Protein AF-0000000066426202 (afdb_homodimer)

Solvent-accessible surface area (backbone atoms only — not comparable to full-atom values): 33402 Å² total; per-residue (Å²): 107,57,69,56,50,30,52,40,45,55,49,33,65,53,28,46,71,30,54,64,51,29,47,48,77,47,49,36,74,46,80,83,66,69,64,59,52,56,76,48,29,53,45,40,26,4,29,34,26,51,53,38,14,38,37,32,50,30,41,50,51,48,36,54,64,77,40,34,90,48,39,67,48,70,60,50,52,52,52,49,55,67,43,43,30,56,68,32,32,51,41,34,39,54,44,60,67,35,76,60,33,67,68,70,54,60,44,34,33,48,12,39,46,33,41,28,52,44,50,32,48,62,35,28,76,80,29,73,66,32,42,52,34,36,61,35,44,42,66,50,47,52,50,45,52,52,49,49,61,62,46,52,82,55,50,88,33,50,31,66,49,23,47,65,55,18,42,35,58,19,46,42,32,39,42,55,33,20,59,72,69,65,35,62,66,55,38,47,54,51,47,53,48,50,48,73,59,48,67,82,54,52,65,58,77,63,84,49,73,35,38,52,19,31,40,44,40,68,50,33,46,51,51,30,42,56,71,63,39,58,68,71,60,26,45,56,46,46,46,47,27,46,65,41,50,90,75,48,37,54,56,53,82,70,47,71,71,80,64,78,42,56,86,37,64,48,36,31,22,27,41,34,22,19,20,36,41,16,26,38,28,48,60,55,26,74,66,48,58,71,69,52,20,51,51,31,43,51,48,15,49,52,15,34,54,66,27,63,78,51,48,82,74,31,69,71,37,39,56,49,45,49,43,40,48,47,53,35,54,46,64,72,74,99,108,55,70,55,49,32,50,40,44,54,50,34,64,53,29,45,71,30,54,64,49,28,46,48,78,48,48,35,75,46,82,84,67,70,63,58,53,56,77,48,28,54,46,40,27,4,30,33,25,51,50,38,15,39,38,32,51,30,42,49,51,49,36,54,63,77,40,34,90,50,38,68,49,68,60,51,51,53,52,49,55,66,44,44,30,56,69,32,34,51,41,34,39,53,46,60,66,35,76,60,33,67,69,70,54,61,43,35,32,49,12,41,46,33,41,29,52,44,49,32,48,62,37,26,78,80,29,74,66,33,44,52,34,40,61,34,45,42,64,50,48,52,49,46,52,51,48,48,62,64,46,53,83,55,50,87,34,50,31,67,50,24,48,64,55,18,41,36,59,19,47,43,31,39,41,56,33,20,59,72,69,64,35,61,66,53,36,47,52,50,46,53,49,49,46,74,61,47,67,82,55,53,63,58,77,63,84,48,73,35,38,51,20,31,40,44,40,69,51,34,45,52,51,29,42,56,72,64,38,56,69,70,59,26,45,56,46,48,45,48,25,46,66,42,50,88,77,47,37,54,57,54,82,70,46,70,72,80,64,80,41,56,86,38,63,49,37,31,23,28,40,35,22,19,20,35,41,17,27,40,28,49,59,56,24,74,66,47,58,73,68,51,20,53,52,32,43,50,48,16,49,53,15,34,56,67,28,62,78,52,46,82,75,34,70,71,37,40,54,50,44,50,43,41,48,46,54,36,53,46,63,72,74,99

InterPro domains:
  IPR021365 Protein of unknown function DUF2891 [PF11199] (7-328)

Nearest PDB structures (foldseek):
  8ieu-assembly1_A  TM=9.984E-01  e=2.583E-43  Campylobacter jejuni
  6xr1-assembly1_A  TM=3.355E-01  e=9.378E-01  synthetic construct
  7pkt-assembly1_Q  TM=3.433E-01  e=2.347E+00  Chlamydomonas reinhardtii
  4f10-assembly2_B  TM=3.975E-01  e=4.520E+00  Sphingomonas sp.
  6lgp-assembly1_A  TM=1.761E-01  e=3.965E+00  Mus musculus

Radius of gyration: 24.88 Å; Cα contacts (8 Å, |Δi|>4): 1083; chains: 2; bounding box: 57×71×58 Å

Structure (mmCIF, N/CA/C/O backbone):
data_AF-0000000066426202-model_v1
#
loop_
_entity.id
_entity.type
_entity.pdbx_description
1 polymer 'DUF2891 domain-containing protein'
#
loop_
_atom_site.group_PDB
_atom_site.id
_atom_site.type_symbol
_atom_site.label_atom_id
_atom_site.label_alt_id
_atom_site.label_comp_id
_atom_site.label_asym_id
_atom_site.label_entity_id
_atom_site.label_seq_id
_atom_site.pdbx_PDB_ins_code
_atom_site.Cartn_x
_atom_site.Cartn_y
_atom_site.Cartn_z
_atom_site.occupancy
_atom_site.B_iso_or_equiv
_atom_site.auth_seq_id
_atom_site.auth_comp_id
_atom_site.auth_asym_id
_atom_site.auth_atom_id
_atom_site.pdbx_PDB_model_num
ATOM 1 N N . MET A 1 1 ? 0.436 -21.438 -29.922 1 81.12 1 MET A N 1
ATOM 2 C CA . MET A 1 1 ? 0.916 -21.969 -28.656 1 81.12 1 MET A CA 1
ATOM 3 C C . MET A 1 1 ? 2.43 -22.156 -28.672 1 81.12 1 MET A C 1
ATOM 5 O O . MET A 1 1 ? 3.143 -21.609 -27.844 1 81.12 1 MET A O 1
ATOM 9 N N . GLU A 1 2 ? 2.957 -22.75 -29.734 1 82.44 2 GLU A N 1
ATOM 10 C CA . GLU A 1 2 ? 4.387 -23.031 -29.828 1 82.44 2 GLU A CA 1
ATOM 11 C C . GLU A 1 2 ? 5.211 -21.766 -29.734 1 82.44 2 GLU A C 1
ATOM 13 O O . GLU A 1 2 ? 6.164 -21.688 -28.953 1 82.44 2 GLU A O 1
ATOM 18 N N . LYS A 1 3 ? 4.801 -20.812 -30.453 1 84.69 3 LYS A N 1
ATOM 19 C CA . LYS A 1 3 ? 5.535 -19.547 -30.484 1 84.69 3 LYS A CA 1
ATOM 20 C C . LYS A 1 3 ? 5.578 -18.906 -29.094 1 84.69 3 LYS A C 1
ATOM 22 O O . LYS A 1 3 ? 6.637 -18.453 -28.656 1 84.69 3 LYS A O 1
ATOM 27 N N . PHE A 1 4 ? 4.504 -18.984 -28.375 1 84.94 4 PHE A N 1
ATOM 28 C CA . PHE A 1 4 ? 4.418 -18.359 -27.047 1 84.94 4 PHE A CA 1
ATOM 29 C C . PHE A 1 4 ? 5.266 -19.125 -26.047 1 84.94 4 PHE A C 1
ATOM 31 O O . PHE A 1 4 ? 5.984 -18.516 -25.25 1 84.94 4 PHE A O 1
ATOM 38 N N . ILE A 1 5 ? 5.211 -20.359 -26.172 1 89.81 5 ILE A N 1
ATOM 39 C CA . ILE A 1 5 ? 5.941 -21.188 -25.219 1 89.81 5 ILE A CA 1
ATOM 40 C C . ILE A 1 5 ? 7.441 -20.969 -25.375 1 89.81 5 ILE A C 1
ATOM 42 O O . ILE A 1 5 ? 8.164 -20.812 -24.375 1 89.81 5 ILE A O 1
ATOM 46 N N . LYS A 1 6 ? 7.898 -20.906 -26.594 1 90.5 6 LYS A N 1
ATOM 47 C CA . LYS A 1 6 ? 9.312 -20.656 -26.875 1 90.5 6 LYS A CA 1
ATOM 48 C C . LYS A 1 6 ? 9.727 -19.266 -26.375 1 90.5 6 LYS A C 1
ATOM 50 O O . LYS A 1 6 ? 10.75 -19.125 -25.703 1 90.5 6 LYS A O 1
ATOM 55 N N . GLN A 1 7 ? 8.938 -18.422 -26.656 1 88.62 7 GLN A N 1
ATOM 56 C CA . GLN A 1 7 ? 9.211 -17.047 -26.266 1 88.62 7 GLN A CA 1
ATOM 57 C C . GLN A 1 7 ? 9.258 -16.906 -24.75 1 88.62 7 GLN A C 1
ATOM 59 O O . GLN A 1 7 ? 10.172 -16.297 -24.188 1 88.62 7 GLN A O 1
ATOM 64 N N . PHE A 1 8 ? 8.289 -17.453 -24.062 1 91.5 8 PHE A N 1
ATOM 65 C CA . PHE A 1 8 ? 8.219 -17.391 -22.609 1 91.5 8 PHE A CA 1
ATOM 66 C C . PHE A 1 8 ? 9.438 -18.062 -21.984 1 91.5 8 PHE A C 1
ATOM 68 O O . PHE A 1 8 ? 9.961 -17.594 -20.969 1 91.5 8 PHE A O 1
ATOM 75 N N . SER A 1 9 ? 9.844 -19.156 -22.609 1 93.44 9 SER A N 1
ATOM 76 C CA . SER A 1 9 ? 10.977 -19.891 -22.078 1 93.44 9 SER A CA 1
ATOM 77 C C . SER A 1 9 ? 12.25 -19.047 -22.109 1 93.44 9 SER A C 1
ATOM 79 O O . SER A 1 9 ? 12.992 -19 -21.125 1 93.44 9 SER A O 1
ATOM 81 N N . PHE A 1 10 ? 12.461 -18.359 -23.188 1 92.56 10 PHE A N 1
ATOM 82 C CA . PHE A 1 10 ? 13.672 -17.547 -23.328 1 92.56 10 PHE A CA 1
ATOM 83 C C . PHE A 1 10 ? 13.641 -16.344 -22.391 1 92.56 10 PHE A C 1
ATOM 85 O O . PHE A 1 10 ? 14.656 -15.984 -21.797 1 92.56 10 PHE A O 1
ATOM 92 N N . ILE A 1 11 ? 12.461 -15.828 -22.25 1 91.44 11 ILE A N 1
ATOM 93 C CA . ILE A 1 11 ? 12.312 -14.68 -21.359 1 91.44 11 ILE A CA 1
ATOM 94 C C . ILE A 1 11 ? 12.602 -15.102 -19.922 1 91.44 11 ILE A C 1
ATOM 96 O O . ILE A 1 11 ? 13.359 -14.438 -19.219 1 91.44 11 ILE A O 1
ATOM 100 N N . ALA A 1 12 ? 12.031 -16.188 -19.531 1 94.94 12 ALA A N 1
ATOM 101 C CA . ALA A 1 12 ? 12.219 -16.672 -18.156 1 94.94 12 ALA A CA 1
ATOM 102 C C . ALA A 1 12 ? 13.68 -17.047 -17.906 1 94.94 12 ALA A C 1
ATOM 104 O O . ALA A 1 12 ? 14.234 -16.734 -16.859 1 94.94 12 ALA A O 1
ATOM 105 N N . LEU A 1 13 ? 14.328 -17.703 -18.906 1 96.31 13 LEU A N 1
ATOM 106 C CA . LEU A 1 13 ? 15.719 -18.141 -18.781 1 96.31 13 LEU A CA 1
ATOM 107 C C . LEU A 1 13 ? 16.641 -16.938 -18.609 1 96.31 13 LEU A C 1
ATOM 109 O O . LEU A 1 13 ? 17.625 -17.016 -17.875 1 96.31 13 LEU A O 1
ATOM 113 N N . GLU A 1 14 ? 16.297 -15.922 -19.219 1 93.81 14 GLU A N 1
ATOM 114 C CA . GLU A 1 14 ? 17.109 -14.719 -19.094 1 93.81 14 GLU A CA 1
ATOM 115 C C . GLU A 1 14 ? 16.891 -14.023 -17.766 1 93.81 14 GLU A C 1
ATOM 117 O O . GLU A 1 14 ? 17.828 -13.609 -17.094 1 93.81 14 GLU A O 1
ATOM 122 N N . ASN A 1 15 ? 15.695 -13.992 -17.359 1 93.88 15 ASN A N 1
ATOM 123 C CA . ASN A 1 15 ? 15.312 -13.117 -16.25 1 93.88 15 ASN A CA 1
ATOM 124 C C . ASN A 1 15 ? 15.648 -13.75 -14.906 1 93.88 15 ASN A C 1
ATOM 126 O O . ASN A 1 15 ? 15.938 -13.039 -13.938 1 93.88 15 ASN A O 1
ATOM 130 N N . ILE A 1 16 ? 15.648 -15.062 -14.766 1 96.75 16 ILE A N 1
ATOM 131 C CA . ILE A 1 16 ? 15.859 -15.68 -13.461 1 96.75 16 ILE A CA 1
ATOM 132 C C . ILE A 1 16 ? 17.297 -15.461 -13.016 1 96.75 16 ILE A C 1
ATOM 134 O O . ILE A 1 16 ? 17.625 -15.586 -11.828 1 96.75 16 ILE A O 1
ATOM 138 N N . PHE A 1 17 ? 18.172 -15.039 -13.977 1 96.69 17 PHE A N 1
ATOM 139 C CA . PHE A 1 17 ? 19.578 -14.805 -13.633 1 96.69 17 PHE A CA 1
ATOM 140 C C . PHE A 1 17 ? 19.891 -13.312 -13.609 1 96.69 17 PHE A C 1
ATOM 142 O O . PHE A 1 17 ? 21 -12.914 -13.266 1 96.69 17 PHE A O 1
ATOM 149 N N . ARG A 1 18 ? 18.922 -12.508 -13.945 1 94.38 18 ARG A N 1
ATOM 150 C CA . ARG A 1 18 ? 19.125 -11.062 -14 1 94.38 18 ARG A CA 1
ATOM 151 C C . ARG A 1 18 ? 18.906 -10.422 -12.633 1 94.38 18 ARG A C 1
ATOM 153 O O . ARG A 1 18 ? 17.766 -10.164 -12.25 1 94.38 18 ARG A O 1
ATOM 160 N N . GLU A 1 19 ? 19.953 -10.062 -12.039 1 94.44 19 GLU A N 1
ATOM 161 C CA . GLU A 1 19 ? 19.844 -9.555 -10.672 1 94.44 19 GLU A CA 1
ATOM 162 C C . GLU A 1 19 ? 19.344 -8.117 -10.648 1 94.44 19 GLU A C 1
ATOM 164 O O . GLU A 1 19 ? 18.656 -7.707 -9.719 1 94.44 19 GLU A O 1
ATOM 169 N N . LEU A 1 20 ? 19.781 -7.297 -11.734 1 91.88 20 LEU A N 1
ATOM 170 C CA . LEU A 1 20 ? 19.406 -5.887 -11.773 1 91.88 20 LEU A CA 1
ATOM 171 C C . LEU A 1 20 ? 18.656 -5.555 -13.062 1 91.88 20 LEU A C 1
ATOM 173 O O . LEU A 1 20 ? 18.938 -6.133 -14.117 1 91.88 20 LEU A O 1
ATOM 177 N N . PRO A 1 21 ? 17.766 -4.641 -13.102 1 91.75 21 PRO A N 1
ATOM 178 C CA . PRO A 1 21 ? 17.25 -3.936 -11.922 1 91.75 21 PRO A CA 1
ATOM 179 C C . PRO A 1 21 ? 16.484 -4.855 -10.984 1 91.75 21 PRO A C 1
ATOM 181 O O . PRO A 1 21 ? 16.016 -5.926 -11.391 1 91.75 21 PRO A O 1
ATOM 184 N N . ASN A 1 22 ? 16.406 -4.418 -9.664 1 92.88 22 ASN A N 1
ATOM 185 C CA . ASN A 1 22 ? 15.727 -5.195 -8.633 1 92.88 22 ASN A CA 1
ATOM 186 C C . ASN A 1 22 ? 14.914 -4.301 -7.699 1 92.88 22 ASN A C 1
ATOM 188 O O . ASN A 1 22 ? 15.25 -3.131 -7.508 1 92.88 22 ASN A O 1
ATOM 192 N N . LYS A 1 23 ? 13.812 -4.824 -7.258 1 92.81 23 LYS A N 1
ATOM 193 C CA . LYS A 1 23 ? 13.023 -4.176 -6.215 1 92.81 23 LYS A CA 1
ATOM 194 C C . LYS A 1 23 ? 12.977 -5.031 -4.953 1 92.81 23 LYS A C 1
ATOM 196 O O . LYS A 1 23 ? 12.391 -6.113 -4.949 1 92.81 23 LYS A O 1
ATOM 201 N N . ILE A 1 24 ? 13.57 -4.488 -3.932 1 89.5 24 ILE A N 1
ATOM 202 C CA . ILE A 1 24 ? 13.625 -5.238 -2.682 1 89.5 24 ILE A CA 1
ATOM 203 C C . ILE A 1 24 ? 12.602 -4.688 -1.698 1 89.5 24 ILE A C 1
ATOM 205 O O . ILE A 1 24 ? 12.391 -3.473 -1.625 1 89.5 24 ILE A O 1
ATOM 209 N N . THR A 1 25 ? 11.844 -5.527 -1.099 1 90.12 25 THR A N 1
ATOM 210 C CA . THR A 1 25 ? 11.039 -5.266 0.087 1 90.12 25 THR A CA 1
ATOM 211 C C . THR A 1 25 ? 11.531 -6.09 1.272 1 90.12 25 THR A C 1
ATOM 213 O O . THR A 1 25 ? 11.328 -7.305 1.316 1 90.12 25 THR A O 1
ATOM 216 N N . HIS A 1 26 ? 12.266 -5.418 2.148 1 87.88 26 HIS A N 1
ATOM 217 C CA . HIS A 1 26 ? 13.023 -6.129 3.172 1 87.88 26 HIS A CA 1
ATOM 218 C C . HIS A 1 26 ? 12.953 -5.406 4.512 1 87.88 26 HIS A C 1
ATOM 220 O O . HIS A 1 26 ? 13.078 -4.18 4.57 1 87.88 26 HIS A O 1
ATOM 226 N N . SER A 1 27 ? 12.57 -6.168 5.5 1 89.88 27 SER A N 1
ATOM 227 C CA . SER A 1 27 ? 12.664 -5.668 6.867 1 89.88 27 SER A CA 1
ATOM 228 C C . SER A 1 27 ? 13.969 -6.109 7.523 1 89.88 27 SER A C 1
ATOM 230 O O . SER A 1 27 ? 14.43 -7.234 7.312 1 89.88 27 SER A O 1
ATOM 232 N N . PHE A 1 28 ? 14.594 -5.16 8.289 1 88.5 28 PHE A N 1
ATOM 233 C CA . PHE A 1 28 ? 15.844 -5.512 8.945 1 88.5 28 PHE A CA 1
ATOM 234 C C . PHE A 1 28 ? 15.945 -4.863 10.32 1 88.5 28 PHE A C 1
ATOM 236 O O . PHE A 1 28 ? 15.422 -3.77 10.531 1 88.5 28 PHE A O 1
ATOM 243 N N . ASN A 1 29 ? 16.578 -5.641 11.195 1 90.56 29 ASN A N 1
ATOM 244 C CA . ASN A 1 29 ? 16.812 -5.176 12.555 1 90.56 29 ASN A CA 1
ATOM 245 C C . ASN A 1 29 ? 18.234 -4.668 12.734 1 90.56 29 ASN A C 1
ATOM 247 O O . ASN A 1 29 ? 18.562 -4.031 13.734 1 90.56 29 ASN A O 1
ATOM 251 N N . ASP A 1 30 ? 19.016 -4.988 11.727 1 90.25 30 ASP A N 1
ATOM 252 C CA . ASP A 1 30 ? 20.438 -4.652 11.773 1 90.25 30 ASP A CA 1
ATOM 253 C C . ASP A 1 30 ? 20.922 -4.176 10.406 1 90.25 30 ASP A C 1
ATOM 255 O O . ASP A 1 30 ? 20.578 -4.754 9.375 1 90.25 30 ASP A O 1
ATOM 259 N N . ILE A 1 31 ? 21.719 -3.127 10.469 1 86 31 ILE A N 1
ATOM 260 C CA . ILE A 1 31 ? 22.188 -2.502 9.234 1 86 31 ILE A CA 1
ATOM 261 C C . ILE A 1 31 ? 22.984 -3.508 8.422 1 86 31 ILE A C 1
ATOM 263 O O . ILE A 1 31 ? 23.062 -3.412 7.191 1 86 31 ILE A O 1
ATOM 267 N N . ASN A 1 32 ? 23.531 -4.508 9.047 1 84.44 32 ASN A N 1
ATOM 268 C CA . ASN A 1 32 ? 24.359 -5.508 8.375 1 84.44 32 ASN A CA 1
ATOM 269 C C . ASN A 1 32 ? 23.5 -6.5 7.59 1 84.44 32 ASN A C 1
ATOM 271 O O . ASN A 1 32 ? 24.016 -7.258 6.77 1 84.44 32 ASN A O 1
ATOM 275 N N . ASP A 1 33 ? 22.219 -6.352 7.773 1 86.12 33 ASP A N 1
ATOM 276 C CA . ASP A 1 33 ? 21.312 -7.238 7.051 1 86.12 33 ASP A CA 1
ATOM 277 C C . ASP A 1 33 ? 21.031 -6.707 5.645 1 86.12 33 ASP A C 1
ATOM 279 O O . ASP A 1 33 ? 20.5 -7.426 4.797 1 86.12 33 ASP A O 1
ATOM 283 N N . ILE A 1 34 ? 21.484 -5.539 5.434 1 86.44 34 ILE A N 1
ATOM 284 C CA . ILE A 1 34 ? 21.281 -4.938 4.117 1 86.44 34 ILE A CA 1
ATOM 285 C C . ILE A 1 34 ? 22.297 -5.512 3.131 1 86.44 34 ILE A C 1
ATOM 287 O O . ILE A 1 34 ? 23.5 -5.227 3.225 1 86.44 34 ILE A O 1
ATOM 291 N N . LYS A 1 35 ? 21.875 -6.324 2.238 1 89.5 35 LYS A N 1
ATOM 292 C CA . LYS A 1 35 ? 22.703 -7.008 1.253 1 89.5 35 LYS A CA 1
ATOM 293 C C . LYS A 1 35 ? 22.062 -6.984 -0.127 1 89.5 35 LYS A C 1
ATOM 295 O O . LYS A 1 35 ? 20.844 -6.762 -0.248 1 89.5 35 LYS A O 1
ATOM 300 N N . PRO A 1 36 ? 22.906 -7.203 -1.124 1 91.69 36 PRO A N 1
ATOM 301 C CA . PRO A 1 36 ? 22.312 -7.395 -2.451 1 91.69 36 PRO A CA 1
ATOM 302 C C . PRO A 1 36 ? 21.406 -8.625 -2.521 1 91.69 36 PRO A C 1
ATOM 304 O O . PRO A 1 36 ? 21.578 -9.57 -1.745 1 91.69 36 PRO A O 1
ATOM 307 N N . PRO A 1 37 ? 20.484 -8.633 -3.49 1 93.88 37 PRO A N 1
ATOM 308 C CA . PRO A 1 37 ? 19.484 -9.703 -3.562 1 93.88 37 PRO A CA 1
ATOM 309 C C . PRO A 1 37 ? 20.109 -11.094 -3.602 1 93.88 37 PRO A C 1
ATOM 311 O O . PRO A 1 37 ? 19.703 -11.984 -2.842 1 93.88 37 PRO A O 1
ATOM 314 N N . LYS A 1 38 ? 21.109 -11.289 -4.391 1 95.19 38 LYS A N 1
ATOM 315 C CA . LYS A 1 38 ? 21.719 -12.602 -4.574 1 95.19 38 LYS A CA 1
ATOM 316 C C . LYS A 1 38 ? 22.328 -13.117 -3.27 1 95.19 38 LYS A C 1
ATOM 318 O O . LYS A 1 38 ? 22.344 -14.32 -3.027 1 95.19 38 LYS A O 1
ATOM 323 N N . LEU A 1 39 ? 22.719 -12.219 -2.4 1 94.19 39 LEU A N 1
ATOM 324 C CA . LEU A 1 39 ? 23.297 -12.602 -1.115 1 94.19 39 LEU A CA 1
ATOM 325 C C . LEU A 1 39 ? 22.203 -12.852 -0.085 1 94.19 39 LEU A C 1
ATOM 327 O O . LEU A 1 39 ? 22.391 -13.641 0.846 1 94.19 39 LEU A O 1
ATOM 331 N N . MET A 1 40 ? 21.062 -12.25 -0.219 1 93.38 40 MET A N 1
ATOM 332 C CA . MET A 1 40 ? 19.953 -12.445 0.695 1 93.38 40 MET A CA 1
ATOM 333 C C . MET A 1 40 ? 19.203 -13.727 0.366 1 93.38 40 MET A C 1
ATOM 335 O O . MET A 1 40 ? 18.938 -14.547 1.251 1 93.38 40 MET A O 1
ATOM 339 N N . TYR A 1 41 ? 18.812 -13.922 -0.809 1 95.44 41 TYR A N 1
ATOM 340 C CA . TYR A 1 41 ? 18.109 -15.109 -1.283 1 95.44 41 TYR A CA 1
ATOM 341 C C . TYR A 1 41 ? 18.688 -15.594 -2.602 1 95.44 41 TYR A C 1
ATOM 343 O O . TYR A 1 41 ? 18.234 -15.203 -3.678 1 95.44 41 TYR A O 1
ATOM 351 N N . PRO A 1 42 ? 19.531 -16.625 -2.549 1 97.94 42 PRO A N 1
ATOM 352 C CA . PRO A 1 42 ? 20.469 -17.016 -3.602 1 97.94 42 PRO A CA 1
ATOM 353 C C . PRO A 1 42 ? 19.781 -17.656 -4.805 1 97.94 42 PRO A C 1
ATOM 355 O O . PRO A 1 42 ? 20.391 -17.781 -5.871 1 97.94 42 PRO A O 1
ATOM 358 N N . ILE A 1 43 ? 18.547 -18.109 -4.68 1 98.75 43 ILE A N 1
ATOM 359 C CA . ILE A 1 43 ? 17.875 -18.734 -5.812 1 98.75 43 ILE A CA 1
ATOM 360 C C . ILE A 1 43 ? 16.984 -17.719 -6.52 1 98.75 43 ILE A C 1
ATOM 362 O O . ILE A 1 43 ? 17.125 -17.516 -7.73 1 98.75 43 ILE A O 1
ATOM 366 N N . PHE A 1 44 ? 16.172 -17.047 -5.793 1 98.5 44 PHE A N 1
ATOM 367 C CA . PHE A 1 44 ? 15.109 -16.266 -6.391 1 98.5 44 PHE A CA 1
ATOM 368 C C . PHE A 1 44 ? 15.445 -14.773 -6.367 1 98.5 44 PHE A C 1
ATOM 370 O O . PHE A 1 44 ? 14.609 -13.945 -5.988 1 98.5 44 PHE A O 1
ATOM 377 N N . TYR A 1 45 ? 16.672 -14.477 -6.738 1 96.69 45 TYR A N 1
ATOM 378 C CA . TYR A 1 45 ? 17.156 -13.094 -6.727 1 96.69 45 TYR A CA 1
ATOM 379 C C .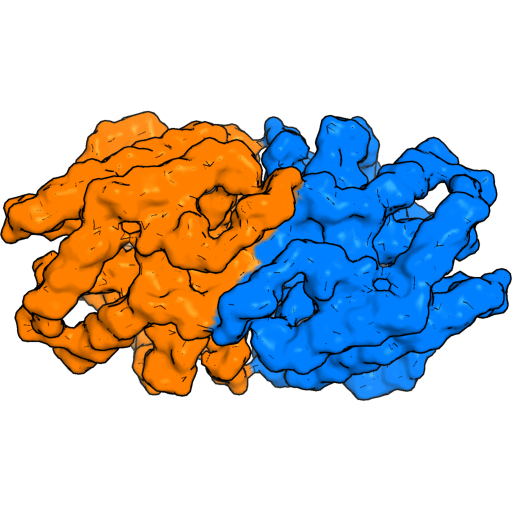 TYR A 1 45 ? 16.797 -12.391 -8.031 1 96.69 45 TYR A C 1
ATOM 381 O O . TYR A 1 45 ? 16.828 -11.156 -8.102 1 96.69 45 TYR A O 1
ATOM 389 N N . GLY A 1 46 ? 16.531 -13.125 -9.078 1 95.25 46 GLY A N 1
ATOM 390 C CA . GLY A 1 46 ? 16.328 -12.539 -10.391 1 95.25 46 GLY A CA 1
ATOM 391 C C . GLY A 1 46 ? 14.891 -12.156 -10.664 1 95.25 46 GLY A C 1
ATOM 392 O O . GLY A 1 46 ? 14.062 -12.156 -9.75 1 95.25 46 GLY A O 1
ATOM 393 N N . SER A 1 47 ? 14.711 -11.688 -11.891 1 94.19 47 SER A N 1
ATOM 394 C CA . SER A 1 47 ? 13.383 -11.344 -12.367 1 94.19 47 SER A CA 1
ATOM 395 C C . SER A 1 47 ? 12.773 -10.211 -11.547 1 94.19 47 SER A C 1
ATOM 397 O O . SER A 1 47 ? 11.617 -10.289 -11.133 1 94.19 47 SER A O 1
ATOM 399 N N . TYR A 1 48 ? 13.516 -9.281 -11.188 1 93.19 48 TYR A N 1
ATOM 400 C CA . TYR A 1 48 ? 13.117 -7.98 -10.656 1 93.19 48 TYR A CA 1
ATOM 401 C C . TYR A 1 48 ? 12.797 -8.062 -9.172 1 93.19 48 TYR A C 1
ATOM 403 O O . TYR A 1 48 ? 13.195 -7.195 -8.391 1 93.19 48 TYR A O 1
ATOM 411 N N . ASP A 1 49 ? 12 -9.07 -8.727 1 94.94 49 ASP A N 1
ATOM 412 C CA . ASP A 1 49 ? 11.688 -9.281 -7.32 1 94.94 49 ASP A CA 1
ATOM 413 C C . ASP A 1 49 ? 11.516 -10.766 -7.012 1 94.94 49 ASP A C 1
ATOM 415 O O . ASP A 1 49 ? 11.461 -11.594 -7.922 1 94.94 49 ASP A O 1
ATOM 419 N N . TRP A 1 50 ? 11.438 -11.164 -5.734 1 97 50 TRP A N 1
ATOM 420 C CA . TRP A 1 50 ? 11.492 -12.547 -5.27 1 97 50 TRP A CA 1
ATOM 421 C C . TRP A 1 50 ? 10.344 -13.359 -5.863 1 97 50 TRP A C 1
ATOM 423 O O . TRP A 1 50 ? 10.562 -14.43 -6.438 1 97 50 TRP A O 1
ATOM 433 N N . HIS A 1 51 ? 9.07 -12.867 -5.734 1 97.75 51 HIS A N 1
ATOM 434 C CA . HIS A 1 51 ? 7.934 -13.664 -6.184 1 97.75 51 HIS A CA 1
ATOM 435 C C . HIS A 1 51 ? 7.906 -13.773 -7.707 1 97.75 51 HIS A C 1
ATOM 437 O O . HIS A 1 51 ? 7.492 -14.797 -8.25 1 97.75 51 HIS A O 1
ATOM 443 N N . SER A 1 52 ? 8.336 -12.727 -8.414 1 96.44 52 SER A N 1
ATOM 444 C CA . SER A 1 52 ? 8.422 -12.836 -9.867 1 96.44 52 SER A CA 1
ATOM 445 C C . SER A 1 52 ? 9.43 -13.906 -10.281 1 96.44 52 SER A C 1
ATOM 447 O O . SER A 1 52 ? 9.203 -14.641 -11.25 1 96.44 52 SER A O 1
ATOM 449 N N . SER A 1 53 ? 10.477 -13.984 -9.547 1 97.38 53 SER A N 1
ATOM 450 C CA . SER A 1 53 ? 11.461 -15.023 -9.805 1 97.38 53 SER A CA 1
ATOM 451 C C . SER A 1 53 ? 10.875 -16.406 -9.562 1 97.38 53 SER A C 1
ATOM 453 O O . SER A 1 53 ? 11.086 -17.328 -10.359 1 97.38 53 SER A O 1
ATOM 455 N N . VAL A 1 54 ? 10.109 -16.578 -8.516 1 98.56 54 VAL A N 1
ATOM 456 C CA . VAL A 1 54 ? 9.492 -17.859 -8.188 1 98.56 54 VAL A CA 1
ATOM 457 C C . VAL A 1 54 ? 8.57 -18.297 -9.328 1 98.56 54 VAL A C 1
ATOM 459 O O . VAL A 1 54 ? 8.68 -19.422 -9.828 1 98.56 54 VAL A O 1
ATOM 462 N N . HIS A 1 55 ? 7.703 -17.453 -9.766 1 96.62 55 HIS A N 1
ATOM 463 C CA . HIS A 1 55 ? 6.758 -17.938 -10.758 1 96.62 55 HIS A CA 1
ATOM 464 C C . HIS A 1 55 ? 7.391 -17.984 -12.141 1 96.62 55 HIS A C 1
ATOM 466 O O . HIS A 1 55 ? 6.906 -18.703 -13.031 1 96.62 55 HIS A O 1
ATOM 472 N N . SER A 1 56 ? 8.547 -17.281 -12.359 1 97.19 56 SER A N 1
ATOM 473 C CA . SER A 1 56 ? 9.328 -17.547 -13.57 1 97.19 56 SER A CA 1
ATOM 474 C C . SER A 1 56 ? 9.914 -18.953 -13.555 1 97.19 56 SER A C 1
ATOM 476 O O . SER A 1 56 ? 9.961 -19.625 -14.594 1 97.19 56 SER A O 1
ATOM 478 N N . HIS A 1 57 ? 10.367 -19.406 -12.406 1 98.56 57 HIS A N 1
ATOM 479 C CA . HIS A 1 57 ? 10.844 -20.766 -12.266 1 98.56 57 HIS A CA 1
ATOM 480 C C . HIS A 1 57 ? 9.711 -21.781 -12.469 1 98.56 57 HIS A C 1
ATOM 482 O O . HIS A 1 57 ? 9.898 -22.812 -13.117 1 98.56 57 HIS A O 1
ATOM 488 N N . TRP A 1 58 ? 8.562 -21.406 -11.922 1 98.56 58 TRP A N 1
ATOM 489 C CA . TRP A 1 58 ? 7.402 -22.266 -12.156 1 98.56 58 TRP A CA 1
ATOM 490 C C . TRP A 1 58 ? 7.113 -22.406 -13.648 1 98.56 58 TRP A C 1
ATOM 492 O O . TRP A 1 58 ? 6.84 -23.5 -14.141 1 98.56 58 TRP A O 1
ATOM 502 N N . LEU A 1 59 ? 7.188 -21.281 -14.344 1 97.44 59 LEU A N 1
ATOM 503 C CA . LEU A 1 59 ? 6.949 -21.266 -15.781 1 97.44 59 LEU A CA 1
ATOM 504 C C . LEU A 1 59 ? 7.879 -22.234 -16.5 1 97.44 59 LEU A C 1
ATOM 506 O O . LEU A 1 59 ? 7.43 -23.031 -17.328 1 97.44 59 LEU A O 1
ATOM 510 N N . LEU A 1 60 ? 9.109 -22.219 -16.156 1 98 60 LEU A N 1
ATOM 511 C CA . LEU A 1 60 ? 10.102 -23.094 -16.781 1 98 60 LEU A CA 1
ATOM 512 C C . LEU A 1 60 ? 9.82 -24.547 -16.453 1 98 60 LEU A C 1
ATOM 514 O O . LEU A 1 60 ? 9.898 -25.406 -17.328 1 98 60 LEU A O 1
ATOM 518 N N . VAL A 1 61 ? 9.492 -24.844 -15.203 1 98.31 61 VAL A N 1
ATOM 519 C CA . VAL A 1 61 ? 9.203 -26.219 -14.797 1 98.31 61 VAL A CA 1
ATOM 520 C C . VAL A 1 61 ? 7.961 -26.719 -15.531 1 98.31 61 VAL A C 1
ATOM 522 O O . VAL A 1 61 ? 7.949 -27.844 -16.047 1 98.31 61 VAL A O 1
ATOM 525 N N . LYS A 1 62 ? 6.949 -25.875 -15.586 1 97.12 62 LYS A N 1
ATOM 526 C CA . LYS A 1 62 ? 5.707 -26.234 -16.266 1 97.12 62 LYS A CA 1
ATOM 527 C C . LYS A 1 62 ? 5.949 -26.5 -17.75 1 97.12 62 LYS A C 1
ATOM 529 O O . LYS A 1 62 ? 5.422 -27.469 -18.297 1 97.12 62 LYS A O 1
ATOM 534 N N . ILE A 1 63 ? 6.734 -25.656 -18.359 1 96.06 63 ILE A N 1
ATOM 535 C CA . ILE A 1 63 ? 7.066 -25.828 -19.766 1 96.06 63 ILE A CA 1
ATOM 536 C C . ILE A 1 63 ? 7.852 -27.125 -19.953 1 96.06 63 ILE A C 1
ATOM 538 O O . ILE A 1 63 ? 7.574 -27.891 -20.891 1 96.06 63 ILE A O 1
ATOM 542 N N . LEU A 1 64 ? 8.789 -27.406 -19.109 1 96.62 64 LEU A N 1
ATOM 543 C CA . LEU A 1 64 ? 9.586 -28.625 -19.172 1 96.62 64 LEU A CA 1
ATOM 544 C C . LEU A 1 64 ? 8.695 -29.859 -19.062 1 96.62 64 LEU A C 1
ATOM 546 O O . LEU A 1 64 ? 8.898 -30.844 -19.781 1 96.62 64 LEU A O 1
ATOM 550 N N . LYS A 1 65 ? 7.711 -29.781 -18.234 1 95.81 65 LYS A N 1
ATOM 551 C CA . LYS A 1 65 ? 6.84 -30.922 -17.969 1 95.81 65 LYS A CA 1
ATOM 552 C C . LYS A 1 65 ? 5.859 -31.141 -19.109 1 95.81 65 LYS A C 1
ATOM 554 O O . LYS A 1 65 ? 5.715 -32.25 -19.609 1 95.81 65 LYS A O 1
ATOM 559 N N . ASP A 1 66 ? 5.258 -30.031 -19.594 1 94.12 66 ASP A N 1
ATOM 560 C CA . ASP A 1 66 ? 4.082 -30.219 -20.438 1 94.12 66 ASP A CA 1
ATOM 561 C C . ASP A 1 66 ? 4.371 -29.781 -21.875 1 94.12 66 ASP A C 1
ATOM 563 O O . ASP A 1 66 ? 3.637 -30.141 -22.797 1 94.12 66 ASP A O 1
ATOM 567 N N . PHE A 1 67 ? 5.453 -28.984 -22.078 1 92.62 67 PHE A N 1
ATOM 568 C CA . PHE A 1 67 ? 5.637 -28.375 -23.375 1 92.62 67 PHE A CA 1
ATOM 569 C C . PHE A 1 67 ? 7.09 -28.484 -23.828 1 92.62 67 PHE A C 1
ATOM 571 O O . PHE A 1 67 ? 7.594 -27.609 -24.531 1 92.62 67 PHE A O 1
ATOM 578 N N . SER A 1 68 ? 7.801 -29.438 -23.375 1 90.88 68 SER A N 1
ATOM 579 C CA . SER A 1 68 ? 9.242 -29.562 -23.578 1 90.88 68 SER A CA 1
ATOM 580 C C . SER A 1 68 ? 9.586 -29.609 -25.062 1 90.88 68 SER A C 1
ATOM 582 O O . SER A 1 68 ? 10.664 -29.188 -25.469 1 90.88 68 SER A O 1
ATOM 584 N N . HIS A 1 69 ? 8.695 -30.016 -25.922 1 91.88 69 HIS A N 1
ATOM 585 C CA . HIS A 1 69 ? 8.953 -30.156 -27.344 1 91.88 69 HIS A CA 1
ATOM 586 C C . HIS A 1 69 ? 9.039 -28.812 -28.031 1 91.88 69 HIS A C 1
ATOM 588 O O . HIS A 1 69 ? 9.594 -28.703 -29.125 1 91.88 69 HIS A O 1
ATOM 594 N N . PHE A 1 70 ? 8.523 -27.812 -27.391 1 89.94 70 PHE A N 1
ATOM 595 C CA . PHE A 1 70 ? 8.477 -26.484 -27.984 1 89.94 70 PHE A CA 1
ATOM 596 C C . PHE A 1 70 ? 9.539 -25.578 -27.391 1 89.94 70 PHE A C 1
ATOM 598 O O . PHE A 1 70 ? 9.625 -24.391 -27.734 1 89.94 70 PHE A O 1
ATOM 605 N N . ALA A 1 71 ? 10.43 -26.141 -26.469 1 92.75 71 ALA A N 1
ATOM 606 C CA . ALA A 1 71 ? 11.281 -25.266 -25.656 1 92.75 71 ALA A CA 1
ATOM 607 C C . ALA A 1 71 ? 12.719 -25.781 -25.625 1 92.75 71 ALA A C 1
ATOM 609 O O . ALA A 1 71 ? 12.977 -26.938 -25.984 1 92.75 71 ALA A O 1
ATOM 610 N N . PRO A 1 72 ? 13.656 -24.906 -25.328 1 95.19 72 PRO A N 1
ATOM 611 C CA . PRO A 1 72 ? 15.031 -25.375 -25.156 1 95.19 72 PRO A CA 1
ATOM 612 C C . PRO A 1 72 ? 15.211 -26.188 -23.875 1 95.19 72 PRO A C 1
ATOM 614 O O . PRO A 1 72 ? 15.727 -25.688 -22.875 1 95.19 72 PRO A O 1
ATOM 617 N N . LYS A 1 73 ? 14.906 -27.422 -24.016 1 95.56 73 LYS A N 1
ATOM 618 C CA . LYS A 1 73 ? 14.805 -28.328 -22.875 1 95.56 73 LYS A CA 1
ATOM 619 C C . LYS A 1 73 ? 16.125 -28.422 -22.125 1 95.56 73 LYS A C 1
ATOM 621 O O . LYS A 1 73 ? 16.141 -28.297 -20.891 1 95.56 73 LYS A O 1
ATOM 626 N N . ASP A 1 74 ? 17.234 -28.594 -22.812 1 96.44 74 ASP A N 1
ATOM 627 C CA . ASP A 1 74 ? 18.531 -28.766 -22.156 1 96.44 74 ASP A CA 1
ATOM 628 C C . ASP A 1 74 ? 18.969 -27.5 -21.422 1 96.44 74 ASP A C 1
ATOM 630 O O . ASP A 1 74 ? 19.531 -27.578 -20.328 1 96.44 74 ASP A O 1
ATOM 634 N N . GLU A 1 75 ? 18.672 -26.406 -21.984 1 97.5 75 GLU A N 1
ATOM 635 C CA . GLU A 1 75 ? 19 -25.141 -21.344 1 97.5 75 GLU A CA 1
ATOM 636 C C . GLU A 1 75 ? 18.188 -24.938 -20.062 1 97.5 75 GLU A C 1
ATOM 638 O O . GLU A 1 75 ? 18.703 -24.438 -19.062 1 97.5 75 GLU A O 1
ATOM 643 N N . ILE A 1 76 ? 16.938 -25.328 -20.125 1 98.12 76 ILE A N 1
ATOM 644 C CA . ILE A 1 76 ? 16.062 -25.188 -18.969 1 98.12 76 ILE A CA 1
ATOM 645 C C . ILE A 1 76 ? 16.547 -26.078 -17.844 1 98.12 76 ILE A C 1
ATOM 647 O O . ILE A 1 76 ? 16.672 -25.641 -16.688 1 98.12 76 ILE A O 1
ATOM 651 N N . ILE A 1 77 ? 16.859 -27.281 -18.172 1 98 77 ILE A N 1
ATOM 652 C CA . ILE A 1 77 ? 17.312 -28.234 -17.172 1 98 77 ILE A CA 1
ATOM 653 C C . ILE A 1 77 ? 18.609 -27.734 -16.531 1 98 77 ILE A C 1
ATOM 655 O O . ILE A 1 77 ? 18.766 -27.766 -15.305 1 98 77 ILE A O 1
ATOM 659 N N . LYS A 1 78 ? 19.484 -27.234 -17.328 1 97.94 78 LYS A N 1
ATOM 660 C CA . LYS A 1 78 ? 20.766 -26.719 -16.828 1 97.94 78 LYS A CA 1
ATOM 661 C C . LYS A 1 78 ? 20.531 -25.547 -15.883 1 97.94 78 LYS A C 1
ATOM 663 O O . LYS A 1 78 ? 21.172 -25.469 -14.828 1 97.94 78 LYS A O 1
ATOM 668 N N . ALA A 1 79 ? 19.688 -24.688 -16.281 1 98.38 79 ALA A N 1
ATOM 669 C CA . ALA A 1 79 ? 19.375 -23.516 -15.461 1 98.38 79 ALA A CA 1
ATOM 670 C C . ALA A 1 79 ? 18.766 -23.922 -14.117 1 98.38 79 ALA A C 1
ATOM 672 O O . ALA A 1 79 ? 19.203 -23.453 -13.062 1 98.38 79 ALA A O 1
ATOM 673 N N . LEU A 1 80 ? 17.797 -24.812 -14.148 1 98.62 80 LEU A N 1
ATOM 674 C CA . LEU A 1 80 ? 17.109 -25.234 -12.938 1 98.62 80 LEU A CA 1
ATOM 675 C C . LEU A 1 80 ? 18.047 -26.016 -12.023 1 98.62 80 LEU A C 1
ATOM 677 O O . LEU A 1 80 ? 18 -25.875 -10.797 1 98.62 80 LEU A O 1
ATOM 681 N N . ASP A 1 81 ? 18.891 -26.797 -12.672 1 97.88 81 ASP A N 1
ATOM 682 C CA . ASP A 1 81 ? 19.891 -27.547 -11.906 1 97.88 81 ASP A CA 1
ATOM 683 C C . ASP A 1 81 ? 20.812 -26.609 -11.141 1 97.88 81 ASP A C 1
ATOM 685 O O . ASP A 1 81 ? 21.172 -26.875 -9.984 1 97.88 81 ASP A O 1
ATOM 689 N N . SER A 1 82 ? 21.188 -25.625 -11.75 1 97.75 82 SER A N 1
ATOM 690 C CA . SER A 1 82 ? 22.078 -24.656 -11.125 1 97.75 82 SER A CA 1
ATOM 691 C C . SER A 1 82 ? 21.359 -23.875 -10.023 1 97.75 82 SER A C 1
ATOM 693 O O . SER A 1 82 ? 21.953 -23.578 -8.984 1 97.75 82 SER A O 1
ATOM 695 N N . GLN A 1 83 ? 20.109 -23.594 -10.203 1 98.31 83 GLN A N 1
ATOM 696 C CA . GLN A 1 83 ? 19.344 -22.781 -9.266 1 98.31 83 GLN A CA 1
ATOM 697 C C . GLN A 1 83 ? 18.922 -23.594 -8.055 1 98.31 83 GLN A C 1
ATOM 699 O O . GLN A 1 83 ? 19.016 -23.125 -6.918 1 98.31 83 GLN A O 1
ATOM 704 N N . PHE A 1 84 ? 18.516 -24.828 -8.258 1 98.75 84 PHE A N 1
ATOM 705 C CA . PHE A 1 84 ? 17.891 -25.625 -7.199 1 98.75 84 PHE A CA 1
ATOM 706 C C . PHE A 1 84 ? 18.922 -26.531 -6.531 1 98.75 84 PHE A C 1
ATOM 708 O O . PHE A 1 84 ? 18.641 -27.688 -6.242 1 98.75 84 PHE A O 1
ATOM 715 N N . SER A 1 85 ? 20.078 -26 -6.273 1 98.38 85 SER A N 1
ATOM 716 C CA . SER A 1 85 ? 21.094 -26.75 -5.531 1 98.38 85 SER A CA 1
ATOM 717 C C . SER A 1 85 ? 20.781 -26.766 -4.039 1 98.38 85 SER A C 1
ATOM 719 O O . SER A 1 85 ? 20.047 -25.922 -3.537 1 98.38 85 SER A O 1
ATOM 721 N N . LYS A 1 86 ? 21.344 -27.734 -3.404 1 98.38 86 LYS A N 1
ATOM 722 C CA . LYS A 1 86 ? 21.125 -27.891 -1.967 1 98.38 86 LYS A CA 1
ATOM 723 C C . LYS A 1 86 ? 21.625 -26.656 -1.205 1 98.38 86 LYS A C 1
ATOM 725 O O . LYS A 1 86 ? 20.938 -26.141 -0.332 1 98.38 86 LYS A O 1
ATOM 730 N N . GLU A 1 87 ? 22.781 -26.219 -1.54 1 98.38 87 GLU A N 1
ATOM 731 C CA . GLU A 1 87 ? 23.391 -25.078 -0.866 1 98.38 87 GLU A CA 1
ATOM 732 C C . GLU A 1 87 ? 22.531 -23.828 -1.004 1 98.38 87 GLU A C 1
ATOM 734 O O . GLU A 1 87 ? 22.297 -23.125 -0.021 1 98.38 87 GLU A O 1
ATOM 739 N N . LYS A 1 88 ? 22.062 -23.547 -2.146 1 98.56 88 LYS A N 1
ATOM 740 C CA . LYS A 1 88 ? 21.25 -22.359 -2.383 1 98.56 88 LYS A CA 1
ATOM 741 C C . LYS A 1 88 ? 19.906 -22.469 -1.687 1 98.56 88 LYS A C 1
ATOM 743 O O . LYS A 1 88 ? 19.391 -21.484 -1.154 1 98.56 88 LYS A O 1
ATOM 748 N N . ALA A 1 89 ? 19.344 -23.641 -1.687 1 98.75 89 ALA A N 1
ATOM 749 C CA . ALA A 1 89 ? 18.078 -23.875 -0.991 1 98.75 89 ALA A CA 1
ATOM 750 C C . ALA A 1 89 ? 18.219 -23.609 0.506 1 98.75 89 ALA A C 1
ATOM 752 O O . ALA A 1 89 ? 17.344 -23 1.125 1 98.75 89 ALA A O 1
ATOM 753 N N . GLU A 1 90 ? 19.344 -24.047 1.029 1 98.38 90 GLU A N 1
ATOM 754 C CA . GLU A 1 90 ? 19.609 -23.797 2.443 1 98.38 90 GLU A CA 1
ATOM 755 C C . GLU A 1 90 ? 19.766 -22.312 2.719 1 98.38 90 GLU A C 1
ATOM 757 O O . GLU A 1 90 ? 19.344 -21.812 3.766 1 98.38 90 GLU A O 1
ATOM 762 N N . GLY A 1 91 ? 20.391 -21.656 1.777 1 97.88 91 GLY A N 1
ATOM 763 C CA . GLY A 1 91 ? 20.516 -20.203 1.891 1 97.88 91 GLY A CA 1
ATOM 764 C C . GLY A 1 91 ? 19.172 -19.5 1.867 1 97.88 91 GLY A C 1
ATOM 765 O O . GLY A 1 91 ? 18.922 -18.594 2.664 1 97.88 91 GLY A O 1
ATOM 766 N N . GLU A 1 92 ? 18.281 -19.891 0.956 1 98.38 92 GLU A N 1
ATOM 767 C CA . GLU A 1 92 ? 16.922 -19.359 0.906 1 98.38 92 GLU A CA 1
ATOM 768 C C . GLU A 1 92 ? 16.203 -19.562 2.236 1 98.38 92 GLU A C 1
ATOM 770 O O . GLU A 1 92 ? 15.586 -18.625 2.762 1 98.38 92 GLU A O 1
ATOM 775 N N . LEU A 1 93 ? 16.312 -20.75 2.77 1 98.5 93 LEU A N 1
ATOM 776 C CA . LEU A 1 93 ? 15.617 -21.109 4 1 98.5 93 LEU A CA 1
ATOM 777 C C . LEU A 1 93 ? 16.141 -20.297 5.18 1 98.5 93 LEU A C 1
ATOM 779 O O . LEU A 1 93 ? 15.367 -19.844 6.02 1 98.5 93 LEU A O 1
ATOM 783 N N . LYS A 1 94 ? 17.422 -20.141 5.195 1 97.06 94 LYS A N 1
ATOM 784 C CA . LYS A 1 94 ? 18.031 -19.344 6.254 1 97.06 94 LYS A CA 1
ATOM 785 C C . LYS A 1 94 ? 17.5 -17.922 6.238 1 97.06 94 LYS A C 1
ATOM 787 O O . LYS A 1 94 ? 17.203 -17.344 7.293 1 97.06 94 LYS A O 1
ATOM 792 N N . TYR A 1 95 ? 17.391 -17.359 5.066 1 95.81 95 TYR A N 1
ATOM 793 C CA . TYR A 1 95 ? 16.828 -16.016 4.938 1 95.81 95 TYR A CA 1
ATOM 794 C C . TYR A 1 95 ? 15.398 -15.969 5.477 1 95.81 95 TYR A C 1
ATOM 796 O O . TYR A 1 95 ? 15.047 -15.07 6.246 1 95.81 95 TYR A O 1
ATOM 804 N N . LEU A 1 96 ? 14.617 -16.891 5.137 1 97.06 96 LEU A N 1
ATOM 805 C CA . LEU A 1 96 ? 13.203 -16.938 5.492 1 97.06 96 LEU A CA 1
ATOM 806 C C . LEU A 1 96 ? 13.023 -17.125 6.996 1 97.06 96 LEU A C 1
ATOM 808 O O . LEU A 1 96 ? 12.062 -16.609 7.582 1 97.06 96 LEU A O 1
ATOM 812 N N . GLN A 1 97 ? 13.906 -17.828 7.621 1 96.56 97 GLN A N 1
ATOM 813 C CA . GLN A 1 97 ? 13.773 -18.203 9.023 1 96.56 97 GLN A CA 1
ATOM 814 C C . GLN A 1 97 ? 14.203 -17.078 9.945 1 96.56 97 GLN A C 1
ATOM 816 O O . GLN A 1 97 ? 13.977 -17.125 11.156 1 96.56 97 GLN A O 1
ATOM 821 N N . ASN A 1 98 ? 14.828 -16.047 9.359 1 93.19 98 ASN A N 1
ATOM 822 C CA . ASN A 1 98 ? 15.156 -14.891 10.172 1 93.19 98 ASN A CA 1
ATOM 823 C C . ASN A 1 98 ? 13.898 -14.211 10.719 1 93.19 98 ASN A C 1
ATOM 825 O O . ASN A 1 98 ? 13.016 -13.828 9.953 1 93.19 98 ASN A O 1
ATOM 829 N N . PRO A 1 99 ? 13.797 -14.039 12.031 1 90.25 99 PRO A N 1
ATOM 830 C CA . PRO A 1 99 ? 12.594 -13.461 12.633 1 90.25 99 PRO A CA 1
ATOM 831 C C . PRO A 1 99 ? 12.289 -12.055 12.117 1 90.25 99 PRO A C 1
ATOM 833 O O . PRO A 1 99 ? 11.133 -11.648 12.062 1 90.25 99 PRO A O 1
ATOM 836 N N . ALA A 1 100 ? 13.289 -11.336 11.625 1 89.12 100 ALA A N 1
ATOM 837 C CA . ALA A 1 100 ? 13.102 -9.992 11.094 1 89.12 100 ALA A CA 1
ATOM 838 C C . ALA A 1 100 ? 12.312 -10.016 9.789 1 89.12 100 ALA A C 1
ATOM 840 O O . ALA A 1 100 ? 11.766 -9 9.359 1 89.12 100 ALA A O 1
ATOM 841 N N . HIS A 1 101 ? 12.281 -11.234 9.227 1 91.88 101 HIS A N 1
ATOM 842 C CA . HIS A 1 101 ? 11.664 -11.336 7.91 1 91.88 101 HIS A CA 1
ATOM 843 C C . HIS A 1 101 ? 10.297 -12.016 7.996 1 91.88 101 HIS A C 1
ATOM 845 O O . HIS A 1 101 ? 9.758 -12.453 6.977 1 91.88 101 HIS A O 1
ATOM 851 N N . LYS A 1 102 ? 9.742 -11.992 9.227 1 92.69 102 LYS A N 1
ATOM 852 C CA . LYS A 1 102 ? 8.438 -12.617 9.406 1 92.69 102 LYS A CA 1
ATOM 853 C C . LYS A 1 102 ? 7.402 -12 8.469 1 92.69 102 LYS A C 1
ATOM 855 O O . LYS A 1 102 ? 7.289 -10.773 8.383 1 92.69 102 LYS A O 1
ATOM 860 N N . GLY A 1 103 ? 6.723 -12.867 7.691 1 93.94 103 GLY A N 1
ATOM 861 C CA . GLY A 1 103 ? 5.668 -12.406 6.797 1 93.94 103 GLY A CA 1
ATOM 862 C C . GLY A 1 103 ? 6.18 -12.023 5.422 1 93.94 103 GLY A C 1
ATOM 863 O O . GLY A 1 103 ? 5.414 -11.562 4.578 1 93.94 103 GLY A O 1
ATOM 864 N N . PHE A 1 104 ? 7.508 -12.281 5.16 1 95.31 104 PHE A N 1
ATOM 865 C CA . PHE A 1 104 ? 8.102 -12.008 3.855 1 95.31 104 PHE A CA 1
ATOM 866 C C . PHE A 1 104 ? 7.316 -12.711 2.75 1 95.31 104 PHE A C 1
ATOM 868 O O . PHE A 1 104 ? 7.113 -13.922 2.799 1 95.31 104 PHE A O 1
ATOM 875 N N . GLU A 1 105 ? 6.758 -11.914 1.732 1 97.06 105 GLU A N 1
ATOM 876 C CA . GLU A 1 105 ? 6.105 -12.367 0.508 1 97.06 105 GLU A CA 1
ATOM 877 C C . GLU A 1 105 ? 4.738 -12.977 0.805 1 97.06 105 GLU A C 1
ATOM 879 O O . GLU A 1 105 ? 4.188 -13.711 -0.02 1 97.06 105 GLU A O 1
ATOM 884 N N . ARG A 1 106 ? 4.145 -12.648 2.131 1 97.31 106 ARG A N 1
ATOM 885 C CA . ARG A 1 106 ? 2.824 -13.125 2.529 1 97.31 106 ARG A CA 1
ATOM 886 C C . ARG A 1 106 ? 1.727 -12.398 1.757 1 97.31 106 ARG A C 1
ATOM 888 O O . ARG A 1 106 ? 1.678 -11.164 1.747 1 97.31 106 ARG A O 1
ATOM 895 N N . PRO A 1 107 ? 0.747 -13.148 1.077 1 98 107 PRO A N 1
ATOM 896 C CA . PRO A 1 107 ? 0.744 -14.602 0.899 1 98 107 PRO A CA 1
ATOM 897 C C . PRO A 1 107 ? 1.113 -15.023 -0.521 1 98 107 PRO A C 1
ATOM 899 O O . PRO A 1 107 ? 1.166 -16.219 -0.82 1 98 107 PRO A O 1
ATOM 902 N N . TYR A 1 108 ? 1.343 -13.969 -1.383 1 98.44 108 TYR A N 1
ATOM 903 C CA . TYR A 1 108 ? 1.465 -14.195 -2.82 1 98.44 108 TYR A CA 1
ATOM 904 C C . TYR A 1 108 ? 2.65 -15.102 -3.133 1 98.44 108 TYR A C 1
ATOM 906 O O . TYR A 1 108 ? 2.496 -16.125 -3.797 1 98.44 108 TYR A O 1
ATOM 914 N N . GLY A 1 109 ? 3.795 -14.727 -2.521 1 98.5 109 GLY A N 1
ATOM 915 C CA . GLY A 1 109 ? 4.988 -15.531 -2.729 1 98.5 109 GLY A CA 1
ATOM 916 C C . GLY A 1 109 ? 4.871 -16.938 -2.156 1 98.5 109 GLY A C 1
ATOM 917 O O . GLY A 1 109 ? 5.363 -17.891 -2.75 1 98.5 109 GLY A O 1
ATOM 918 N N . TRP A 1 110 ? 4.172 -17.062 -0.993 1 98.81 110 TRP A N 1
ATOM 919 C CA . TRP A 1 110 ? 3.936 -18.359 -0.381 1 98.81 110 TRP A CA 1
ATOM 920 C C . TRP A 1 110 ? 3.17 -19.281 -1.33 1 98.81 110 TRP A C 1
ATOM 922 O O . TRP A 1 110 ? 3.562 -20.422 -1.548 1 98.81 110 TRP A O 1
ATOM 932 N N . GLY A 1 111 ? 2.098 -18.688 -1.898 1 98.88 111 GLY A N 1
ATOM 933 C CA . GLY A 1 111 ? 1.278 -19.438 -2.828 1 98.88 111 GLY A CA 1
ATOM 934 C C . GLY A 1 111 ? 2.037 -19.891 -4.062 1 98.88 111 GLY A C 1
ATOM 935 O O . GLY A 1 111 ? 1.989 -21.062 -4.434 1 98.88 111 GLY A O 1
ATOM 936 N N . TRP A 1 112 ? 2.76 -19 -4.68 1 98.81 112 TRP A N 1
ATOM 937 C CA . TRP A 1 112 ? 3.512 -19.312 -5.891 1 98.81 112 TRP A CA 1
ATOM 938 C C . TRP A 1 112 ? 4.582 -20.359 -5.613 1 98.81 112 TRP A C 1
ATOM 940 O O . TRP A 1 112 ? 4.84 -21.234 -6.453 1 98.81 112 TRP A O 1
ATOM 950 N N . PHE A 1 113 ? 5.254 -20.25 -4.414 1 98.94 113 PHE A N 1
ATOM 951 C CA . PHE A 1 113 ? 6.301 -21.219 -4.117 1 98.94 113 PHE A CA 1
ATOM 952 C C . PHE A 1 113 ? 5.723 -22.625 -3.975 1 98.94 113 PHE A C 1
ATOM 954 O O . PHE A 1 113 ? 6.301 -23.594 -4.469 1 98.94 113 PHE A O 1
ATOM 961 N N . LEU A 1 114 ? 4.598 -22.703 -3.299 1 98.94 114 LEU A N 1
ATOM 962 C CA . LEU A 1 114 ? 3.961 -24.016 -3.164 1 98.94 114 LEU A CA 1
ATOM 963 C C . LEU A 1 114 ? 3.5 -24.531 -4.52 1 98.94 114 LEU A C 1
ATOM 965 O O . LEU A 1 114 ? 3.578 -25.734 -4.785 1 98.94 114 LEU A O 1
ATOM 969 N N . LYS A 1 115 ? 3.033 -23.641 -5.402 1 98.81 115 LYS A N 1
ATOM 970 C CA . LYS A 1 115 ? 2.668 -24.031 -6.762 1 98.81 115 LYS A CA 1
ATOM 971 C C . LYS A 1 115 ? 3.885 -24.531 -7.531 1 98.81 115 LYS A C 1
ATOM 973 O O . LYS A 1 115 ? 3.801 -25.547 -8.242 1 98.81 115 LYS A O 1
ATOM 978 N N . LEU A 1 116 ? 4.98 -23.844 -7.355 1 98.88 116 LEU A N 1
ATOM 979 C CA . LEU A 1 116 ? 6.23 -24.25 -7.98 1 98.88 116 LEU A CA 1
ATOM 980 C C . LEU A 1 116 ? 6.645 -25.641 -7.5 1 98.88 116 LEU A C 1
ATOM 982 O O . LEU A 1 116 ? 6.938 -26.516 -8.312 1 98.88 116 LEU A O 1
ATOM 986 N N . THR A 1 117 ? 6.641 -25.859 -6.195 1 98.75 117 THR A N 1
ATOM 987 C CA . THR A 1 117 ? 7.094 -27.125 -5.633 1 98.75 117 THR A CA 1
ATOM 988 C C . THR A 1 117 ? 6.148 -28.25 -6.023 1 98.75 117 THR A C 1
ATOM 990 O O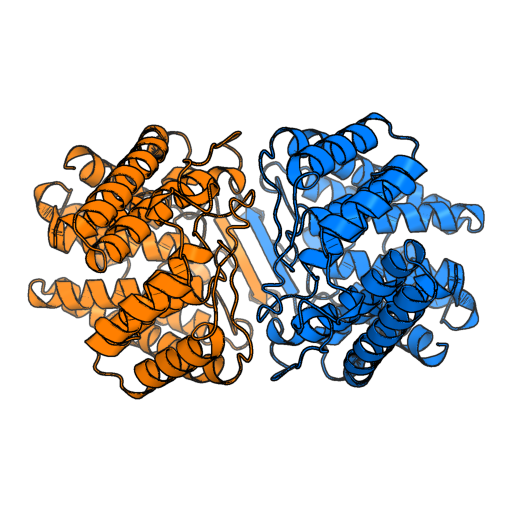 . THR A 1 117 ? 6.586 -29.391 -6.254 1 98.75 117 THR A O 1
ATOM 993 N N . LEU A 1 118 ? 4.879 -27.953 -6.117 1 98.69 118 LEU A N 1
ATOM 994 C CA . LEU A 1 118 ? 3.926 -28.938 -6.625 1 98.69 118 LEU A CA 1
ATOM 995 C C . LEU A 1 118 ? 4.301 -29.375 -8.031 1 98.69 118 LEU A C 1
ATOM 997 O O . LEU A 1 118 ? 4.371 -30.578 -8.32 1 98.69 118 LEU A O 1
ATOM 1001 N N . GLU A 1 119 ? 4.594 -28.391 -8.875 1 98.44 119 GLU A N 1
ATOM 1002 C CA . GLU A 1 119 ? 4.914 -28.688 -10.266 1 98.44 119 GLU A CA 1
ATOM 1003 C C . GLU A 1 119 ? 6.203 -29.5 -10.375 1 98.44 119 GLU A C 1
ATOM 1005 O O . GLU A 1 119 ? 6.312 -30.391 -11.211 1 98.44 119 GLU A O 1
ATOM 1010 N N . ILE A 1 120 ? 7.152 -29.172 -9.539 1 98.81 120 ILE A N 1
ATOM 1011 C CA . ILE A 1 120 ? 8.414 -29.906 -9.516 1 98.81 120 ILE A CA 1
ATOM 1012 C C . ILE A 1 120 ? 8.164 -31.359 -9.117 1 98.81 120 ILE A C 1
ATOM 1014 O O . ILE A 1 120 ? 8.727 -32.281 -9.719 1 98.81 120 ILE A O 1
ATOM 1018 N N . ASN A 1 121 ? 7.383 -31.562 -8.133 1 98.69 121 ASN A N 1
ATOM 1019 C CA . ASN A 1 121 ? 7.059 -32.906 -7.68 1 98.69 121 ASN A CA 1
ATOM 1020 C C . ASN A 1 121 ? 6.336 -33.688 -8.766 1 98.69 121 ASN A C 1
ATOM 1022 O O . ASN A 1 121 ? 6.578 -34.906 -8.922 1 98.69 121 ASN A O 1
ATOM 1026 N N . LEU A 1 122 ? 5.465 -33.062 -9.508 1 98.12 122 LEU A N 1
ATOM 1027 C CA . LEU A 1 122 ? 4.797 -33.75 -10.625 1 98.12 122 LEU A CA 1
ATOM 1028 C C . LEU A 1 122 ? 5.797 -34.125 -11.711 1 98.12 122 LEU A C 1
ATOM 1030 O O . LEU A 1 122 ? 5.734 -35.219 -12.266 1 98.12 122 LEU A O 1
ATOM 1034 N N . LEU A 1 123 ? 6.691 -33.219 -11.945 1 97.94 123 LEU A N 1
ATOM 1035 C CA . LEU A 1 123 ? 7.73 -33.469 -12.938 1 97.94 123 LEU A CA 1
ATOM 1036 C C . LEU A 1 123 ? 8.648 -34.625 -12.484 1 97.94 123 LEU A C 1
ATOM 1038 O O . LEU A 1 123 ? 9.141 -35.375 -13.305 1 97.94 123 LEU A O 1
ATOM 1042 N N . ALA A 1 124 ? 8.867 -34.75 -11.211 1 97.81 124 ALA A N 1
ATOM 1043 C CA . ALA A 1 124 ? 9.773 -35.719 -10.617 1 97.81 124 ALA A CA 1
ATOM 1044 C C . ALA A 1 124 ? 9.312 -37.125 -10.891 1 97.81 124 ALA A C 1
ATOM 1046 O O . ALA A 1 124 ? 10.102 -38.094 -10.828 1 97.81 124 ALA A O 1
ATOM 1047 N N . LYS A 1 125 ? 8.117 -37.281 -11.234 1 95.62 125 LYS A N 1
ATOM 1048 C CA . LYS A 1 125 ? 7.598 -38.594 -11.555 1 95.62 125 LYS A CA 1
ATOM 1049 C C . LYS A 1 125 ? 8.227 -39.156 -12.828 1 95.62 125 LYS A C 1
ATOM 1051 O O . LYS A 1 125 ? 8.258 -40.375 -13.039 1 95.62 125 LYS A O 1
ATOM 1056 N N . GLU A 1 126 ? 8.766 -38.25 -13.672 1 92.44 126 GLU A N 1
ATOM 1057 C CA . GLU A 1 126 ? 9.289 -38.656 -14.961 1 92.44 126 GLU A CA 1
ATOM 1058 C C . GLU A 1 126 ? 10.672 -38.094 -15.227 1 92.44 126 GLU A C 1
ATOM 1060 O O . GLU A 1 126 ? 11.211 -38.219 -16.328 1 92.44 126 GLU A O 1
ATOM 1065 N N . ASN A 1 127 ? 11.172 -37.438 -14.219 1 93.19 127 ASN A N 1
ATOM 1066 C CA . ASN A 1 127 ? 12.453 -36.781 -14.383 1 93.19 127 ASN A CA 1
ATOM 1067 C C . ASN A 1 127 ? 13.312 -36.875 -13.125 1 93.19 127 ASN A C 1
ATOM 1069 O O . ASN A 1 127 ? 12.977 -36.312 -12.094 1 93.19 127 ASN A O 1
ATOM 1073 N N . ASP A 1 128 ? 14.461 -37.469 -13.258 1 94.94 128 ASP A N 1
ATOM 1074 C CA . ASP A 1 128 ? 15.32 -37.75 -12.109 1 94.94 128 ASP A CA 1
ATOM 1075 C C . ASP A 1 128 ? 15.883 -36.469 -11.516 1 94.94 128 ASP A C 1
ATOM 1077 O O . ASP A 1 128 ? 16.031 -36.375 -10.297 1 94.94 128 ASP A O 1
ATOM 1081 N N . LYS A 1 129 ? 16.188 -35.562 -12.297 1 96.69 129 LYS A N 1
ATOM 1082 C CA . LYS A 1 129 ? 16.703 -34.281 -11.797 1 96.69 129 LYS A CA 1
ATOM 1083 C C . LYS A 1 129 ? 15.672 -33.562 -10.93 1 96.69 129 LYS A C 1
ATOM 1085 O O . LYS A 1 129 ? 16.016 -32.969 -9.906 1 96.69 129 LYS A O 1
ATOM 1090 N N . ALA A 1 130 ? 14.469 -33.656 -11.367 1 98.12 130 ALA A N 1
ATOM 1091 C CA . ALA A 1 130 ? 13.391 -33 -10.641 1 98.12 130 ALA A CA 1
ATOM 1092 C C . ALA A 1 130 ? 13.211 -33.594 -9.258 1 98.12 130 ALA A C 1
ATOM 1094 O O . ALA A 1 130 ? 12.789 -32.906 -8.32 1 98.12 130 ALA A O 1
ATOM 1095 N N . GLU A 1 131 ? 13.516 -34.844 -9.133 1 98.25 131 GLU A N 1
ATOM 1096 C CA . GLU A 1 131 ? 13.469 -35.469 -7.812 1 98.25 131 GLU A CA 1
ATOM 1097 C C . GLU A 1 131 ? 14.461 -34.812 -6.859 1 98.25 131 GLU A C 1
ATOM 1099 O O . GLU A 1 131 ? 14.148 -34.562 -5.691 1 98.25 131 GLU A O 1
ATOM 1104 N N . ILE A 1 132 ? 15.625 -34.531 -7.375 1 98.5 132 ILE A N 1
ATOM 1105 C CA . ILE A 1 132 ? 16.672 -33.875 -6.586 1 98.5 132 ILE A CA 1
ATOM 1106 C C . ILE A 1 132 ? 16.219 -32.469 -6.234 1 98.5 132 ILE A C 1
ATOM 1108 O O . ILE A 1 132 ? 16.359 -32.031 -5.086 1 98.5 132 ILE A O 1
ATOM 1112 N N . TRP A 1 133 ? 15.719 -31.719 -7.25 1 98.75 133 TRP A N 1
ATOM 1113 C CA . TRP A 1 133 ? 15.227 -30.359 -7.004 1 98.75 133 TRP A CA 1
ATOM 1114 C C . TRP A 1 133 ? 14.172 -30.359 -5.902 1 98.75 133 TRP A C 1
ATOM 1116 O O . TRP A 1 133 ? 14.219 -29.531 -4.992 1 98.75 133 TRP A O 1
ATOM 1126 N N . ALA A 1 134 ? 13.18 -31.312 -6.012 1 98.69 134 ALA A N 1
ATOM 1127 C CA . ALA A 1 134 ? 12.094 -31.406 -5.039 1 98.69 134 ALA A CA 1
ATOM 1128 C C . ALA A 1 134 ? 12.633 -31.625 -3.629 1 98.69 134 ALA A C 1
ATOM 1130 O O . ALA A 1 134 ? 12.195 -30.953 -2.684 1 98.69 134 ALA A O 1
ATOM 1131 N N . LYS A 1 135 ? 13.586 -32.5 -3.514 1 98.44 135 LYS A N 1
ATOM 1132 C CA . LYS A 1 135 ? 14.195 -32.781 -2.217 1 98.44 135 LYS A CA 1
ATOM 1133 C C . LYS A 1 135 ? 14.898 -31.547 -1.652 1 98.44 135 LYS A C 1
ATOM 1135 O O . LYS A 1 135 ? 14.758 -31.234 -0.468 1 98.44 135 LYS A O 1
ATOM 1140 N N . ASN A 1 136 ? 15.617 -30.859 -2.486 1 98.81 136 ASN A N 1
ATOM 1141 C CA . ASN A 1 136 ? 16.375 -29.688 -2.051 1 98.81 136 ASN A CA 1
ATOM 1142 C C . ASN A 1 136 ? 15.453 -28.578 -1.579 1 98.81 136 ASN A C 1
ATOM 1144 O O . ASN A 1 136 ? 15.781 -27.844 -0.647 1 98.81 136 ASN A O 1
ATOM 1148 N N . LEU A 1 137 ? 14.266 -28.453 -2.184 1 98.81 137 LEU A N 1
ATOM 1149 C CA . LEU A 1 137 ? 13.391 -27.312 -1.924 1 98.81 137 LEU A CA 1
ATOM 1150 C C . LEU A 1 137 ? 12.344 -27.656 -0.871 1 98.81 137 LEU A C 1
ATOM 1152 O O . LEU A 1 137 ? 11.555 -26.797 -0.459 1 98.81 137 LEU A O 1
ATOM 1156 N N . GLU A 1 138 ? 12.352 -28.875 -0.399 1 98.56 138 GLU A N 1
ATOM 1157 C CA . GLU A 1 138 ? 11.312 -29.359 0.496 1 98.56 138 GLU A CA 1
ATOM 1158 C C . GLU A 1 138 ? 11.273 -28.562 1.792 1 98.56 138 GLU A C 1
ATOM 1160 O O . GLU A 1 138 ? 10.195 -28.281 2.324 1 98.56 138 GLU A O 1
ATOM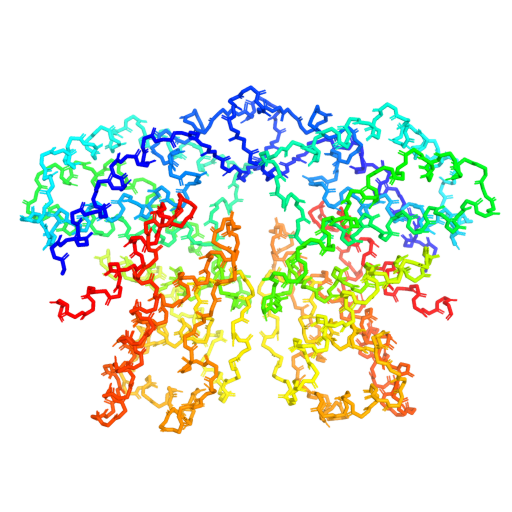 1165 N N . GLY A 1 139 ? 12.43 -28.25 2.311 1 98.69 139 GLY A N 1
ATOM 1166 C CA . GLY A 1 139 ? 12.492 -27.484 3.539 1 98.69 139 GLY A CA 1
ATOM 1167 C C . GLY A 1 139 ? 11.82 -26.125 3.424 1 98.69 139 GLY A C 1
ATOM 1168 O O . GLY A 1 139 ? 11.18 -25.656 4.371 1 98.69 139 GLY A O 1
ATOM 1169 N N . ILE A 1 140 ? 11.969 -25.484 2.303 1 98.88 140 ILE A N 1
ATOM 1170 C CA . ILE A 1 140 ? 11.336 -24.203 2.064 1 98.88 140 ILE A CA 1
ATOM 1171 C C . ILE A 1 140 ? 9.828 -24.375 1.969 1 98.88 140 ILE A C 1
ATOM 1173 O O . ILE A 1 140 ? 9.062 -23.562 2.523 1 98.88 140 ILE A O 1
ATOM 1177 N N . ALA A 1 141 ? 9.367 -25.391 1.27 1 98.88 141 ALA A N 1
ATOM 1178 C CA . ALA A 1 141 ? 7.934 -25.672 1.193 1 98.88 141 ALA A CA 1
ATOM 1179 C C . ALA A 1 141 ? 7.344 -25.891 2.584 1 98.88 141 ALA A C 1
ATOM 1181 O O . ALA A 1 141 ? 6.289 -25.344 2.912 1 98.88 141 ALA A O 1
ATOM 1182 N N . ASP A 1 142 ? 8.047 -26.688 3.41 1 98.81 142 ASP A N 1
ATOM 1183 C CA . ASP A 1 142 ? 7.602 -26.938 4.777 1 98.81 142 ASP A CA 1
ATOM 1184 C C . ASP A 1 142 ? 7.488 -25.641 5.57 1 98.81 142 ASP A C 1
ATOM 1186 O O . ASP A 1 142 ? 6.57 -25.484 6.383 1 98.81 142 ASP A O 1
ATOM 1190 N N . PHE A 1 143 ? 8.414 -24.812 5.348 1 98.75 143 PHE A N 1
ATOM 1191 C CA . PHE A 1 143 ? 8.391 -23.516 6.023 1 98.75 143 PHE A CA 1
ATOM 1192 C C . PHE A 1 143 ? 7.113 -22.75 5.688 1 98.75 143 PHE A C 1
ATOM 1194 O O . PHE A 1 143 ? 6.422 -22.266 6.586 1 98.75 143 PHE A O 1
ATOM 1201 N N . PHE A 1 144 ? 6.762 -22.625 4.418 1 98.81 144 PHE A N 1
ATOM 1202 C CA . PHE A 1 144 ? 5.594 -21.844 4.012 1 98.81 144 PHE A CA 1
ATOM 1203 C C . PHE A 1 144 ? 4.309 -22.547 4.441 1 98.81 144 PHE A C 1
ATOM 1205 O O . PHE A 1 144 ? 3.32 -21.875 4.77 1 98.81 144 PHE A O 1
ATOM 1212 N N . VAL A 1 145 ? 4.305 -23.859 4.449 1 98.94 145 VAL A N 1
ATOM 1213 C CA . VAL A 1 145 ? 3.154 -24.609 4.961 1 98.94 145 VAL A CA 1
ATOM 1214 C C . VAL A 1 145 ? 2.922 -24.25 6.426 1 98.94 145 VAL A C 1
ATOM 1216 O O . VAL A 1 145 ? 1.796 -23.953 6.828 1 98.94 145 VAL A O 1
ATOM 1219 N N . LYS A 1 146 ? 3.99 -24.297 7.164 1 98.75 146 LYS A N 1
ATOM 1220 C CA . LYS A 1 146 ? 3.902 -23.938 8.578 1 98.75 146 LYS A CA 1
ATOM 1221 C C . LYS A 1 146 ? 3.418 -22.516 8.758 1 98.75 146 LYS A C 1
ATOM 1223 O O . LYS A 1 146 ? 2.576 -22.234 9.617 1 98.75 146 LYS A O 1
ATOM 1228 N N . GLU A 1 147 ? 3.955 -21.656 7.934 1 98.5 147 GLU A N 1
ATOM 1229 C CA . GLU A 1 147 ? 3.553 -20.25 8.008 1 98.5 147 GLU A CA 1
ATOM 1230 C C . GLU A 1 147 ? 2.062 -20.078 7.719 1 98.5 147 GLU A C 1
ATOM 1232 O O . GLU A 1 147 ? 1.372 -19.328 8.398 1 98.5 147 GLU A O 1
ATOM 1237 N N . PHE A 1 148 ? 1.523 -20.75 6.719 1 98.75 148 PHE A N 1
ATOM 1238 C CA . PHE A 1 148 ? 0.099 -20.688 6.41 1 98.75 148 PHE A CA 1
ATOM 1239 C C . PHE A 1 148 ? -0.729 -21.188 7.586 1 98.75 148 PHE A C 1
ATOM 1241 O O . PHE A 1 148 ? -1.712 -20.562 7.977 1 98.75 148 PHE A O 1
ATOM 1248 N N . LYS A 1 149 ? -0.345 -22.312 8.172 1 98.69 149 LYS A N 1
ATOM 1249 C CA . LYS A 1 149 ? -1.094 -22.938 9.266 1 98.69 149 LYS A CA 1
ATOM 1250 C C . LYS A 1 149 ? -1.123 -22.031 10.492 1 98.69 149 LYS A C 1
ATOM 1252 O O . LYS A 1 149 ? -2.109 -22.016 11.227 1 98.69 149 LYS A O 1
ATOM 1257 N N . GLU A 1 150 ? -0.065 -21.281 10.656 1 97.38 150 GLU A N 1
ATOM 1258 C CA . GLU A 1 150 ? 0.014 -20.391 11.805 1 97.38 150 GLU A CA 1
ATOM 1259 C C . GLU A 1 150 ? -0.765 -19.094 11.555 1 97.38 150 GLU A C 1
ATOM 1261 O O . GLU A 1 150 ? -1.376 -18.547 12.469 1 97.38 150 GLU A O 1
ATOM 1266 N N . PHE A 1 151 ? -0.789 -18.688 10.383 1 96.69 151 PHE A N 1
ATOM 1267 C CA . PHE A 1 151 ? -1.285 -17.344 10.055 1 96.69 151 PHE A CA 1
ATOM 1268 C C . PHE A 1 151 ? -2.789 -17.375 9.805 1 96.69 151 PHE A C 1
ATOM 1270 O O . PHE A 1 151 ? -3.51 -16.469 10.227 1 96.69 151 PHE A O 1
ATOM 1277 N N . LEU A 1 152 ? -3.316 -18.344 9.133 1 98.12 152 LEU A N 1
ATOM 1278 C CA . LEU A 1 152 ? -4.691 -18.359 8.648 1 98.12 152 LEU A CA 1
ATOM 1279 C C . LEU A 1 152 ? -5.68 -18.281 9.805 1 98.12 152 LEU A C 1
ATOM 1281 O O . LEU A 1 152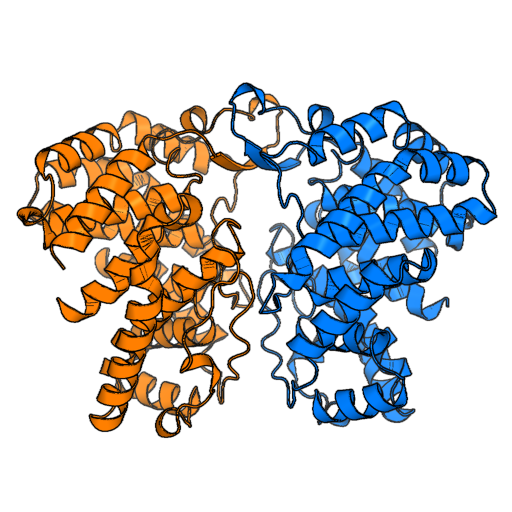 ? -6.645 -17.516 9.75 1 98.12 152 LEU A O 1
ATOM 1285 N N . PRO A 1 153 ? -5.457 -18.953 10.953 1 97.25 153 PRO A N 1
ATOM 1286 C CA . PRO A 1 153 ? -6.41 -18.875 12.062 1 97.25 153 PRO A CA 1
ATOM 1287 C C . PRO A 1 153 ? -6.469 -17.484 12.688 1 97.25 153 PRO A C 1
ATOM 1289 O O . PRO A 1 153 ? -7.438 -17.156 13.375 1 97.25 153 PRO A O 1
ATOM 1292 N N . LYS A 1 154 ? -5.477 -16.688 12.438 1 96.25 154 LYS A N 1
ATOM 1293 C CA . LYS A 1 154 ? -5.426 -15.352 13.008 1 96.25 154 LYS A CA 1
ATOM 1294 C C . LYS A 1 154 ? -6.148 -14.344 12.117 1 96.25 154 LYS A C 1
ATOM 1296 O O . LYS A 1 154 ? -6.426 -13.219 12.547 1 96.25 154 LYS A O 1
ATOM 1301 N N . MET A 1 155 ? -6.465 -14.766 10.938 1 96.81 155 MET A N 1
ATOM 1302 C CA . MET A 1 155 ? -7.078 -13.852 9.977 1 96.81 155 MET A CA 1
ATOM 1303 C C . MET A 1 155 ? -8.602 -13.875 10.102 1 96.81 155 MET A C 1
ATOM 1305 O O . MET A 1 155 ? -9.258 -14.742 9.531 1 96.81 155 MET A O 1
ATOM 1309 N N . ASP A 1 156 ? -9.117 -12.859 10.719 1 96.75 156 ASP A N 1
ATOM 1310 C CA . ASP A 1 156 ? -10.562 -12.75 10.852 1 96.75 156 ASP A CA 1
ATOM 1311 C C . ASP A 1 156 ? -11.203 -12.344 9.531 1 96.75 156 ASP A C 1
ATOM 1313 O O . ASP A 1 156 ? -12.367 -12.672 9.266 1 96.75 156 ASP A O 1
ATOM 1317 N N . TYR A 1 157 ? -10.422 -11.656 8.711 1 97.56 157 TYR A N 1
ATOM 1318 C CA . TYR A 1 157 ? -10.945 -11.102 7.465 1 97.56 157 TYR A CA 1
ATOM 1319 C C . TYR A 1 157 ? -10.055 -11.492 6.285 1 97.56 157 TYR A C 1
ATOM 1321 O O . TYR A 1 157 ? -8.836 -11.609 6.43 1 97.56 157 TYR A O 1
ATOM 1329 N N . PRO A 1 158 ? -10.656 -11.695 5.105 1 97.94 158 PRO A N 1
ATOM 1330 C CA . PRO A 1 158 ? -9.852 -11.922 3.906 1 97.94 158 PRO A CA 1
ATOM 1331 C C . PRO A 1 158 ? -9.203 -10.641 3.383 1 97.94 158 PRO A C 1
ATOM 1333 O O . PRO A 1 158 ? -9.508 -9.547 3.865 1 97.94 158 PRO A O 1
ATOM 1336 N N . ILE A 1 159 ? -8.312 -10.734 2.543 1 98.12 159 ILE A N 1
ATOM 1337 C CA . ILE A 1 159 ? -7.816 -9.617 1.74 1 98.12 159 ILE A CA 1
ATOM 1338 C C . ILE A 1 159 ? -8.297 -9.773 0.298 1 98.12 159 ILE A C 1
ATOM 1340 O O . ILE A 1 159 ? -7.902 -10.711 -0.395 1 98.12 159 ILE A O 1
ATOM 1344 N N . ARG A 1 160 ? -9.078 -8.828 -0.196 1 97.31 160 ARG A N 1
ATOM 1345 C CA . ARG A 1 160 ? -9.836 -8.984 -1.433 1 97.31 160 ARG A CA 1
ATOM 1346 C C . ARG A 1 160 ? -9.219 -8.164 -2.561 1 97.31 160 ARG A C 1
ATOM 1348 O O . ARG A 1 160 ? -9.82 -8.023 -3.627 1 97.31 160 ARG A O 1
ATOM 1355 N N . VAL A 1 161 ? -7.996 -7.688 -2.385 1 97.56 161 VAL A N 1
ATOM 1356 C CA . VAL A 1 161 ? -7.41 -6.797 -3.379 1 97.56 161 VAL A CA 1
ATOM 1357 C C . VAL A 1 161 ? -7.031 -7.59 -4.629 1 97.56 161 VAL A C 1
ATOM 1359 O O . VAL A 1 161 ? -6.961 -8.82 -4.59 1 97.56 161 VAL A O 1
ATOM 1362 N N . GLY A 1 162 ? -6.824 -6.918 -5.73 1 98.12 162 GLY A N 1
ATOM 1363 C CA . GLY A 1 162 ? -6.465 -7.559 -6.988 1 98.12 162 GLY A CA 1
ATOM 1364 C C . GLY A 1 162 ? -4.969 -7.57 -7.242 1 98.12 162 GLY A C 1
ATOM 1365 O O . GLY A 1 162 ? -4.527 -7.488 -8.391 1 98.12 162 GLY A O 1
ATOM 1366 N N . THR A 1 163 ? -4.223 -7.508 -6.18 1 98 163 THR A N 1
ATOM 1367 C CA . THR A 1 163 ? -2.766 -7.504 -6.27 1 98 163 THR A CA 1
ATOM 1368 C C . THR A 1 163 ? -2.166 -8.586 -5.375 1 98 163 THR A C 1
ATOM 1370 O O . THR A 1 163 ? -2.795 -9.617 -5.133 1 98 163 THR A O 1
ATOM 1373 N N . HIS A 1 164 ? -0.965 -8.445 -4.922 1 97.56 164 HIS A N 1
ATOM 1374 C CA . HIS A 1 164 ? -0.164 -9.523 -4.344 1 97.56 164 HIS A CA 1
ATOM 1375 C C . HIS A 1 164 ? -0.778 -10.023 -3.041 1 97.56 164 HIS A C 1
ATOM 1377 O O . HIS A 1 164 ? -0.554 -11.172 -2.648 1 97.56 164 HIS A O 1
ATOM 1383 N N . PHE A 1 165 ? -1.594 -9.289 -2.432 1 97.75 165 PHE A N 1
ATOM 1384 C CA . PHE A 1 165 ? -2.043 -9.672 -1.098 1 97.75 165 PHE A CA 1
ATOM 1385 C C . PHE A 1 165 ? -3.354 -10.445 -1.167 1 97.75 165 PHE A C 1
ATOM 1387 O O . PHE A 1 165 ? -3.93 -10.797 -0.135 1 97.75 165 PHE A O 1
ATOM 1394 N N . ASN A 1 166 ? -3.855 -10.742 -2.354 1 98.44 166 ASN A N 1
ATOM 1395 C CA . ASN A 1 166 ? -5.117 -11.453 -2.559 1 98.44 166 ASN A CA 1
ATOM 1396 C C . ASN A 1 166 ? -5.113 -12.812 -1.867 1 98.44 166 ASN A C 1
ATOM 1398 O O . ASN A 1 166 ? -4.352 -13.703 -2.244 1 98.44 166 ASN A O 1
ATOM 1402 N N . SER A 1 167 ? -6.027 -12.992 -0.905 1 98.62 167 SER A N 1
ATOM 1403 C CA . SER A 1 167 ? -6.086 -14.234 -0.141 1 98.62 167 SER A CA 1
ATOM 1404 C C . SER A 1 167 ? -6.504 -15.406 -1.024 1 98.62 167 SER A C 1
ATOM 1406 O O . SER A 1 167 ? -5.93 -16.484 -0.934 1 98.62 167 SER A O 1
ATOM 1408 N N . SER A 1 168 ? -7.441 -15.156 -1.877 1 98.88 168 SER A N 1
ATOM 1409 C CA . SER A 1 168 ? -8.031 -16.234 -2.668 1 98.88 168 SER A CA 1
ATOM 1410 C C . SER A 1 168 ? -7.004 -16.844 -3.613 1 98.88 168 SER A C 1
ATOM 1412 O O . SER A 1 168 ? -6.918 -18.062 -3.732 1 98.88 168 SER A O 1
ATOM 1414 N N . PHE A 1 169 ? -6.188 -15.984 -4.238 1 98.88 169 PHE A N 1
ATOM 1415 C CA . PHE A 1 169 ? -5.184 -16.453 -5.184 1 98.88 169 PHE A CA 1
ATOM 1416 C C . PHE A 1 169 ? -4.184 -17.375 -4.5 1 98.88 169 PHE A C 1
ATOM 1418 O O . PHE A 1 169 ? -3.945 -18.5 -4.957 1 98.88 169 PHE A O 1
ATOM 1425 N N . ALA A 1 170 ? -3.633 -16.922 -3.398 1 98.88 170 ALA A N 1
ATOM 1426 C CA . ALA A 1 170 ? -2.613 -17.672 -2.682 1 98.88 170 ALA A CA 1
ATOM 1427 C C . ALA A 1 170 ? -3.184 -18.984 -2.139 1 98.88 170 ALA A C 1
ATOM 1429 O O . ALA A 1 170 ? -2.539 -20.031 -2.225 1 98.88 170 ALA A O 1
ATOM 1430 N N . LEU A 1 171 ? -4.387 -18.922 -1.645 1 98.94 171 LEU A N 1
ATOM 1431 C CA . LEU A 1 171 ? -4.977 -20.094 -1.019 1 98.94 171 LEU A CA 1
ATOM 1432 C C . LEU A 1 171 ? -5.383 -21.125 -2.068 1 98.94 171 LEU A C 1
ATOM 1434 O O . LEU A 1 171 ? -5.371 -22.328 -1.802 1 98.94 171 LEU A O 1
ATOM 1438 N N . TYR A 1 172 ? -5.723 -20.656 -3.242 1 98.94 172 TYR A N 1
ATOM 1439 C CA . TYR A 1 172 ? -6.016 -21.594 -4.324 1 98.94 172 TYR A CA 1
ATOM 1440 C C . TYR A 1 172 ? -4.809 -22.469 -4.629 1 98.94 172 TYR A C 1
ATOM 1442 O O . TYR A 1 172 ? -4.926 -23.688 -4.711 1 98.94 172 TYR A O 1
ATOM 1450 N N . PHE A 1 173 ? -3.646 -21.844 -4.727 1 98.88 173 PHE A N 1
ATOM 1451 C CA . PHE A 1 173 ? -2.416 -22.578 -4.992 1 98.88 173 PHE A CA 1
ATOM 1452 C C . PHE A 1 173 ? -2.035 -23.453 -3.797 1 98.88 173 PHE A C 1
ATOM 1454 O O . PHE A 1 173 ? -1.644 -24.609 -3.961 1 98.88 173 PHE A O 1
ATOM 1461 N N . ALA A 1 174 ? -2.201 -22.922 -2.633 1 98.94 174 ALA A N 1
ATOM 1462 C CA . ALA A 1 174 ? -1.863 -23.656 -1.422 1 98.94 174 ALA A CA 1
ATOM 1463 C C . ALA A 1 174 ? -2.76 -24.891 -1.262 1 98.94 174 ALA A C 1
ATOM 1465 O O . ALA A 1 174 ? -2.316 -25.922 -0.775 1 98.94 174 ALA A O 1
ATOM 1466 N N . LEU A 1 175 ? -4.02 -24.75 -1.637 1 98.94 175 LEU A N 1
ATOM 1467 C CA . LEU A 1 175 ? -4.953 -25.859 -1.545 1 98.94 175 LEU A CA 1
ATOM 1468 C C . LEU A 1 175 ? -4.543 -27 -2.477 1 98.94 175 LEU A C 1
ATOM 1470 O O . LEU A 1 175 ? -4.57 -28.156 -2.088 1 98.94 175 LEU A O 1
ATOM 1474 N N . GLU A 1 176 ? -4.152 -26.641 -3.693 1 98.62 176 GLU A N 1
ATOM 1475 C CA . GLU A 1 176 ? -3.66 -27.656 -4.621 1 98.62 176 GLU A CA 1
ATOM 1476 C C . GLU A 1 176 ? -2.48 -28.422 -4.027 1 98.62 176 GLU A C 1
ATOM 1478 O O . GLU A 1 176 ? -2.426 -29.641 -4.113 1 98.62 176 GLU A O 1
ATOM 1483 N N . TYR A 1 177 ? -1.615 -27.688 -3.432 1 98.81 177 TYR A N 1
ATOM 1484 C CA . TYR A 1 177 ? -0.437 -28.312 -2.828 1 98.81 177 TYR A CA 1
ATOM 1485 C C . TYR A 1 177 ? -0.826 -29.188 -1.651 1 98.81 177 TYR A C 1
ATOM 1487 O O . TYR A 1 177 ? -0.323 -30.312 -1.517 1 98.81 177 TYR A O 1
ATOM 1495 N N . ALA A 1 178 ? -1.67 -28.672 -0.809 1 98.88 178 ALA A N 1
ATOM 1496 C CA . ALA A 1 178 ? -2.119 -29.422 0.36 1 98.88 178 ALA A CA 1
ATOM 1497 C C . ALA A 1 178 ? -2.721 -30.766 -0.049 1 98.88 178 ALA A C 1
ATOM 1499 O O . ALA A 1 178 ? -2.426 -31.797 0.558 1 98.88 178 ALA A O 1
ATOM 1500 N N . ARG A 1 179 ? -3.504 -30.75 -1.039 1 98.75 179 ARG A N 1
ATOM 1501 C CA . ARG A 1 179 ? -4.16 -31.969 -1.5 1 98.75 179 ARG A CA 1
ATOM 1502 C C . ARG A 1 179 ? -3.16 -32.906 -2.148 1 98.75 179 ARG A C 1
ATOM 1504 O O . ARG A 1 179 ? -3.223 -34.125 -1.941 1 98.75 179 ARG A O 1
ATOM 1511 N N . PHE A 1 180 ? -2.242 -32.344 -2.873 1 98.44 180 PHE A N 1
ATOM 1512 C CA . PHE A 1 180 ? -1.191 -33.156 -3.473 1 98.44 180 PHE A CA 1
ATOM 1513 C C . PHE A 1 180 ? -0.376 -33.875 -2.398 1 98.44 180 PHE A C 1
ATOM 1515 O O . PHE A 1 180 ? -0.068 -35.062 -2.527 1 98.44 180 PHE A O 1
ATOM 1522 N N . LYS A 1 181 ? -0.054 -33.188 -1.336 1 98.5 181 LYS A N 1
ATOM 1523 C CA . LYS A 1 181 ? 0.774 -33.719 -0.257 1 98.5 181 LYS A CA 1
ATOM 1524 C C . LYS A 1 181 ? -0.073 -34.469 0.766 1 98.5 181 LYS A C 1
ATOM 1526 O O . LYS A 1 181 ? 0.459 -35.031 1.719 1 98.5 181 LYS A O 1
ATOM 1531 N N . LYS A 1 182 ? -1.425 -34.469 0.584 1 98.56 182 LYS A N 1
ATOM 1532 C CA . LYS A 1 182 ? -2.365 -35.062 1.539 1 98.56 182 LYS A CA 1
ATOM 1533 C C . LYS A 1 182 ? -2.18 -34.438 2.928 1 98.56 182 LYS A C 1
ATOM 1535 O O . LYS A 1 182 ? -2.18 -35.156 3.93 1 98.56 182 LYS A O 1
ATOM 1540 N N . ASP A 1 183 ? -1.842 -33.188 2.93 1 98.56 183 ASP A N 1
ATOM 1541 C CA . ASP A 1 183 ? -1.754 -32.438 4.18 1 98.56 183 ASP A CA 1
ATOM 1542 C C . ASP A 1 183 ? -3.139 -32 4.664 1 98.56 183 ASP A C 1
ATOM 1544 O O . ASP A 1 183 ? -3.611 -30.922 4.328 1 98.56 183 ASP A O 1
ATOM 1548 N N . GLN A 1 184 ? -3.729 -32.719 5.555 1 98.56 184 GLN A N 1
ATOM 1549 C CA . GLN A 1 184 ? -5.109 -32.5 5.988 1 98.56 184 GLN A CA 1
ATOM 1550 C C . GLN A 1 184 ? -5.238 -31.25 6.832 1 98.56 184 GLN A C 1
ATOM 1552 O O . GLN A 1 184 ? -6.262 -30.562 6.773 1 98.56 184 GLN A O 1
ATOM 1557 N N . GLU A 1 185 ? -4.23 -30.984 7.555 1 98.69 185 GLU A N 1
ATOM 1558 C CA . GLU A 1 185 ? -4.281 -29.812 8.422 1 98.69 185 GLU A CA 1
ATOM 1559 C C . GLU A 1 185 ? -4.293 -28.516 7.605 1 98.69 185 GLU A C 1
ATOM 1561 O O . GLU A 1 185 ? -5.109 -27.625 7.852 1 98.69 185 GLU A O 1
ATOM 1566 N N . LEU A 1 186 ? -3.389 -28.406 6.668 1 98.81 186 LEU A N 1
ATOM 1567 C CA . LEU A 1 186 ? -3.367 -27.234 5.805 1 98.81 186 LEU A CA 1
ATOM 1568 C C . LEU A 1 186 ? -4.664 -27.109 5.016 1 98.81 186 LEU A C 1
ATOM 1570 O O . LEU A 1 186 ? -5.238 -26.031 4.914 1 98.81 186 LEU A O 1
ATOM 1574 N N . GLU A 1 187 ? -5.102 -28.234 4.414 1 98.81 187 GLU A N 1
ATOM 1575 C CA . GLU A 1 187 ? -6.355 -28.219 3.67 1 98.81 187 GLU A CA 1
ATOM 1576 C C . GLU A 1 187 ? -7.512 -27.719 4.531 1 98.81 187 GLU A C 1
ATOM 1578 O O . GLU A 1 187 ? -8.305 -26.891 4.09 1 98.81 187 GLU A O 1
ATOM 1583 N N . TYR A 1 188 ? -7.547 -28.188 5.746 1 98.69 188 TYR A N 1
ATOM 1584 C CA . TYR A 1 188 ? -8.602 -27.797 6.668 1 98.69 188 TYR A CA 1
ATOM 1585 C C . TYR A 1 188 ? -8.547 -26.297 6.953 1 98.69 188 TYR A C 1
ATOM 1587 O O . TYR A 1 188 ? -9.57 -25.609 6.91 1 98.69 188 TYR A O 1
ATOM 1595 N N . CYS A 1 189 ? -7.383 -25.797 7.246 1 98.75 189 CYS A N 1
ATOM 1596 C CA . CYS A 1 189 ? -7.215 -24.375 7.535 1 98.75 189 CYS A CA 1
ATOM 1597 C C . CYS A 1 189 ? -7.691 -23.516 6.367 1 98.75 189 CYS A C 1
ATOM 1599 O O . CYS A 1 189 ? -8.383 -22.516 6.57 1 98.75 189 CYS A O 1
ATOM 1601 N N . ILE A 1 190 ? -7.379 -23.922 5.188 1 98.88 190 ILE A N 1
ATOM 1602 C CA . ILE A 1 190 ? -7.727 -23.172 3.988 1 98.88 190 ILE A CA 1
ATOM 1603 C C . ILE A 1 190 ? -9.234 -23.203 3.775 1 98.88 190 ILE A C 1
ATOM 1605 O O . ILE A 1 190 ? -9.859 -22.156 3.553 1 98.88 190 ILE A O 1
ATOM 1609 N N . ILE A 1 191 ? -9.82 -24.391 3.873 1 98.81 191 ILE A N 1
ATOM 1610 C CA . ILE A 1 191 ? -11.25 -24.562 3.635 1 98.81 191 ILE A CA 1
ATOM 1611 C C . ILE A 1 191 ? -12.047 -23.781 4.672 1 98.81 191 ILE A C 1
ATOM 1613 O O . ILE A 1 191 ? -12.984 -23.062 4.328 1 98.81 191 ILE A O 1
ATOM 1617 N N . GLN A 1 192 ? -11.656 -23.859 5.891 1 98.69 192 GLN A N 1
ATOM 1618 C CA . GLN A 1 192 ? -12.359 -23.141 6.957 1 98.69 192 GLN A CA 1
ATOM 1619 C C . GLN A 1 192 ? -12.266 -21.641 6.766 1 98.69 192 GLN A C 1
ATOM 1621 O O . GLN A 1 192 ? -13.266 -20.922 6.926 1 98.69 192 GLN A O 1
ATOM 1626 N N . SER A 1 193 ? -11.125 -21.172 6.445 1 98.75 193 SER A N 1
ATOM 1627 C CA . SER A 1 193 ? -10.945 -19.734 6.219 1 98.75 193 SER A CA 1
ATOM 1628 C C . SER A 1 193 ? -11.789 -19.25 5.043 1 98.75 193 SER A C 1
ATOM 1630 O O . SER A 1 193 ? -12.484 -18.25 5.148 1 98.75 193 SER A O 1
ATOM 1632 N N . ALA A 1 194 ? -11.719 -19.969 3.936 1 98.81 194 ALA A N 1
ATOM 1633 C CA . ALA A 1 194 ? -12.453 -19.578 2.73 1 98.81 194 ALA A CA 1
ATOM 1634 C C . ALA A 1 194 ? -13.953 -19.516 2.992 1 98.81 194 ALA A C 1
ATOM 1636 O O . ALA A 1 194 ? -14.625 -18.562 2.592 1 98.81 194 ALA A O 1
ATOM 1637 N N . LYS A 1 195 ? -14.461 -20.516 3.689 1 98.69 195 LYS A N 1
ATOM 1638 C CA . LYS A 1 195 ? -15.891 -20.562 3.99 1 98.69 195 LYS A CA 1
ATOM 1639 C C . LYS A 1 195 ? -16.281 -19.438 4.934 1 98.69 195 LYS A C 1
ATOM 1641 O O . LYS A 1 195 ? -17.281 -18.734 4.695 1 98.69 195 LYS A O 1
ATOM 1646 N N . LYS A 1 196 ? -15.5 -19.219 5.93 1 97.94 196 LYS A N 1
ATOM 1647 C CA . LYS A 1 196 ? -15.758 -18.156 6.887 1 97.94 196 LYS A CA 1
ATOM 1648 C C . LYS A 1 196 ? -15.805 -16.797 6.188 1 97.94 196 LYS A C 1
ATOM 1650 O O . LYS A 1 196 ? -16.656 -15.969 6.488 1 97.94 196 LYS A O 1
ATOM 1655 N N . TRP A 1 197 ? -14.945 -16.641 5.273 1 98.12 197 TRP A N 1
ATOM 1656 C CA . TRP A 1 197 ? -14.734 -15.328 4.668 1 98.12 197 TRP A CA 1
ATOM 1657 C C . TRP A 1 197 ? -15.758 -15.055 3.572 1 98.12 197 TRP A C 1
ATOM 1659 O O . TRP A 1 197 ? -16.234 -13.93 3.426 1 98.12 197 TRP A O 1
ATOM 1669 N N . PHE A 1 198 ? -16.141 -16.062 2.752 1 98.06 198 PHE A N 1
ATOM 1670 C CA . PHE A 1 198 ? -16.703 -15.719 1.455 1 98.06 198 PHE A CA 1
ATOM 1671 C C . PHE A 1 198 ? -18.062 -16.406 1.264 1 98.06 198 PHE A C 1
ATOM 1673 O O . PHE A 1 198 ? -18.828 -16.047 0.363 1 98.06 198 PHE A O 1
ATOM 1680 N N . LEU A 1 199 ? -18.406 -17.406 2.055 1 97.88 199 LEU A N 1
ATOM 1681 C CA . LEU A 1 199 ? -19.516 -18.297 1.762 1 97.88 199 LEU A CA 1
ATOM 1682 C C . LEU A 1 199 ? -20.828 -17.516 1.691 1 97.88 199 LEU A C 1
ATOM 1684 O O . LEU A 1 199 ? -21.75 -17.891 0.97 1 97.88 199 LEU A O 1
ATOM 1688 N N . ASN A 1 200 ? -20.938 -16.344 2.352 1 96.12 200 ASN A N 1
ATOM 1689 C CA . ASN A 1 200 ? -22.188 -15.609 2.418 1 96.12 200 ASN A CA 1
ATOM 1690 C C . ASN A 1 200 ? -22.203 -14.445 1.432 1 96.12 200 ASN A C 1
ATOM 1692 O O . ASN A 1 200 ? -23.156 -13.664 1.396 1 96.12 200 ASN A O 1
ATOM 1696 N N . ASP A 1 201 ? -21.188 -14.312 0.699 1 96.5 201 ASP A N 1
ATOM 1697 C CA . ASP A 1 201 ? -21.141 -13.242 -0.295 1 96.5 201 ASP A CA 1
ATOM 1698 C C . ASP A 1 201 ? -22.188 -13.469 -1.388 1 96.5 201 ASP A C 1
ATOM 1700 O O . ASP A 1 201 ? -22.344 -14.594 -1.884 1 96.5 201 ASP A O 1
ATOM 1704 N N . LYS A 1 202 ? -22.875 -12.422 -1.756 1 96.19 202 LYS A N 1
ATOM 1705 C CA . LYS A 1 202 ? -23.922 -12.492 -2.783 1 96.19 202 LYS A CA 1
ATOM 1706 C C . LYS A 1 202 ? -24.016 -11.172 -3.543 1 96.19 202 LYS A C 1
ATOM 1708 O O . LYS A 1 202 ? -23.656 -10.117 -3.018 1 96.19 202 LYS A O 1
ATOM 1713 N N . ASN A 1 203 ? -24.453 -11.242 -4.738 1 95.94 203 ASN A N 1
ATOM 1714 C CA . ASN A 1 203 ? -24.703 -10.086 -5.586 1 95.94 203 ASN A CA 1
ATOM 1715 C C . ASN A 1 203 ? -23.484 -9.164 -5.641 1 95.94 203 ASN A C 1
ATOM 1717 O O . ASN A 1 203 ? -23.609 -7.961 -5.391 1 95.94 203 ASN A O 1
ATOM 1721 N N . MET A 1 204 ? -22.391 -9.844 -5.852 1 95.25 204 MET A N 1
ATOM 1722 C CA . MET A 1 204 ? -21.125 -9.109 -5.816 1 95.25 204 MET A CA 1
ATOM 1723 C C . MET A 1 204 ? -21.109 -7.988 -6.852 1 95.25 204 MET A C 1
ATOM 1725 O O . MET A 1 204 ? -21.5 -8.203 -8 1 95.25 204 MET A O 1
ATOM 1729 N N . GLN A 1 205 ? -20.672 -6.852 -6.246 1 89.12 205 GLN A N 1
ATOM 1730 C CA . GLN A 1 205 ? -20.312 -5.762 -7.152 1 89.12 205 GLN A CA 1
ATOM 1731 C C . GLN A 1 205 ? -18.875 -5.891 -7.633 1 89.12 205 GLN A C 1
ATOM 1733 O O . GLN A 1 205 ? -18.031 -6.441 -6.926 1 89.12 205 GLN A O 1
ATOM 1738 N N . ALA A 1 206 ? -18.594 -5.723 -8.914 1 84.56 206 ALA A N 1
ATOM 1739 C CA . ALA A 1 206 ? -17.234 -5.664 -9.469 1 84.56 206 ALA A CA 1
ATOM 1740 C C . ALA A 1 206 ? -16.719 -4.227 -9.5 1 84.56 206 ALA A C 1
ATOM 1742 O O . ALA A 1 206 ? -16.969 -3.498 -10.469 1 84.56 206 ALA A O 1
ATOM 1743 N N . LEU A 1 207 ? -16 -3.934 -8.312 1 90 207 LEU A N 1
ATOM 1744 C CA . LEU A 1 207 ? -15.406 -2.6 -8.273 1 90 207 LEU A CA 1
ATOM 1745 C C . LEU A 1 207 ? -14.047 -2.586 -8.953 1 90 207 LEU A C 1
ATOM 1747 O O . LEU A 1 207 ? -13.188 -1.762 -8.617 1 90 207 LEU A O 1
ATOM 1751 N N . GLU A 1 208 ? -13.805 -3.498 -9.719 1 93.94 208 GLU A N 1
ATOM 1752 C CA . GLU A 1 208 ? -12.656 -3.59 -10.625 1 93.94 208 GLU A CA 1
ATOM 1753 C C . GLU A 1 208 ? -13.016 -3.092 -12.023 1 93.94 208 GLU A C 1
ATOM 1755 O O . GLU A 1 208 ? -14.188 -3.107 -12.406 1 93.94 208 GLU A O 1
ATOM 1760 N N . PRO A 1 209 ? -11.953 -2.586 -12.781 1 96.5 209 PRO A N 1
ATOM 1761 C CA . PRO A 1 209 ? -10.516 -2.621 -12.516 1 96.5 209 PRO A CA 1
ATOM 1762 C C . PRO A 1 209 ? -10.055 -1.479 -11.609 1 96.5 209 PRO A C 1
ATOM 1764 O O . PRO A 1 209 ? -10.562 -0.361 -11.719 1 96.5 209 PRO A O 1
ATOM 1767 N N . CYS A 1 210 ? -9.18 -1.795 -10.688 1 96.38 210 CYS A N 1
ATOM 1768 C CA . CYS A 1 210 ? -8.312 -0.786 -10.086 1 96.38 210 CYS A CA 1
ATOM 1769 C C . CYS A 1 210 ? -7.039 -0.608 -10.906 1 96.38 210 CYS A C 1
ATOM 1771 O O . CYS A 1 210 ? -6.633 -1.515 -11.633 1 96.38 210 CYS A O 1
ATOM 1773 N N . GLY A 1 211 ? -6.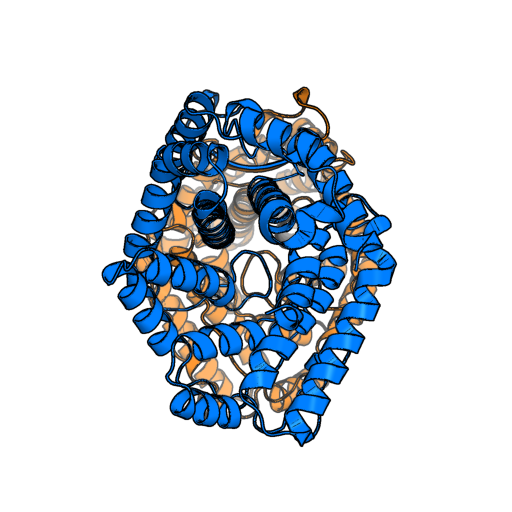438 0.517 -10.781 1 96.31 211 GLY A N 1
ATOM 1774 C CA . GLY A 1 211 ? -5.402 0.971 -11.703 1 96.31 211 GLY A CA 1
ATOM 1775 C C . GLY A 1 211 ? -4.125 0.162 -11.602 1 96.31 211 GLY A C 1
ATOM 1776 O O . GLY A 1 211 ? -3.234 0.297 -12.445 1 96.31 211 GLY A O 1
ATOM 1777 N N . ASP A 1 212 ? -3.994 -0.793 -10.625 1 96.44 212 ASP A N 1
ATOM 1778 C CA . ASP A 1 212 ? -2.764 -1.566 -10.477 1 96.44 212 ASP A CA 1
ATOM 1779 C C . ASP A 1 212 ? -3.07 -3.049 -10.281 1 96.44 212 ASP A C 1
ATOM 1781 O O . ASP A 1 212 ? -2.254 -3.787 -9.719 1 96.44 212 ASP A O 1
ATOM 1785 N N . GLU A 1 213 ? -4.203 -3.508 -10.609 1 97.62 213 GLU A N 1
ATOM 1786 C CA . GLU A 1 213 ? -4.629 -4.883 -10.375 1 97.62 213 GLU A CA 1
ATOM 1787 C C . GLU A 1 213 ? -4.121 -5.816 -11.469 1 97.62 213 GLU A C 1
ATOM 1789 O O . GLU A 1 213 ? -4.098 -5.449 -12.641 1 97.62 213 GLU A O 1
ATOM 1794 N N . PHE A 1 214 ? -3.674 -7.008 -11.141 1 97.62 214 PHE A N 1
ATOM 1795 C CA . PHE A 1 214 ? -3.383 -8.047 -12.125 1 97.62 214 PHE A CA 1
ATOM 1796 C C . PHE A 1 214 ? -4.184 -9.312 -11.828 1 97.62 214 PHE A C 1
ATOM 1798 O O . PHE A 1 214 ? -4.09 -10.297 -12.562 1 97.62 214 PHE A O 1
ATOM 1805 N N . LEU A 1 215 ? -4.965 -9.305 -10.711 1 98.44 215 LEU A N 1
ATOM 1806 C CA . LEU A 1 215 ? -5.949 -10.32 -10.367 1 98.44 215 LEU A CA 1
ATOM 1807 C C . LEU A 1 215 ? -7.348 -9.719 -10.281 1 98.44 215 LEU A C 1
ATOM 1809 O O . LEU A 1 215 ? -7.504 -8.547 -9.906 1 98.44 215 LEU A O 1
ATOM 1813 N N . SER A 1 216 ? -8.336 -10.484 -10.68 1 98.12 216 SER A N 1
ATOM 1814 C CA . SER A 1 216 ? -9.711 -10.094 -10.414 1 98.12 216 SER A CA 1
ATOM 1815 C C . SER A 1 216 ? -10.141 -10.477 -9 1 98.12 216 SER A C 1
ATOM 1817 O O . SER A 1 216 ? -10.273 -11.664 -8.695 1 98.12 216 SER A O 1
ATOM 1819 N N . PRO A 1 217 ? -10.422 -9.492 -8.172 1 97.12 217 PRO A N 1
ATOM 1820 C CA . PRO A 1 217 ? -10.852 -9.844 -6.812 1 97.12 217 PRO A CA 1
ATOM 1821 C C . PRO A 1 217 ? -12.094 -10.734 -6.797 1 97.12 217 PRO A C 1
ATOM 1823 O O . PRO A 1 217 ? -12.125 -11.742 -6.09 1 97.12 217 PRO A O 1
ATOM 1826 N N . VAL A 1 218 ? -13.055 -10.422 -7.609 1 97.81 218 VAL A N 1
ATOM 1827 C CA . VAL A 1 218 ? -14.344 -11.102 -7.609 1 97.81 218 VAL A CA 1
ATOM 1828 C C . VAL A 1 218 ? -14.188 -12.508 -8.18 1 97.81 218 VAL A C 1
ATOM 1830 O O . VAL A 1 218 ? -14.664 -13.477 -7.582 1 97.81 218 VAL A O 1
ATOM 1833 N N . LEU A 1 219 ? -13.484 -12.625 -9.242 1 98.62 219 LEU A N 1
ATOM 1834 C CA . LEU A 1 219 ? -13.367 -13.93 -9.883 1 98.62 219 LEU A CA 1
ATOM 1835 C C . LEU A 1 219 ? -12.461 -14.859 -9.078 1 98.62 219 LEU A C 1
ATOM 1837 O O . LEU A 1 219 ? -12.695 -16.062 -9.016 1 98.62 219 LEU A O 1
ATOM 1841 N N . MET A 1 220 ? -11.453 -14.305 -8.438 1 98.69 220 MET A N 1
ATOM 1842 C CA . MET A 1 220 ? -10.539 -15.133 -7.66 1 98.69 220 MET A CA 1
ATOM 1843 C C . MET A 1 220 ? -11.25 -15.758 -6.465 1 98.69 220 MET A C 1
ATOM 1845 O O . MET A 1 220 ? -10.977 -16.906 -6.098 1 98.69 220 MET A O 1
ATOM 1849 N N . GLU A 1 221 ? -12.133 -15 -5.871 1 98.56 221 GLU A N 1
ATOM 1850 C CA . GLU A 1 221 ? -12.945 -15.547 -4.789 1 98.56 221 GLU A CA 1
ATOM 1851 C C . GLU A 1 221 ? -13.781 -16.734 -5.266 1 98.56 221 GLU A C 1
ATOM 1853 O O . GLU A 1 221 ? -13.812 -17.781 -4.613 1 98.56 221 GLU A O 1
ATOM 1858 N N . ALA A 1 222 ? -14.391 -16.547 -6.391 1 98.81 222 ALA A N 1
ATOM 1859 C CA . ALA A 1 222 ? -15.211 -17.609 -6.957 1 98.81 222 ALA A CA 1
ATOM 1860 C C . ALA A 1 222 ? -14.359 -18.828 -7.293 1 98.81 222 ALA A C 1
ATOM 1862 O O . ALA A 1 222 ? -14.766 -19.969 -7.027 1 98.81 222 ALA A O 1
ATOM 1863 N N . VAL A 1 223 ? -13.195 -18.578 -7.84 1 98.81 223 VAL A N 1
ATOM 1864 C CA . VAL A 1 223 ? -12.312 -19.672 -8.211 1 98.81 223 VAL A CA 1
ATOM 1865 C C . VAL A 1 223 ? -11.883 -20.453 -6.965 1 98.81 223 VAL A C 1
ATOM 1867 O O . VAL A 1 223 ? -11.914 -21.688 -6.949 1 98.81 223 VAL A O 1
ATOM 1870 N N . LEU A 1 224 ? -11.539 -19.781 -5.891 1 98.94 224 LEU A N 1
ATOM 1871 C CA . LEU A 1 224 ? -11.172 -20.469 -4.66 1 98.94 224 LEU A CA 1
ATOM 1872 C C . LEU A 1 224 ? -12.328 -21.312 -4.141 1 98.94 224 LEU A C 1
ATOM 1874 O O . LEU A 1 224 ? -12.148 -22.484 -3.789 1 98.94 224 LEU A O 1
ATOM 1878 N N . LEU A 1 225 ? -13.523 -20.734 -4.16 1 98.88 225 LEU A N 1
ATOM 1879 C CA . LEU A 1 225 ? -14.664 -21.469 -3.623 1 98.88 225 LEU A CA 1
ATOM 1880 C C . LEU A 1 225 ? -15.047 -22.625 -4.531 1 98.88 225 LEU A C 1
ATOM 1882 O O . LEU A 1 225 ? -15.578 -23.641 -4.062 1 98.88 225 LEU A O 1
ATOM 1886 N N . SER A 1 226 ? -14.75 -22.5 -5.816 1 98.75 226 SER A N 1
ATOM 1887 C CA . SER A 1 226 ? -14.992 -23.625 -6.719 1 98.75 226 SER A CA 1
ATOM 1888 C C . SER A 1 226 ? -14.133 -24.828 -6.355 1 98.75 226 SER A C 1
ATOM 1890 O O . SER A 1 226 ? -14.5 -25.969 -6.617 1 98.75 226 SER A O 1
ATOM 1892 N N . ALA A 1 227 ? -12.969 -24.547 -5.789 1 98.56 227 ALA A N 1
ATOM 1893 C CA . ALA A 1 227 ? -12.062 -25.609 -5.371 1 98.56 227 ALA A CA 1
ATOM 1894 C C . ALA A 1 227 ? -12.422 -26.109 -3.971 1 98.56 227 ALA A C 1
ATOM 1896 O O . ALA A 1 227 ? -12.172 -27.266 -3.639 1 98.56 227 ALA A O 1
ATOM 1897 N N . VAL A 1 228 ? -13.016 -25.312 -3.152 1 98.5 228 VAL A N 1
ATOM 1898 C CA . VAL A 1 228 ? -13.281 -25.578 -1.742 1 98.5 228 VAL A CA 1
ATOM 1899 C C . VAL A 1 228 ? -14.594 -26.344 -1.599 1 98.5 228 VAL A C 1
ATOM 1901 O O . VAL A 1 228 ? -14.672 -27.312 -0.823 1 98.5 228 VAL A O 1
ATOM 1904 N N . LEU A 1 229 ? -15.586 -25.969 -2.334 1 98.62 229 LEU A N 1
ATOM 1905 C CA . LEU A 1 229 ? -16.922 -26.516 -2.191 1 98.62 229 LEU A CA 1
ATOM 1906 C C . LEU A 1 229 ? -17.125 -27.719 -3.119 1 98.62 229 LEU A C 1
ATOM 1908 O O . LEU A 1 229 ? -16.469 -27.812 -4.156 1 98.62 229 LEU A O 1
ATOM 1912 N N . HIS A 1 230 ? -18.047 -28.594 -2.684 1 97.81 230 HIS A N 1
ATOM 1913 C CA . HIS A 1 230 ? -18.516 -29.594 -3.631 1 97.81 230 HIS A CA 1
ATOM 1914 C C . HIS A 1 230 ? -19.203 -28.938 -4.832 1 97.81 230 HIS A C 1
ATOM 1916 O O . HIS A 1 230 ? -19.781 -27.859 -4.707 1 97.81 230 HIS A O 1
ATOM 1922 N N . LYS A 1 231 ? -19.156 -29.594 -5.891 1 97.69 231 LYS A N 1
ATOM 1923 C CA . LYS A 1 231 ? -19.578 -29.031 -7.168 1 97.69 231 LYS A CA 1
ATOM 1924 C C . LYS A 1 231 ? -20.984 -28.438 -7.062 1 97.69 231 LYS A C 1
ATOM 1926 O O . LYS A 1 231 ? -21.203 -27.281 -7.445 1 97.69 231 LYS A O 1
ATOM 1931 N N . ASN A 1 232 ? -21.938 -29.141 -6.516 1 97.88 232 ASN A N 1
ATOM 1932 C CA . ASN A 1 232 ? -23.328 -28.688 -6.441 1 97.88 232 ASN A CA 1
ATOM 1933 C C . ASN A 1 232 ? -23.469 -27.469 -5.523 1 97.88 232 ASN A C 1
ATOM 1935 O O . ASN A 1 232 ? -24.234 -26.562 -5.816 1 97.88 232 ASN A O 1
ATOM 1939 N N . ASP A 1 233 ? -22.75 -27.531 -4.457 1 98.38 233 ASP A N 1
ATOM 1940 C CA . ASP A 1 233 ? -22.781 -26.406 -3.531 1 98.38 233 ASP A CA 1
ATOM 1941 C C . ASP A 1 233 ? -22.172 -25.156 -4.164 1 98.38 233 ASP A C 1
ATOM 1943 O O . ASP A 1 233 ? -22.672 -24.047 -3.961 1 98.38 233 ASP A O 1
ATOM 1947 N N . PHE A 1 234 ? -21.172 -25.422 -4.883 1 98.69 234 PHE A N 1
ATOM 1948 C CA . PHE A 1 234 ? -20.547 -24.281 -5.543 1 98.69 234 PHE A CA 1
ATOM 1949 C C . PHE A 1 234 ? -21.469 -23.672 -6.582 1 98.69 234 PHE A C 1
ATOM 1951 O O . PHE A 1 234 ? -21.578 -22.453 -6.691 1 98.69 234 PHE A O 1
ATOM 1958 N N . VAL A 1 235 ? -22.078 -24.484 -7.414 1 98.5 235 VAL A N 1
ATOM 1959 C CA . VAL A 1 235 ? -22.984 -23.984 -8.453 1 98.5 235 VAL A CA 1
ATOM 1960 C C . VAL A 1 235 ? -24.062 -23.109 -7.816 1 98.5 235 VAL A C 1
ATOM 1962 O O . VAL A 1 235 ? -24.375 -22.031 -8.336 1 98.5 235 VAL A O 1
ATOM 1965 N N . LYS A 1 236 ? -24.625 -23.531 -6.66 1 98.19 236 LYS A N 1
ATOM 1966 C CA . LYS A 1 236 ? -25.625 -22.734 -5.938 1 98.19 236 LYS A CA 1
ATOM 1967 C C . LYS A 1 236 ? -25.016 -21.422 -5.438 1 98.19 236 LYS A C 1
ATOM 1969 O O . LYS A 1 236 ? -25.625 -20.359 -5.602 1 98.19 236 LYS A O 1
ATOM 1974 N N . PHE A 1 237 ? -23.828 -21.531 -4.879 1 98.62 237 PHE A N 1
ATOM 1975 C CA . PHE A 1 237 ? -23.125 -20.359 -4.406 1 98.62 237 PHE A CA 1
ATOM 1976 C C . PHE A 1 237 ? -22.875 -19.375 -5.547 1 98.62 237 PHE A C 1
ATOM 1978 O O . PHE A 1 237 ? -23.141 -18.172 -5.406 1 98.62 237 PHE A O 1
ATOM 1985 N N . PHE A 1 238 ? -22.406 -19.906 -6.629 1 98.56 238 PHE A N 1
ATOM 1986 C CA . PHE A 1 238 ? -21.984 -19.078 -7.758 1 98.56 238 PHE A CA 1
ATOM 1987 C C . PHE A 1 238 ? -23.156 -18.328 -8.352 1 98.56 238 PHE A C 1
ATOM 1989 O O . PHE A 1 238 ? -23.031 -17.156 -8.727 1 98.56 238 PHE A O 1
ATOM 1996 N N . LYS A 1 239 ? -24.344 -18.922 -8.406 1 98 239 LYS A N 1
ATOM 1997 C CA . LYS A 1 239 ? -25.562 -18.281 -8.906 1 98 239 LYS A CA 1
ATOM 1998 C C . LYS A 1 239 ? -25.969 -17.109 -8.023 1 98 239 LYS A C 1
ATOM 2000 O O . LYS A 1 239 ? -26.453 -16.094 -8.523 1 98 239 LYS A O 1
ATOM 2005 N N . ALA A 1 240 ? -25.781 -17.281 -6.762 1 98.25 240 ALA A N 1
ATOM 2006 C CA . ALA A 1 240 ? -26.109 -16.203 -5.836 1 98.25 240 ALA A CA 1
ATOM 2007 C C . ALA A 1 240 ? -25.031 -15.117 -5.84 1 98.25 240 ALA A C 1
ATOM 2009 O O . ALA A 1 240 ? -25.328 -13.93 -5.672 1 98.25 240 ALA A O 1
ATOM 2010 N N . TYR A 1 241 ? -23.812 -15.555 -6.012 1 98.12 241 TYR A N 1
ATOM 2011 C CA . TYR A 1 241 ? -22.641 -14.703 -5.977 1 98.12 241 TYR A CA 1
ATOM 2012 C C . TYR A 1 241 ? -22.625 -13.742 -7.16 1 98.12 241 TYR A C 1
ATOM 2014 O O . TYR A 1 241 ? -22.406 -12.539 -6.992 1 98.12 241 TYR A O 1
ATOM 2022 N N . LEU A 1 242 ? -22.891 -14.195 -8.383 1 98.06 242 LEU A N 1
ATOM 2023 C CA . LEU A 1 242 ? -23.016 -13.438 -9.625 1 98.06 242 LEU A CA 1
ATOM 2024 C C . LEU A 1 242 ? -24.266 -13.836 -10.383 1 98.06 242 LEU A C 1
ATOM 2026 O O . LEU A 1 242 ? -24.188 -14.516 -11.414 1 98.06 242 LEU A O 1
ATOM 2030 N N . PRO A 1 243 ? -25.391 -13.266 -9.992 1 97.44 243 PRO A N 1
ATOM 2031 C CA . PRO A 1 243 ? -26.656 -13.773 -10.492 1 97.44 243 PRO A CA 1
ATOM 2032 C C . PRO A 1 243 ? -26.938 -13.336 -11.93 1 97.44 243 PRO A C 1
ATOM 2034 O O . PRO A 1 243 ? -27.781 -13.938 -12.609 1 97.44 243 PRO A O 1
ATOM 2037 N N . ASN A 1 244 ? -26.219 -12.367 -12.453 1 97.44 244 ASN A N 1
ATOM 2038 C CA . ASN A 1 244 ? -26.594 -11.789 -13.734 1 97.44 244 ASN A CA 1
ATOM 2039 C C . ASN A 1 244 ? -25.516 -12 -14.789 1 97.44 244 ASN A C 1
ATOM 2041 O O . ASN A 1 244 ? -25.312 -11.148 -15.664 1 97.44 244 ASN A O 1
ATOM 2045 N N . LEU A 1 245 ? -24.812 -13.078 -14.727 1 97.31 245 LEU A N 1
ATOM 2046 C CA . LEU A 1 245 ? -23.719 -13.359 -15.656 1 97.31 245 LEU A CA 1
ATOM 2047 C C . LEU A 1 245 ? -24.25 -13.477 -17.078 1 97.31 245 LEU A C 1
ATOM 2049 O O . LEU A 1 245 ? -23.594 -13.039 -18.031 1 97.31 245 LEU A O 1
ATOM 2053 N N . GLU A 1 246 ? -25.406 -14.062 -17.266 1 96.19 246 GLU A N 1
ATOM 2054 C CA . GLU A 1 246 ? -25.984 -14.227 -18.609 1 96.19 246 GLU A CA 1
ATOM 2055 C C . GLU A 1 246 ? -26.234 -12.875 -19.266 1 96.19 246 GLU A C 1
ATOM 2057 O O . GLU A 1 246 ? -26.172 -12.766 -20.5 1 96.19 246 GLU A O 1
ATOM 2062 N N . ALA A 1 247 ? -26.438 -11.922 -18.484 1 97.19 247 ALA A N 1
ATOM 2063 C CA . ALA A 1 247 ? -26.656 -10.562 -18.984 1 97.19 247 ALA A CA 1
ATOM 2064 C C . ALA A 1 247 ? -25.344 -9.797 -19.078 1 97.19 247 ALA A C 1
ATOM 2066 O O . ALA A 1 247 ? -25.328 -8.586 -19.312 1 97.19 247 ALA A O 1
ATOM 2067 N N . LYS A 1 248 ? -24.203 -10.469 -18.797 1 96.94 248 LYS A N 1
ATOM 2068 C CA . LYS A 1 248 ? -22.859 -9.883 -18.828 1 96.94 248 LYS A CA 1
ATOM 2069 C C . LYS A 1 248 ? -22.734 -8.773 -17.781 1 96.94 248 LYS A C 1
ATOM 2071 O O . LYS A 1 248 ? -22.203 -7.695 -18.078 1 96.94 248 LYS A O 1
ATOM 2076 N N . GLU A 1 249 ? -23.281 -9.07 -16.641 1 96.12 249 GLU A N 1
ATOM 2077 C CA . GLU A 1 249 ? -23.156 -8.211 -15.469 1 96.12 249 GLU A CA 1
ATOM 2078 C C . GLU A 1 249 ? -22.453 -8.93 -14.328 1 96.12 249 GLU A C 1
ATOM 2080 O O . GLU A 1 249 ? -22.672 -10.117 -14.102 1 96.12 249 GLU A O 1
ATOM 2085 N N . PRO A 1 250 ? -21.703 -8.172 -13.586 1 95.81 250 PRO A N 1
ATOM 2086 C CA . PRO A 1 250 ? -21.344 -6.754 -13.719 1 95.81 250 PRO A CA 1
ATOM 2087 C C . PRO A 1 250 ? -20.594 -6.457 -15.016 1 95.81 250 PRO A C 1
ATOM 2089 O O . PRO A 1 250 ? -19.688 -7.211 -15.398 1 95.81 250 PRO A O 1
ATOM 2092 N N . ALA A 1 251 ? -20.797 -5.336 -15.609 1 94.81 251 ALA A N 1
ATOM 2093 C CA . ALA A 1 251 ? -20.344 -5.02 -16.969 1 94.81 251 ALA A CA 1
ATOM 2094 C C . ALA A 1 251 ? -18.828 -4.953 -17.031 1 94.81 251 ALA A C 1
ATOM 2096 O O . ALA A 1 251 ? -18.219 -5.344 -18.031 1 94.81 251 ALA A O 1
ATOM 2097 N N . THR A 1 252 ? -18.25 -4.559 -15.984 1 94.88 252 THR A N 1
ATOM 2098 C CA . THR A 1 252 ? -16.812 -4.34 -16.016 1 94.88 252 THR A CA 1
ATOM 2099 C C . THR A 1 252 ? -16.062 -5.668 -16.125 1 94.88 252 THR A C 1
ATOM 2101 O O . THR A 1 252 ? -14.938 -5.715 -16.625 1 94.88 252 THR A O 1
ATOM 2104 N N . LEU A 1 253 ? -16.625 -6.754 -15.664 1 96.75 253 LEU A N 1
ATOM 2105 C CA . LEU A 1 253 ? -15.984 -8.062 -15.75 1 96.75 253 LEU A CA 1
ATOM 2106 C C . LEU A 1 253 ? -15.914 -8.539 -17.203 1 96.75 253 LEU A C 1
ATOM 2108 O O . LEU A 1 253 ? -15.086 -9.391 -17.531 1 96.75 253 LEU A O 1
ATOM 2112 N N . PHE A 1 254 ? -16.75 -8 -18.031 1 97.06 254 PHE A N 1
ATOM 2113 C CA . PHE A 1 254 ? -16.906 -8.523 -19.375 1 97.06 254 PHE A CA 1
ATOM 2114 C C . PHE A 1 254 ? -16.281 -7.574 -20.391 1 97.06 254 PHE A C 1
ATOM 2116 O O . PHE A 1 254 ? -16.453 -7.746 -21.609 1 97.06 254 PHE A O 1
ATOM 2123 N N . THR A 1 255 ? -15.523 -6.559 -19.938 1 96.5 255 THR A N 1
ATOM 2124 C CA . THR A 1 255 ? -14.805 -5.625 -20.797 1 96.5 255 THR A CA 1
ATOM 2125 C C . THR A 1 255 ? -13.297 -5.703 -20.547 1 96.5 255 THR A C 1
ATOM 2127 O O . THR A 1 255 ? -12.828 -5.383 -19.453 1 96.5 255 THR A O 1
ATOM 2130 N N . PRO A 1 256 ? -12.562 -6.125 -21.531 1 96.81 256 PRO A N 1
ATOM 2131 C CA . PRO A 1 256 ? -11.109 -6.121 -21.344 1 96.81 256 PRO A CA 1
ATOM 2132 C C . PRO A 1 256 ? -10.578 -4.762 -20.891 1 96.81 256 PRO A C 1
ATOM 2134 O O . PRO A 1 256 ? -11.062 -3.723 -21.359 1 96.81 256 PRO A O 1
ATOM 2137 N N . VAL A 1 257 ? -9.648 -4.789 -20.062 1 96.25 257 VAL A N 1
ATOM 2138 C CA . VAL A 1 257 ? -9.148 -3.547 -19.484 1 96.25 257 VAL A CA 1
ATOM 2139 C C . VAL A 1 257 ? -8.102 -2.932 -20.422 1 96.25 257 VAL A C 1
ATOM 2141 O O . VAL A 1 257 ? -7.383 -3.652 -21.125 1 96.25 257 VAL A O 1
ATOM 2144 N N . SER A 1 258 ? -7.98 -1.657 -20.391 1 93.31 258 SER A N 1
ATOM 2145 C CA . SER A 1 258 ? -7.016 -0.896 -21.172 1 93.31 258 SER A CA 1
ATOM 2146 C C . SER A 1 258 ? -5.766 -0.58 -20.359 1 93.31 258 SER A C 1
ATOM 2148 O O . SER A 1 258 ? -5.844 -0.364 -19.156 1 93.31 258 SER A O 1
ATOM 2150 N N . VAL A 1 259 ? -4.664 -0.539 -21.016 1 92.62 259 VAL A N 1
ATOM 2151 C CA . VAL A 1 259 ? -3.385 -0.163 -20.422 1 92.62 259 VAL A CA 1
ATOM 2152 C C . VAL A 1 259 ? -2.883 1.135 -21.047 1 92.62 259 VAL A C 1
ATOM 2154 O O . VAL A 1 259 ? -2.447 1.145 -22.203 1 92.62 259 VAL A O 1
ATOM 2157 N N . SER A 1 260 ? -2.873 2.154 -20.312 1 93.19 260 SER A N 1
ATOM 2158 C CA . SER A 1 260 ? -2.598 3.488 -20.844 1 93.19 260 SER A CA 1
ATOM 2159 C C . SER A 1 260 ? -1.1 3.727 -21 1 93.19 260 SER A C 1
ATOM 2161 O O . SER A 1 260 ? -0.673 4.539 -21.812 1 93.19 260 SER A O 1
ATOM 2163 N N . ASP A 1 261 ? -0.299 3.1 -20.125 1 91.56 261 ASP A N 1
ATOM 2164 C CA . ASP A 1 261 ? 1.148 3.283 -20.125 1 91.56 261 ASP A CA 1
ATOM 2165 C C . ASP A 1 261 ? 1.866 2.018 -19.672 1 91.56 261 ASP A C 1
ATOM 2167 O O . ASP A 1 261 ? 2.016 1.784 -18.469 1 91.56 261 ASP A O 1
ATOM 2171 N N . ARG A 1 262 ? 2.477 1.279 -20.5 1 89.25 262 ARG A N 1
ATOM 2172 C CA . ARG A 1 262 ? 3.109 0 -20.188 1 89.25 262 ARG A CA 1
ATOM 2173 C C . ARG A 1 262 ? 4.52 0.204 -19.641 1 89.25 262 ARG A C 1
ATOM 2175 O O . ARG A 1 262 ? 5.125 -0.728 -19.109 1 89.25 262 ARG A O 1
ATOM 2182 N N . SER A 1 263 ? 4.984 1.437 -19.719 1 87.75 263 SER A N 1
ATOM 2183 C CA . SER A 1 263 ? 6.297 1.719 -19.141 1 87.75 263 SER A CA 1
ATOM 2184 C C . SER A 1 263 ? 6.199 1.953 -17.641 1 87.75 263 SER A C 1
ATOM 2186 O O . SER A 1 263 ? 7.219 1.986 -16.953 1 87.75 263 SER A O 1
ATOM 2188 N N . ASP A 1 264 ? 4.977 2.129 -17.234 1 90.06 264 ASP A N 1
ATOM 2189 C CA . ASP A 1 264 ? 4.734 2.182 -15.797 1 90.06 264 ASP A CA 1
ATOM 2190 C C . ASP A 1 264 ? 4.445 0.79 -15.234 1 90.06 264 ASP A C 1
ATOM 2192 O O . ASP A 1 264 ? 3.449 0.161 -15.602 1 90.06 264 ASP A O 1
ATOM 2196 N N . GLY A 1 265 ? 5.238 0.377 -14.32 1 87.69 265 GLY A N 1
ATOM 2197 C CA . GLY A 1 265 ? 5.172 -0.984 -13.812 1 87.69 265 GLY A CA 1
ATOM 2198 C C . GLY A 1 265 ? 3.842 -1.312 -13.156 1 87.69 265 GLY A C 1
ATOM 2199 O O . GLY A 1 265 ? 3.385 -2.455 -13.203 1 87.69 265 GLY A O 1
ATOM 2200 N N . LYS A 1 266 ? 3.211 -0.391 -12.555 1 91.81 266 LYS A N 1
ATOM 2201 C CA . LYS A 1 266 ? 1.929 -0.614 -11.891 1 91.81 266 LYS A CA 1
ATOM 2202 C C . LYS A 1 266 ? 0.786 -0.647 -12.898 1 91.81 266 LYS A C 1
ATOM 2204 O O . LYS A 1 266 ? -0.089 -1.513 -12.828 1 91.81 266 LYS A O 1
ATOM 2209 N N . ILE A 1 267 ? 0.793 0.291 -13.867 1 93.12 267 ILE A N 1
ATOM 2210 C CA . ILE A 1 267 ? -0.257 0.345 -14.875 1 93.12 267 ILE A CA 1
ATOM 2211 C C . ILE A 1 267 ? -0.181 -0.894 -15.766 1 93.12 267 ILE A C 1
ATOM 2213 O O . ILE A 1 267 ? -1.21 -1.435 -16.172 1 93.12 267 ILE A O 1
ATOM 2217 N N . ALA A 1 268 ? 1.005 -1.423 -15.961 1 91.81 268 ALA A N 1
ATOM 2218 C CA . ALA A 1 268 ? 1.22 -2.602 -16.797 1 91.81 268 ALA A CA 1
ATOM 2219 C C . ALA A 1 268 ? 0.586 -3.84 -16.172 1 91.81 268 ALA A C 1
ATOM 2221 O O . ALA A 1 268 ? 0.355 -4.84 -16.859 1 91.81 268 ALA A O 1
ATOM 2222 N N . HIS A 1 269 ? 0.295 -3.807 -14.828 1 94.94 269 HIS A N 1
ATOM 2223 C CA . HIS A 1 269 ? -0.394 -4.898 -14.148 1 94.94 269 HIS A CA 1
ATOM 2224 C C . HIS A 1 269 ? -1.717 -5.227 -14.836 1 94.94 269 HIS A C 1
ATOM 2226 O O . HIS A 1 269 ? -2.16 -6.379 -14.82 1 94.94 269 HIS A O 1
ATOM 2232 N N . LEU A 1 270 ? -2.227 -4.289 -15.531 1 96.06 270 LEU A N 1
ATOM 2233 C CA . LEU A 1 270 ? -3.557 -4.441 -16.109 1 96.06 270 LEU A CA 1
ATOM 2234 C C . LEU A 1 270 ? -3.539 -5.453 -17.25 1 96.06 270 LEU A C 1
ATOM 2236 O O . LEU A 1 270 ? -4.555 -6.102 -17.531 1 96.06 270 LEU A O 1
ATOM 2240 N N . ASP A 1 271 ? -2.43 -5.633 -17.891 1 94.94 271 ASP A N 1
ATOM 2241 C CA . ASP A 1 271 ? -2.305 -6.75 -18.812 1 94.94 271 ASP A CA 1
ATOM 2242 C C . ASP A 1 271 ? -2.459 -8.086 -18.094 1 94.94 271 ASP A C 1
ATOM 2244 O O . ASP A 1 271 ? -3.094 -9.008 -18.609 1 94.94 271 ASP A O 1
ATOM 2248 N N . GLY A 1 272 ? -1.904 -8.141 -16.875 1 95.88 272 GLY A N 1
ATOM 2249 C CA . GLY A 1 272 ? -2.064 -9.328 -16.062 1 95.88 272 GLY A CA 1
ATOM 2250 C C . GLY A 1 272 ? -3.5 -9.57 -15.641 1 95.88 272 GLY A C 1
ATOM 2251 O O . GLY A 1 272 ? -3.934 -10.719 -15.531 1 95.88 272 GLY A O 1
ATOM 2252 N N . LEU A 1 273 ? -4.188 -8.484 -15.461 1 97.75 273 LEU A N 1
ATOM 2253 C CA . LEU A 1 273 ? -5.594 -8.625 -15.102 1 97.75 273 LEU A CA 1
ATOM 2254 C C . LEU A 1 273 ? -6.379 -9.297 -16.219 1 97.75 273 LEU A C 1
ATOM 2256 O O . LEU A 1 273 ? -7.199 -10.18 -15.969 1 97.75 273 LEU A O 1
ATOM 2260 N N . ASN A 1 274 ? -6.102 -8.898 -17.438 1 97.5 274 ASN A N 1
ATOM 2261 C CA . ASN A 1 274 ? -6.738 -9.555 -18.562 1 97.5 274 ASN A CA 1
ATOM 2262 C C . ASN A 1 274 ? -6.422 -11.047 -18.609 1 97.5 274 ASN A C 1
ATOM 2264 O O . ASN A 1 274 ? -7.316 -11.875 -18.812 1 97.5 274 ASN A O 1
ATOM 2268 N N . LEU A 1 275 ? -5.25 -11.375 -18.328 1 96.69 275 LEU A N 1
ATOM 2269 C CA . LEU A 1 275 ? -4.836 -12.773 -18.375 1 96.69 275 LEU A CA 1
ATOM 2270 C C . LEU A 1 275 ? -5.43 -13.562 -17.219 1 96.69 275 LEU A C 1
ATOM 2272 O O . LEU A 1 275 ? -5.891 -14.695 -17.406 1 96.69 275 LEU A O 1
ATOM 2276 N N . SER A 1 276 ? -5.402 -12.992 -16.047 1 97.94 276 SER A N 1
ATOM 2277 C CA . SER A 1 276 ? -5.961 -13.68 -14.883 1 97.94 276 SER A CA 1
ATOM 2278 C C . SER A 1 276 ? -7.473 -13.844 -15.016 1 97.94 276 SER A C 1
ATOM 2280 O O . SER A 1 276 ? -8.031 -14.867 -14.609 1 97.94 276 SER A O 1
ATOM 2282 N N . ARG A 1 277 ? -8.133 -12.82 -15.586 1 98.44 277 ARG A N 1
ATOM 2283 C CA . ARG A 1 277 ? -9.562 -12.953 -15.852 1 98.44 277 ARG A CA 1
ATOM 2284 C C . ARG A 1 277 ? -9.828 -14.086 -16.844 1 98.44 277 ARG A C 1
ATOM 2286 O O . ARG A 1 277 ? -10.742 -14.891 -16.641 1 98.44 277 ARG A O 1
ATOM 2293 N N . ALA A 1 278 ? -9.016 -14.125 -17.875 1 98.19 278 ALA A N 1
ATOM 2294 C CA . ALA A 1 278 ? -9.148 -15.219 -18.844 1 98.19 278 ALA A CA 1
ATOM 2295 C C . ALA A 1 278 ? -9.016 -16.578 -18.141 1 98.19 278 ALA A C 1
ATOM 2297 O O . ALA A 1 278 ? -9.828 -17.469 -18.375 1 98.19 278 ALA A O 1
ATOM 2298 N N . TRP A 1 279 ? -8.039 -16.703 -17.312 1 98.38 279 TRP A N 1
ATOM 2299 C CA . TRP A 1 279 ? -7.781 -17.922 -16.547 1 98.38 279 TRP A CA 1
ATOM 2300 C C . TRP A 1 279 ? -8.977 -18.266 -15.672 1 98.38 279 TRP A C 1
ATOM 2302 O O . TRP A 1 279 ? -9.469 -19.406 -15.711 1 98.38 279 TRP A O 1
ATOM 2312 N N . CYS A 1 280 ? -9.508 -17.328 -14.984 1 98.69 280 CYS A N 1
ATOM 2313 C CA . CYS A 1 280 ? -10.617 -17.547 -14.062 1 98.69 280 CYS A CA 1
ATOM 2314 C C . CYS A 1 280 ? -11.891 -17.906 -14.812 1 98.69 280 CYS A C 1
ATOM 2316 O O . CYS A 1 280 ? -12.609 -18.828 -14.414 1 98.69 280 CYS A O 1
ATOM 2318 N N . PHE A 1 281 ? -12.141 -17.172 -15.93 1 98.56 281 PHE A N 1
ATOM 2319 C CA . PHE A 1 281 ? -13.336 -17.453 -16.719 1 98.56 281 PHE A CA 1
ATOM 2320 C C . PHE A 1 281 ? -13.312 -18.891 -17.234 1 98.56 281 PHE A C 1
ATOM 2322 O O . PHE A 1 281 ? -14.344 -19.562 -17.234 1 98.56 281 PHE A O 1
ATOM 2329 N N . LYS A 1 282 ? -12.188 -19.312 -17.625 1 98.31 282 LYS A N 1
ATOM 2330 C CA . LYS A 1 282 ? -12.078 -20.688 -18.125 1 98.31 282 LYS A CA 1
ATOM 2331 C C . LYS A 1 282 ? -12.359 -21.688 -17.016 1 98.31 282 LYS A C 1
ATOM 2333 O O . LYS A 1 282 ? -13.109 -22.656 -17.203 1 98.31 282 LYS A O 1
ATOM 2338 N N . ILE A 1 283 ? -11.836 -21.484 -15.852 1 98.38 283 ILE A N 1
ATOM 2339 C CA . ILE A 1 283 ? -12.062 -22.391 -14.727 1 98.38 283 ILE A CA 1
ATOM 2340 C C . ILE A 1 283 ? -13.547 -22.391 -14.367 1 98.38 283 ILE A C 1
ATOM 2342 O O . ILE A 1 283 ? -14.164 -23.453 -14.258 1 98.38 283 ILE A O 1
ATOM 2346 N N . LEU A 1 284 ? -14.125 -21.234 -14.25 1 98.56 284 LEU A N 1
ATOM 2347 C CA . LEU A 1 284 ? -15.492 -21.094 -13.758 1 98.56 284 LEU A CA 1
ATOM 2348 C C . LEU A 1 284 ? -16.484 -21.609 -14.789 1 98.56 284 LEU A C 1
ATOM 2350 O O . LEU A 1 284 ? -17.578 -22.062 -14.43 1 98.56 284 LEU A O 1
ATOM 2354 N N . SER A 1 285 ? -16.094 -21.531 -16.094 1 97.88 285 SER A N 1
ATOM 2355 C CA . SER A 1 285 ? -16.984 -22 -17.156 1 97.88 285 SER A CA 1
ATOM 2356 C C . SER A 1 285 ? -17.312 -23.484 -16.984 1 97.88 285 SER A C 1
ATOM 2358 O O . SER A 1 285 ? -18.359 -23.938 -17.422 1 97.88 285 SER A O 1
ATOM 2360 N N . ASN A 1 286 ? -16.5 -24.219 -16.297 1 96.56 286 ASN A N 1
ATOM 2361 C CA . ASN A 1 286 ? -16.703 -25.641 -16.078 1 96.56 286 ASN A CA 1
ATOM 2362 C C . ASN A 1 286 ? -17.859 -25.922 -15.125 1 96.56 286 ASN A C 1
ATOM 2364 O O . ASN A 1 286 ? -18.312 -27.047 -15.008 1 96.56 286 ASN A O 1
ATOM 2368 N N . PHE A 1 287 ? -18.359 -24.906 -14.5 1 97.5 287 PHE A N 1
ATOM 2369 C CA . PHE A 1 287 ? -19.422 -25.078 -13.516 1 97.5 287 PHE A CA 1
ATOM 2370 C C . PHE A 1 287 ? -20.734 -24.484 -14.031 1 97.5 287 PHE A C 1
ATOM 2372 O O . PHE A 1 287 ? -21.672 -24.281 -13.258 1 97.5 287 PHE A O 1
ATOM 2379 N N . CYS A 1 288 ? -20.75 -24.172 -15.297 1 97.5 288 CYS A N 1
ATOM 2380 C CA . CYS A 1 288 ? -21.906 -23.484 -15.883 1 97.5 288 CYS A CA 1
ATOM 2381 C C . CYS A 1 288 ? -22.609 -24.375 -16.891 1 97.5 288 CYS A C 1
ATOM 2383 O O . CYS A 1 288 ? -22.062 -25.391 -17.328 1 97.5 288 CYS A O 1
ATOM 2385 N N . ASP A 1 289 ? -23.891 -24.016 -17.25 1 97.06 289 ASP A N 1
ATOM 2386 C CA . ASP A 1 289 ? -24.547 -24.688 -18.375 1 97.06 289 ASP A CA 1
AT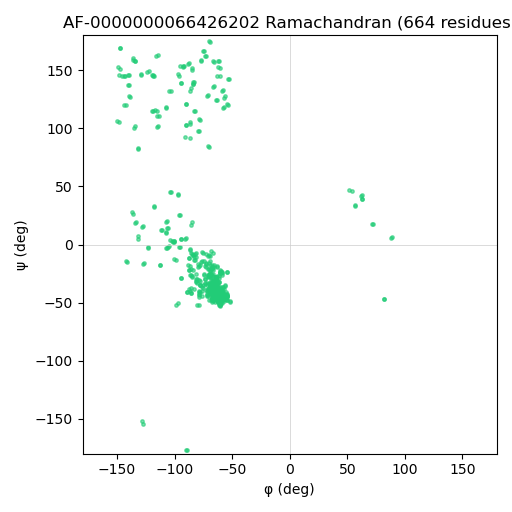OM 2387 C C . ASP A 1 289 ? -23.922 -24.297 -19.703 1 97.06 289 ASP A C 1
ATOM 2389 O O . ASP A 1 289 ? -23.031 -23.438 -19.75 1 97.06 289 ASP A O 1
ATOM 2393 N N . GLU A 1 290 ? -24.312 -24.859 -20.75 1 97.5 290 GLU A N 1
ATOM 2394 C CA . GLU A 1 290 ? -23.656 -24.75 -22.047 1 97.5 290 GLU A CA 1
ATOM 2395 C C . GLU A 1 290 ? -23.656 -23.312 -22.547 1 97.5 290 GLU A C 1
ATOM 2397 O O . GLU A 1 290 ? -22.641 -22.812 -23.047 1 97.5 290 GLU A O 1
ATOM 2402 N N . ASN A 1 291 ? -24.734 -22.625 -22.406 1 97.38 291 ASN A N 1
ATOM 2403 C CA . ASN A 1 291 ? -24.844 -21.25 -22.891 1 97.38 291 ASN A CA 1
ATOM 2404 C C . ASN A 1 291 ? -23.891 -20.328 -22.141 1 97.38 291 ASN A C 1
ATOM 2406 O O . ASN A 1 291 ? -23.156 -19.547 -22.75 1 97.38 291 ASN A O 1
ATOM 2410 N N . LEU A 1 292 ? -23.969 -20.453 -20.891 1 98 292 LEU A N 1
ATOM 2411 C CA . LEU A 1 292 ? -23.094 -19.609 -20.062 1 98 292 LEU A CA 1
ATOM 2412 C C . LEU A 1 292 ? -21.641 -20.016 -20.25 1 98 292 LEU A C 1
ATOM 2414 O O . LEU A 1 292 ? -20.75 -19.156 -20.219 1 98 292 LEU A O 1
ATOM 2418 N N . LYS A 1 293 ? -21.406 -21.234 -20.359 1 97.88 293 LYS A N 1
ATOM 2419 C CA . LYS A 1 293 ? -20.047 -21.703 -20.641 1 97.88 293 LYS A CA 1
ATOM 2420 C C . LYS A 1 293 ? -19.469 -21.047 -21.891 1 97.88 293 LYS A C 1
ATOM 2422 O O . LYS A 1 293 ? -18.344 -20.547 -21.875 1 97.88 293 LYS A O 1
ATOM 2427 N N . ILE A 1 294 ? -20.234 -21.047 -22.922 1 97.94 294 ILE A N 1
ATOM 2428 C CA . ILE A 1 294 ? -19.797 -20.453 -24.188 1 97.94 294 ILE A CA 1
ATOM 2429 C C . ILE A 1 294 ? -19.516 -18.969 -23.969 1 97.94 294 ILE A C 1
ATOM 2431 O O . ILE A 1 294 ? -18.5 -18.453 -24.422 1 97.94 294 ILE A O 1
ATOM 2435 N N . LEU A 1 295 ? -20.406 -18.344 -23.25 1 98.12 295 LEU A N 1
ATOM 2436 C CA . LEU A 1 295 ? -20.266 -16.922 -22.984 1 98.12 295 LEU A CA 1
ATOM 2437 C C . LEU A 1 295 ? -18.969 -16.641 -22.219 1 98.12 295 LEU A C 1
ATOM 2439 O O . LEU A 1 295 ? -18.188 -15.766 -22.609 1 98.12 295 LEU A O 1
ATOM 2443 N N . LEU A 1 296 ? -18.734 -17.375 -21.141 1 98.12 296 LEU A N 1
ATOM 2444 C CA . LEU A 1 296 ? -17.562 -17.156 -20.312 1 98.12 296 LEU A CA 1
ATOM 2445 C C . LEU A 1 296 ? -16.281 -17.484 -21.078 1 98.12 296 LEU A C 1
ATOM 2447 O O . LEU A 1 296 ? -15.273 -16.797 -20.953 1 98.12 296 LEU A O 1
ATOM 2451 N N . ARG A 1 297 ? -16.266 -18.5 -21.906 1 97.88 297 ARG A N 1
ATOM 2452 C CA . ARG A 1 297 ? -15.109 -18.891 -22.703 1 97.88 297 ARG A CA 1
ATOM 2453 C C . ARG A 1 297 ? -14.805 -17.828 -23.75 1 97.88 297 ARG A C 1
ATOM 2455 O O . ARG A 1 297 ? -13.633 -17.547 -24.031 1 97.88 297 ARG A O 1
ATOM 2462 N N . ASN A 1 298 ? -15.859 -17.312 -24.344 1 97.88 298 ASN A N 1
ATOM 2463 C CA . ASN A 1 298 ? -15.664 -16.219 -25.297 1 97.88 298 ASN A CA 1
ATOM 2464 C C . ASN A 1 298 ? -15.039 -15 -24.625 1 97.88 298 ASN A C 1
ATOM 2466 O O . ASN A 1 298 ? -14.133 -14.383 -25.188 1 97.88 298 ASN A O 1
ATOM 2470 N N . ASN A 1 299 ? -15.555 -14.727 -23.484 1 97.88 299 ASN A N 1
ATOM 2471 C CA . ASN A 1 299 ? -14.992 -13.609 -22.75 1 97.88 299 ASN A CA 1
ATOM 2472 C C . ASN A 1 299 ? -13.531 -13.859 -22.375 1 97.88 299 ASN A C 1
ATOM 2474 O O . ASN A 1 299 ? -12.711 -12.945 -22.422 1 97.88 299 ASN A O 1
ATOM 2478 N N . ALA A 1 300 ? -13.242 -15.062 -21.953 1 98.06 300 ALA A N 1
ATOM 2479 C CA . ALA A 1 300 ? -11.867 -15.445 -21.656 1 98.06 300 ALA A CA 1
ATOM 2480 C C . ALA A 1 300 ? -10.961 -15.188 -22.859 1 98.06 300 ALA A C 1
ATOM 2482 O O . ALA A 1 300 ? -9.867 -14.625 -22.719 1 98.06 300 ALA A O 1
ATOM 2483 N N . THR A 1 301 ? -11.406 -15.555 -24.031 1 97 301 THR A N 1
ATOM 2484 C CA . THR A 1 301 ? -10.641 -15.383 -25.25 1 97 301 THR A CA 1
ATOM 2485 C C . THR A 1 301 ? -10.398 -13.906 -25.531 1 97 301 THR A C 1
ATOM 2487 O O . THR A 1 301 ? -9.289 -13.508 -25.891 1 97 301 THR A O 1
ATOM 2490 N N . GLU A 1 302 ? -11.422 -13.102 -25.375 1 97.38 302 GLU A N 1
ATOM 2491 C CA . GLU A 1 302 ? -11.297 -11.672 -25.609 1 97.38 302 GLU A CA 1
ATOM 2492 C C . GLU A 1 302 ? -10.266 -11.039 -24.688 1 97.38 302 GLU A C 1
ATOM 2494 O O . GLU A 1 302 ? -9.422 -10.25 -25.125 1 97.38 302 GLU A O 1
ATOM 2499 N N . HIS A 1 303 ? -10.352 -11.406 -23.453 1 97.75 303 HIS A N 1
ATOM 2500 C CA . HIS A 1 303 ? -9.391 -10.891 -22.484 1 97.75 303 HIS A CA 1
ATOM 2501 C C . HIS A 1 303 ? -7.977 -11.359 -22.797 1 97.75 303 HIS A C 1
ATOM 2503 O O . HIS A 1 303 ? -7.031 -10.57 -22.766 1 97.75 303 HIS A O 1
ATOM 2509 N N . PHE A 1 304 ? -7.824 -12.602 -23.078 1 95.94 304 PHE A N 1
ATOM 2510 C CA . PHE A 1 304 ? -6.52 -13.172 -23.391 1 95.94 304 PHE A CA 1
ATOM 2511 C C . PHE A 1 304 ? -5.898 -12.469 -24.594 1 95.94 304 PHE A C 1
ATOM 2513 O O . PHE A 1 304 ? -4.742 -12.047 -24.531 1 95.94 304 PHE A O 1
ATOM 2520 N N . ASP A 1 305 ? -6.648 -12.258 -25.641 1 94.62 305 ASP A N 1
ATOM 2521 C CA . ASP A 1 305 ? -6.16 -11.672 -26.875 1 94.62 305 ASP A CA 1
ATOM 2522 C C . ASP A 1 305 ? -5.723 -10.227 -26.672 1 94.62 305 ASP A C 1
ATOM 2524 O O . ASP A 1 305 ? -4.734 -9.781 -27.25 1 94.62 305 ASP A O 1
ATOM 2528 N N . LYS A 1 306 ? -6.422 -9.57 -25.828 1 94 306 LYS A N 1
ATOM 2529 C CA . LYS A 1 306 ? -6.09 -8.172 -25.562 1 94 306 LYS A CA 1
ATOM 2530 C C . LYS A 1 306 ? -4.711 -8.055 -24.906 1 94 306 LYS A C 1
ATOM 2532 O O . LYS A 1 306 ? -3.969 -7.113 -25.188 1 94 306 LYS A O 1
ATOM 2537 N N . ALA A 1 307 ? -4.418 -8.984 -24.078 1 92.38 307 ALA A N 1
ATOM 2538 C CA . ALA A 1 307 ? -3.188 -8.914 -23.297 1 92.38 307 ALA A CA 1
ATOM 2539 C C . ALA A 1 307 ? -2.01 -9.508 -24.062 1 92.38 307 ALA A C 1
ATOM 2541 O O . ALA A 1 307 ? -0.906 -8.961 -24.031 1 92.38 307 ALA A O 1
ATOM 2542 N N . ILE A 1 308 ? -2.221 -10.602 -24.766 1 88.56 308 ILE A N 1
ATOM 2543 C CA . ILE A 1 308 ? -1.136 -11.391 -25.344 1 88.56 308 ILE A CA 1
ATOM 2544 C C . ILE A 1 308 ? -0.476 -10.609 -26.469 1 88.56 308 ILE A C 1
ATOM 2546 O O . ILE A 1 308 ? 0.705 -10.805 -26.766 1 88.56 308 ILE A O 1
ATOM 2550 N N . ALA A 1 309 ? -1.142 -9.664 -27.031 1 83.56 309 ALA A N 1
ATOM 2551 C CA . ALA A 1 309 ? -0.64 -8.828 -28.125 1 83.56 309 ALA A CA 1
ATOM 2552 C C . ALA A 1 309 ? 0.469 -7.898 -27.641 1 83.56 309 ALA A C 1
ATOM 2554 O O . ALA A 1 309 ? 1.24 -7.367 -28.438 1 83.56 309 ALA A O 1
ATOM 2555 N N . HIS A 1 310 ? 0.688 -7.82 -26.312 1 81.56 310 HIS A N 1
ATOM 2556 C CA . HIS A 1 310 ? 1.601 -6.816 -25.781 1 81.56 310 HIS A CA 1
ATOM 2557 C C . HIS A 1 310 ? 2.643 -7.453 -24.875 1 81.56 310 HIS A C 1
ATOM 2559 O O . HIS A 1 310 ? 3.297 -6.758 -24.094 1 81.56 310 HIS A O 1
ATOM 2565 N N . ILE A 1 311 ? 2.846 -8.594 -24.859 1 76.44 311 ILE A N 1
ATOM 2566 C CA . ILE A 1 311 ? 3.666 -9.32 -23.891 1 76.44 311 ILE A CA 1
ATOM 2567 C C . ILE A 1 311 ? 5.133 -8.93 -24.078 1 76.44 311 ILE A C 1
ATOM 2569 O O . ILE A 1 311 ? 5.902 -8.93 -23.109 1 76.44 311 ILE A O 1
ATOM 2573 N N . GLU A 1 312 ? 5.578 -8.484 -25.281 1 68.5 312 GLU A N 1
ATOM 2574 C CA . GLU A 1 312 ? 6.992 -8.211 -25.531 1 68.5 312 GLU A CA 1
ATOM 2575 C C . GLU A 1 312 ? 7.289 -6.719 -25.453 1 68.5 312 GLU A C 1
ATOM 2577 O O . GLU A 1 312 ? 8.422 -6.289 -25.688 1 68.5 312 GLU A O 1
ATOM 2582 N N . ASP A 1 313 ? 6.363 -6.004 -25.141 1 68.69 313 ASP A N 1
ATOM 2583 C CA . ASP A 1 313 ? 6.523 -4.562 -25.312 1 68.69 313 ASP A CA 1
ATOM 2584 C C . ASP A 1 313 ? 7.504 -3.998 -24.281 1 68.69 313 ASP A C 1
ATOM 2586 O O . ASP A 1 313 ? 8.281 -3.092 -24.594 1 68.69 313 ASP A O 1
ATOM 2590 N N . ASP A 1 314 ? 7.488 -4.492 -23.047 1 69.38 314 ASP A N 1
ATOM 2591 C CA . ASP A 1 314 ? 8.312 -3.898 -22 1 69.38 314 ASP A CA 1
ATOM 2592 C C . ASP A 1 314 ? 8.766 -4.949 -21 1 69.38 314 ASP A C 1
ATOM 2594 O O . ASP A 1 314 ? 8.023 -5.887 -20.688 1 69.38 314 ASP A O 1
ATOM 2598 N N . TYR A 1 315 ? 9.984 -4.676 -20.547 1 62.41 315 TYR A N 1
ATOM 2599 C CA . TYR A 1 315 ? 10.578 -5.574 -19.562 1 62.41 315 TYR A CA 1
ATOM 2600 C C . TYR A 1 315 ? 9.688 -5.703 -18.344 1 62.41 315 TYR A C 1
ATOM 2602 O O . TYR A 1 315 ? 9.547 -6.789 -17.766 1 62.41 315 TYR A O 1
ATOM 2610 N N . LEU A 1 316 ? 9.086 -4.668 -18.031 1 62.03 316 LEU A N 1
ATOM 2611 C CA . LEU A 1 316 ? 8.305 -4.648 -16.812 1 62.03 316 LEU A CA 1
ATOM 2612 C C . LEU A 1 316 ? 7.066 -5.531 -16.938 1 62.03 316 LEU A C 1
ATOM 2614 O O . LEU A 1 316 ? 6.551 -6.039 -15.938 1 62.03 316 LEU A O 1
ATOM 2618 N N . GLY A 1 317 ? 6.684 -5.699 -18.031 1 67.81 317 GLY A N 1
ATOM 2619 C CA . GLY A 1 317 ? 5.613 -6.652 -18.266 1 67.81 317 GLY A CA 1
ATOM 2620 C C . GLY A 1 317 ? 6.113 -8.039 -18.641 1 67.81 317 GLY A C 1
ATOM 2621 O O . GLY A 1 317 ? 5.625 -9.039 -18.125 1 67.81 317 GLY A O 1
ATOM 2622 N N . SER A 1 318 ? 7.145 -8.062 -19.188 1 73.19 318 SER A N 1
ATOM 2623 C CA . SER A 1 318 ? 7.582 -9.297 -19.812 1 73.19 318 SER A CA 1
ATOM 2624 C C . SER A 1 318 ? 8.133 -10.281 -18.797 1 73.19 318 SER A C 1
ATOM 2626 O O . SER A 1 318 ? 8.039 -11.5 -18.969 1 73.19 318 SER A O 1
ATOM 2628 N N . HIS A 1 319 ? 8.477 -9.734 -17.656 1 77.94 319 HIS A N 1
ATOM 2629 C CA . HIS A 1 319 ? 9.18 -10.633 -16.75 1 77.94 319 HIS A CA 1
ATOM 2630 C C . HIS A 1 319 ? 8.203 -11.508 -15.977 1 77.94 319 HIS A C 1
ATOM 2632 O O . HIS A 1 319 ? 8.609 -12.484 -15.336 1 77.94 319 HIS A O 1
ATOM 2638 N N . TRP A 1 320 ? 6.945 -11.25 -16.078 1 86.44 320 TRP A N 1
ATOM 2639 C CA . TRP A 1 320 ? 6.074 -12.062 -15.234 1 86.44 320 TRP A CA 1
ATOM 2640 C C . TRP A 1 320 ? 4.789 -12.422 -15.969 1 86.44 320 TRP A C 1
ATOM 2642 O O . TRP A 1 320 ? 4.109 -13.391 -15.609 1 86.44 320 TRP A O 1
ATOM 2652 N N . LEU A 1 321 ? 4.457 -11.789 -17.062 1 90.19 321 LEU A N 1
ATOM 2653 C CA . LEU A 1 321 ? 3.184 -12 -17.75 1 90.19 321 LEU A CA 1
ATOM 2654 C C . LEU A 1 321 ? 3.109 -13.414 -18.328 1 90.19 321 LEU A C 1
ATOM 2656 O O . LEU A 1 321 ? 2.021 -13.984 -18.453 1 90.19 321 LEU A O 1
ATOM 2660 N N . GLY A 1 322 ? 4.277 -13.992 -18.641 1 91.81 322 GLY A N 1
ATOM 2661 C CA . GLY A 1 322 ? 4.32 -15.328 -19.203 1 91.81 322 GLY A CA 1
ATOM 2662 C C . GLY A 1 322 ? 3.682 -16.375 -18.297 1 91.81 322 GLY A C 1
ATOM 2663 O O . GLY A 1 322 ? 3.006 -17.281 -18.781 1 91.81 322 GLY A O 1
ATOM 2664 N N . SER A 1 323 ? 3.822 -16.281 -16.984 1 94.88 323 SER A N 1
ATOM 2665 C CA . SER A 1 323 ? 3.25 -17.219 -16.031 1 94.88 323 SER A CA 1
ATOM 2666 C C . SER A 1 323 ? 1.727 -17.172 -16.047 1 94.88 323 SER A C 1
ATOM 2668 O O . SER A 1 323 ? 1.061 -18.203 -16.031 1 94.88 323 SER A O 1
ATOM 2670 N N . PHE A 1 324 ? 1.151 -16 -16.172 1 95.62 324 PHE A N 1
ATOM 2671 C CA . PHE A 1 324 ? -0.299 -15.844 -16.172 1 95.62 324 PHE A CA 1
ATOM 2672 C C . PHE A 1 324 ? -0.88 -16.281 -17.516 1 95.62 324 PHE A C 1
ATOM 2674 O O . PHE A 1 324 ? -1.978 -16.828 -17.578 1 95.62 324 PHE A O 1
ATOM 2681 N N . ALA A 1 325 ? -0.094 -15.961 -18.578 1 94.12 325 ALA A N 1
ATOM 2682 C CA . ALA A 1 325 ? -0.519 -16.438 -19.891 1 94.12 325 ALA A CA 1
ATOM 2683 C C . ALA A 1 325 ? -0.601 -17.969 -19.906 1 94.12 325 ALA A C 1
ATOM 2685 O O . ALA A 1 325 ? -1.567 -18.531 -20.422 1 94.12 325 ALA A O 1
ATOM 2686 N N . LEU A 1 326 ? 0.352 -18.578 -19.312 1 94.88 326 LEU A N 1
ATOM 2687 C CA . LEU A 1 326 ? 0.368 -20.047 -19.297 1 94.88 326 LEU A CA 1
ATOM 2688 C C . LEU A 1 326 ? -0.754 -20.594 -18.422 1 94.88 326 LEU A C 1
ATOM 2690 O O . LEU A 1 326 ? -1.371 -21.609 -18.766 1 94.88 326 LEU A O 1
ATOM 2694 N N . LEU A 1 327 ? -1.051 -19.969 -17.297 1 95.62 327 LEU A N 1
ATOM 2695 C CA . LEU A 1 327 ? -2.186 -20.375 -16.484 1 95.62 327 LEU A CA 1
ATOM 2696 C C . LEU A 1 327 ? -3.475 -20.375 -17.297 1 95.62 327 LEU A C 1
ATOM 2698 O O . LEU A 1 327 ? -4.266 -21.328 -17.219 1 95.62 327 LEU A O 1
ATOM 2702 N N . ALA A 1 328 ? -3.621 -19.359 -18.078 1 94.19 328 ALA A N 1
ATOM 2703 C CA . ALA A 1 328 ? -4.828 -19.219 -18.891 1 94.19 328 ALA A CA 1
ATOM 2704 C C . ALA A 1 328 ? -4.871 -20.266 -19.984 1 94.19 328 ALA A C 1
ATOM 2706 O O . ALA A 1 328 ? -5.938 -20.812 -20.297 1 94.19 328 ALA A O 1
ATOM 2707 N N . LEU A 1 329 ? -3.719 -20.609 -20.531 1 90.69 329 LEU A N 1
ATOM 2708 C CA . LEU A 1 329 ? -3.635 -21.562 -21.625 1 90.69 329 LEU A CA 1
ATOM 2709 C C . LEU A 1 329 ? -3.785 -23 -21.109 1 90.69 329 LEU A C 1
ATOM 2711 O O . LEU A 1 329 ? -4.336 -23.859 -21.797 1 90.69 329 LEU A O 1
ATOM 2715 N N . ASP A 1 330 ? -3.352 -23.266 -19.938 1 83.81 330 ASP A N 1
ATOM 2716 C CA . ASP A 1 330 ? -3.26 -24.594 -19.344 1 83.81 330 ASP A CA 1
ATOM 2717 C C . ASP A 1 330 ? -4.648 -25.172 -19.078 1 83.81 330 ASP A C 1
ATOM 2719 O O . ASP A 1 330 ? -4.832 -26.391 -19.125 1 83.81 330 ASP A O 1
ATOM 2723 N N . VAL A 1 331 ? -5.59 -24.359 -18.906 1 81.31 331 VAL A N 1
ATOM 2724 C CA . VAL A 1 331 ? -6.93 -24.844 -18.594 1 81.31 331 VAL A CA 1
ATOM 2725 C C . VAL A 1 331 ? -7.484 -25.641 -19.766 1 81.31 331 VAL A C 1
ATOM 2727 O O . VAL A 1 331 ? -8.273 -26.562 -19.578 1 81.31 331 VAL A O 1
ATOM 2730 N N . ASP A 1 332 ? -7.004 -25.281 -20.922 1 74.12 332 ASP A N 1
ATOM 2731 C CA . ASP A 1 332 ? -7.523 -25.906 -22.141 1 74.12 332 ASP A CA 1
ATOM 2732 C C . ASP A 1 332 ? -6.766 -27.188 -22.453 1 74.12 332 ASP A C 1
ATOM 2734 O O . ASP A 1 332 ? -7.223 -28.016 -23.25 1 74.12 332 ASP A O 1
ATOM 2738 N N . ILE A 1 333 ? -5.586 -27.312 -21.938 1 62.19 333 ILE A N 1
ATOM 2739 C CA . ILE A 1 333 ? -4.781 -28.5 -22.234 1 62.19 333 ILE A CA 1
ATOM 2740 C C . ILE A 1 333 ? -5.168 -29.641 -21.297 1 62.19 333 ILE A C 1
ATOM 2742 O O . ILE A 1 333 ? -5.105 -30.812 -21.672 1 62.19 333 ILE A O 1
ATOM 2746 N N . LEU A 1 334 ? -5.719 -29.297 -20.219 1 47.72 334 LEU A N 1
ATOM 2747 C CA . LEU A 1 334 ? -6.16 -30.375 -19.344 1 47.72 334 LEU A CA 1
ATOM 2748 C C . LEU A 1 334 ? -7.578 -30.828 -19.688 1 47.72 334 LEU A C 1
ATOM 2750 O O . LEU A 1 334 ? -8.406 -30 -20.094 1 47.72 334 LEU A O 1
ATOM 2754 N N . MET B 1 1 ? -8.242 14.406 25.688 1 81.12 1 MET B N 1
ATOM 2755 C CA . MET B 1 1 ? -7.492 14.984 24.578 1 81.12 1 MET B CA 1
ATOM 2756 C C . MET B 1 1 ? -6.055 15.281 24.984 1 81.12 1 MET B C 1
ATOM 2758 O O . MET B 1 1 ? -5.113 14.797 24.359 1 81.12 1 MET B O 1
ATOM 2762 N N . GLU B 1 2 ? -5.855 15.891 26.141 1 82.31 2 GLU B N 1
ATOM 2763 C CA . GLU B 1 2 ? -4.523 16.281 26.594 1 82.31 2 GLU B CA 1
ATOM 2764 C C . GLU B 1 2 ? -3.609 15.07 26.734 1 82.31 2 GLU B C 1
ATOM 2766 O O . GLU B 1 2 ? -2.482 15.07 26.234 1 82.31 2 GLU B O 1
ATOM 2771 N N . LYS B 1 3 ? -4.129 14.086 27.328 1 84.81 3 LYS B N 1
ATOM 2772 C CA . LYS B 1 3 ? -3.336 12.875 27.562 1 84.81 3 LYS B CA 1
ATOM 2773 C C . LYS B 1 3 ? -2.893 12.258 26.234 1 84.81 3 LYS B C 1
ATOM 2775 O O . LYS B 1 3 ? -1.729 11.883 26.078 1 84.81 3 LYS B O 1
ATOM 2780 N N . PHE B 1 4 ? -3.738 12.266 25.25 1 85.19 4 PHE B N 1
ATOM 2781 C CA . PHE B 1 4 ? -3.441 11.656 23.969 1 85.19 4 PHE B CA 1
ATOM 2782 C C . PHE B 1 4 ? -2.422 12.484 23.188 1 85.19 4 PHE B C 1
ATOM 2784 O O . PHE B 1 4 ? -1.48 11.938 22.609 1 85.19 4 PHE B O 1
ATOM 2791 N N . ILE B 1 5 ? -2.586 13.688 23.297 1 89.75 5 ILE B N 1
ATOM 2792 C CA . ILE B 1 5 ? -1.702 14.578 22.562 1 89.75 5 ILE B CA 1
ATOM 2793 C C . ILE B 1 5 ? -0.278 14.461 23.094 1 89.75 5 ILE B C 1
ATOM 2795 O O . ILE B 1 5 ? 0.679 14.367 22.328 1 89.75 5 ILE B O 1
ATOM 2799 N N . LYS B 1 6 ? -0.148 14.461 24.375 1 90.69 6 LYS B N 1
ATOM 2800 C CA . LYS B 1 6 ? 1.165 14.312 25 1 90.69 6 LYS B CA 1
ATOM 2801 C C . LYS B 1 6 ? 1.795 12.969 24.641 1 90.69 6 LYS B C 1
ATOM 2803 O O . LYS B 1 6 ? 2.971 12.906 24.281 1 90.69 6 LYS B O 1
ATOM 2808 N N . GLN B 1 7 ? 1.022 12.023 24.75 1 88.81 7 GLN B N 1
ATOM 2809 C CA . GLN B 1 7 ? 1.495 10.68 24.453 1 88.81 7 GLN B CA 1
ATOM 2810 C C . GLN B 1 7 ? 1.934 10.562 23 1 88.81 7 GLN B C 1
ATOM 2812 O O . GLN B 1 7 ? 2.998 10.016 22.703 1 88.81 7 GLN B O 1
ATOM 2817 N N . PHE B 1 8 ? 1.126 11.086 22.062 1 91.5 8 PHE B N 1
ATOM 2818 C CA . PHE B 1 8 ? 1.436 11.031 20.641 1 91.5 8 PHE B CA 1
ATOM 2819 C C . PHE B 1 8 ? 2.719 11.797 20.344 1 91.5 8 PHE B C 1
ATOM 2821 O O . PHE B 1 8 ? 3.516 11.367 19.5 1 91.5 8 PHE B O 1
ATOM 2828 N N . SER B 1 9 ? 2.889 12.852 21.062 1 93.5 9 SER B N 1
ATOM 2829 C CA . SER B 1 9 ? 4.07 13.68 20.828 1 93.5 9 SER B CA 1
ATOM 2830 C C . SER B 1 9 ? 5.348 12.93 21.188 1 93.5 9 SER B C 1
ATOM 2832 O O . SER B 1 9 ? 6.324 12.953 20.438 1 93.5 9 SER B O 1
ATOM 2834 N N . PHE B 1 10 ? 5.324 12.266 22.281 1 92.69 10 PHE B N 1
ATOM 2835 C CA . PHE B 1 10 ? 6.508 11.555 22.734 1 92.69 10 PHE B CA 1
ATOM 2836 C C . PHE B 1 10 ? 6.805 10.359 21.828 1 92.69 10 PHE B C 1
ATOM 2838 O O . PHE B 1 10 ? 7.965 10.078 21.531 1 92.69 10 PHE B O 1
ATOM 2845 N N . ILE B 1 11 ? 5.734 9.758 21.422 1 91.5 11 ILE B N 1
ATOM 2846 C CA . ILE B 1 11 ? 5.898 8.609 20.531 1 91.5 11 ILE B CA 1
ATOM 2847 C C . ILE B 1 11 ? 6.516 9.062 19.203 1 91.5 11 ILE B C 1
ATOM 2849 O O . ILE B 1 11 ? 7.477 8.461 18.719 1 91.5 11 ILE B O 1
ATOM 2853 N N . ALA B 1 12 ? 6.008 10.094 18.656 1 95 12 ALA B N 1
ATOM 2854 C CA . ALA B 1 12 ? 6.508 10.617 17.391 1 95 12 ALA B CA 1
ATOM 2855 C C . ALA B 1 12 ? 7.949 11.102 17.516 1 95 12 ALA B C 1
ATOM 2857 O O . ALA B 1 12 ? 8.781 10.836 16.656 1 95 12 ALA B O 1
ATOM 2858 N N . LEU B 1 13 ? 8.242 11.797 18.656 1 96.44 13 LEU B N 1
ATOM 2859 C CA . LEU B 1 13 ? 9.578 12.328 18.891 1 96.44 13 LEU B CA 1
ATOM 2860 C C . LEU B 1 13 ? 10.602 11.203 18.984 1 96.44 13 LEU B C 1
ATOM 2862 O O . LEU B 1 13 ? 11.742 11.352 18.516 1 96.44 13 LEU B O 1
ATOM 2866 N N . GLU B 1 14 ? 10.25 10.148 19.438 1 93.81 14 GLU B N 1
ATOM 2867 C CA . GLU B 1 14 ? 11.148 9.008 19.562 1 93.81 14 GLU B CA 1
ATOM 2868 C C . GLU B 1 14 ? 11.32 8.305 18.219 1 93.81 14 GLU B C 1
ATOM 2870 O O . GLU B 1 14 ? 12.438 7.965 17.828 1 93.81 14 GLU B O 1
ATOM 2875 N N . ASN B 1 15 ? 10.211 8.219 17.531 1 93.94 15 ASN B N 1
ATOM 2876 C CA . ASN B 1 15 ? 10.195 7.332 16.375 1 93.94 15 ASN B CA 1
ATOM 2877 C C . ASN B 1 15 ? 10.812 7.996 15.148 1 93.94 15 ASN B C 1
ATOM 2879 O O . ASN B 1 15 ? 11.391 7.316 14.297 1 93.94 15 ASN B O 1
ATOM 2883 N N . ILE B 1 16 ? 10.82 9.266 15.023 1 96.81 16 ILE B N 1
ATOM 2884 C CA . ILE B 1 16 ? 11.312 9.914 13.812 1 96.81 16 ILE B CA 1
ATOM 2885 C C . ILE B 1 16 ? 12.836 9.805 13.75 1 96.81 16 ILE B C 1
ATOM 2887 O O . ILE B 1 16 ? 13.438 9.969 12.688 1 96.81 16 ILE B O 1
ATOM 2891 N N . PHE B 1 17 ? 13.445 9.461 14.914 1 96.69 17 PHE B N 1
ATOM 2892 C CA . PHE B 1 17 ? 14.898 9.336 14.945 1 96.69 17 PHE B CA 1
ATOM 2893 C C . PHE B 1 17 ? 15.312 7.875 15.016 1 96.69 17 PHE B C 1
ATOM 2895 O O . PHE B 1 17 ? 16.5 7.562 14.969 1 96.69 17 PHE B O 1
ATOM 2902 N N . ARG B 1 18 ? 14.359 6.969 15.094 1 94.38 18 ARG B N 1
ATOM 2903 C CA . ARG B 1 18 ? 14.648 5.543 15.211 1 94.38 18 ARG B CA 1
ATOM 2904 C C . ARG B 1 18 ? 14.828 4.902 13.844 1 94.38 18 ARG B C 1
ATOM 2906 O O . ARG B 1 18 ? 13.852 4.566 13.172 1 94.38 18 ARG B O 1
ATOM 2913 N N . GLU B 1 19 ? 16.031 4.664 13.523 1 94.38 19 GLU B N 1
ATOM 2914 C CA . GLU B 1 19 ? 16.328 4.168 12.18 1 94.38 19 GLU B CA 1
ATOM 2915 C C . GLU B 1 19 ? 15.953 2.693 12.047 1 94.38 19 GLU B C 1
ATOM 2917 O O . GLU B 1 19 ? 15.547 2.246 10.969 1 94.38 19 GLU B O 1
ATOM 2922 N N . LEU B 1 20 ? 16.125 1.842 13.219 1 91.81 20 LEU B N 1
ATOM 2923 C CA . LEU B 1 20 ? 15.859 0.407 13.172 1 91.81 20 LEU B CA 1
ATOM 2924 C C . LEU B 1 20 ? 14.828 0.01 14.227 1 91.81 20 LEU B C 1
ATOM 2926 O O . LEU B 1 20 ? 14.781 0.598 15.305 1 91.81 20 LEU B O 1
ATOM 2930 N N . PRO B 1 21 ? 14.039 -0.93 14.047 1 91.81 21 PRO B N 1
ATOM 2931 C CA . PRO B 1 21 ? 13.898 -1.659 12.789 1 91.81 21 PRO B CA 1
ATOM 2932 C C . PRO B 1 21 ? 13.328 -0.793 11.664 1 91.81 21 PRO B C 1
ATOM 2934 O O . PRO B 1 21 ? 12.695 0.233 11.93 1 91.81 21 PRO B O 1
ATOM 2937 N N . ASN B 1 22 ? 13.617 -1.245 10.383 1 92.88 22 ASN B N 1
ATOM 2938 C CA . ASN B 1 22 ? 13.18 -0.51 9.203 1 92.88 22 ASN B CA 1
ATOM 2939 C C . ASN B 1 22 ? 12.703 -1.453 8.102 1 92.88 22 ASN B C 1
ATOM 2941 O O . ASN B 1 22 ? 13.172 -2.588 8 1 92.88 22 ASN B O 1
ATOM 2945 N N . LYS B 1 23 ? 11.734 -0.979 7.41 1 92.81 23 LYS B N 1
ATOM 2946 C CA . LYS B 1 23 ? 11.281 -1.671 6.203 1 92.81 23 LYS B CA 1
ATOM 2947 C C . LYS B 1 23 ? 11.492 -0.81 4.965 1 92.81 23 LYS B C 1
ATOM 2949 O O . LYS B 1 23 ? 10.852 0.229 4.801 1 92.81 23 LYS B O 1
ATOM 2954 N N . ILE B 1 24 ? 12.367 -1.324 4.109 1 89.56 24 ILE B N 1
ATOM 2955 C CA . ILE B 1 24 ? 12.68 -0.562 2.906 1 89.56 24 ILE B CA 1
ATOM 2956 C C . ILE B 1 24 ? 11.984 -1.188 1.701 1 89.56 24 ILE B C 1
ATOM 2958 O O . ILE B 1 24 ? 11.898 -2.414 1.597 1 89.56 24 ILE B O 1
ATOM 2962 N N . THR B 1 25 ? 11.359 -0.362 0.944 1 90.19 25 THR B N 1
ATOM 2963 C CA . THR B 1 25 ? 10.914 -0.677 -0.408 1 90.19 25 THR B CA 1
ATOM 2964 C C . THR B 1 25 ? 11.633 0.192 -1.434 1 90.19 25 THR B C 1
ATOM 2966 O O . THR B 1 25 ? 11.359 1.388 -1.546 1 90.19 25 THR B O 1
ATOM 2969 N N . HIS B 1 26 ? 12.648 -0.444 -2.084 1 88 26 HIS B N 1
ATOM 2970 C CA . HIS B 1 26 ? 13.594 0.33 -2.881 1 88 26 HIS B CA 1
ATOM 2971 C C . HIS B 1 26 ? 13.922 -0.378 -4.191 1 88 26 HIS B C 1
ATOM 2973 O O . HIS B 1 26 ? 14.156 -1.588 -4.207 1 88 26 HIS B O 1
ATOM 2979 N N . SER B 1 27 ? 13.742 0.368 -5.234 1 90.06 27 SER B N 1
ATOM 2980 C CA . SER B 1 27 ? 14.219 -0.101 -6.531 1 90.06 27 SER B CA 1
ATOM 2981 C C . SER B 1 27 ? 15.609 0.442 -6.84 1 90.06 27 SER B C 1
ATOM 2983 O O . SER B 1 27 ? 15.914 1.594 -6.523 1 90.06 27 SER B O 1
ATOM 2985 N N . PHE B 1 28 ? 16.484 -0.453 -7.434 1 88.75 28 PHE B N 1
ATOM 2986 C CA . PHE B 1 28 ? 17.828 0.001 -7.746 1 88.75 28 PHE B CA 1
ATOM 2987 C C . PHE B 1 28 ? 18.328 -0.628 -9.047 1 88.75 28 PHE B C 1
ATOM 2989 O O . PHE B 1 28 ? 17.953 -1.755 -9.375 1 88.75 28 PHE B O 1
ATOM 2996 N N . ASN B 1 29 ? 19.078 0.195 -9.734 1 90.69 29 ASN B N 1
ATOM 2997 C CA . ASN B 1 29 ? 19.703 -0.24 -10.984 1 90.69 29 ASN B CA 1
ATOM 2998 C C . ASN B 1 29 ? 21.156 -0.644 -10.781 1 90.69 29 ASN B C 1
ATOM 3000 O O . ASN B 1 29 ? 21.766 -1.258 -11.664 1 90.69 29 ASN B O 1
ATOM 3004 N N . ASP B 1 30 ? 21.641 -0.283 -9.633 1 90.31 30 ASP B N 1
ATOM 3005 C CA . ASP B 1 30 ? 23.047 -0.513 -9.312 1 90.31 30 ASP B CA 1
ATOM 3006 C C . ASP B 1 30 ? 23.203 -0.964 -7.863 1 90.31 30 ASP B C 1
ATOM 3008 O O . ASP B 1 30 ? 22.562 -0.424 -6.961 1 90.31 30 ASP B O 1
ATOM 3012 N N . ILE B 1 31 ? 24.047 -1.942 -7.695 1 86.06 31 ILE B N 1
ATOM 3013 C CA . ILE B 1 31 ? 24.234 -2.541 -6.375 1 86.06 31 ILE B CA 1
ATOM 3014 C C . ILE B 1 31 ? 24.719 -1.482 -5.395 1 86.06 31 ILE B C 1
ATOM 3016 O O . ILE B 1 31 ? 24.484 -1.586 -4.188 1 86.06 31 ILE B O 1
ATOM 3020 N N . ASN B 1 32 ? 25.344 -0.442 -5.898 1 84.62 32 ASN B N 1
ATOM 3021 C CA . ASN B 1 32 ? 25.891 0.614 -5.051 1 84.62 32 ASN B CA 1
ATOM 3022 C C . ASN B 1 32 ? 24.797 1.527 -4.516 1 84.62 32 ASN B C 1
ATOM 3024 O O . ASN B 1 32 ? 25.031 2.316 -3.6 1 84.62 32 ASN B O 1
ATOM 3028 N N . ASP B 1 33 ? 23.625 1.298 -5.008 1 86.31 33 ASP B N 1
ATOM 3029 C CA . ASP B 1 33 ? 22.5 2.105 -4.543 1 86.31 33 ASP B CA 1
ATOM 3030 C C . ASP B 1 33 ? 21.906 1.543 -3.248 1 86.31 33 ASP B C 1
ATOM 3032 O O . ASP B 1 33 ? 21.125 2.215 -2.57 1 86.31 33 ASP B O 1
ATOM 3036 N N . ILE B 1 34 ? 22.359 0.404 -2.912 1 86.75 34 ILE B N 1
ATOM 3037 C CA . ILE B 1 34 ? 21.875 -0.219 -1.684 1 86.75 34 ILE B CA 1
ATOM 3038 C C . ILE B 1 34 ? 22.562 0.425 -0.478 1 86.75 34 ILE B C 1
ATOM 3040 O O . ILE B 1 34 ? 23.766 0.244 -0.265 1 86.75 34 ILE B O 1
ATOM 3044 N N . LYS B 1 35 ? 21.844 1.203 0.24 1 89.44 35 LYS B N 1
ATOM 3045 C CA . LYS B 1 35 ? 22.344 1.944 1.396 1 89.44 35 LYS B CA 1
ATOM 3046 C C . LYS B 1 35 ? 21.359 1.858 2.564 1 89.44 35 LYS B C 1
ATOM 3048 O O . LYS B 1 35 ? 20.188 1.535 2.375 1 89.44 35 LYS B O 1
ATOM 3053 N N . PRO B 1 36 ? 21.906 2.107 3.768 1 91.69 36 PRO B N 1
ATOM 3054 C CA . PRO B 1 36 ? 20.984 2.242 4.895 1 91.69 36 PRO B CA 1
ATOM 3055 C C . PRO B 1 36 ? 20 3.4 4.719 1 91.69 36 PRO B C 1
ATOM 3057 O O . PRO B 1 36 ? 20.297 4.359 4.004 1 91.69 36 PRO B O 1
ATOM 3060 N N . PRO B 1 37 ? 18.844 3.365 5.41 1 93.75 37 PRO B N 1
ATOM 3061 C CA . PRO B 1 37 ? 17.781 4.355 5.215 1 93.75 37 PRO B CA 1
ATOM 3062 C C . PRO B 1 37 ? 18.281 5.789 5.398 1 93.75 37 PRO B C 1
ATOM 3064 O O . PRO B 1 37 ? 18.031 6.648 4.551 1 93.75 37 PRO B O 1
ATOM 3067 N N . LYS B 1 38 ? 19.047 6.004 6.414 1 95.19 38 LYS B N 1
ATOM 3068 C CA . LYS B 1 38 ? 19.484 7.359 6.73 1 95.19 38 LYS B CA 1
ATOM 3069 C C . LYS B 1 38 ? 20.359 7.934 5.617 1 95.19 38 LYS B C 1
ATOM 3071 O O . LYS B 1 38 ? 20.359 9.141 5.379 1 95.19 38 LYS B O 1
ATOM 3076 N N . LEU B 1 39 ? 21.016 7.109 4.914 1 94.12 39 LEU B N 1
ATOM 3077 C CA . LEU B 1 39 ? 21.875 7.547 3.812 1 94.12 39 LEU B CA 1
ATOM 3078 C C . LEU B 1 39 ? 21.062 7.73 2.535 1 94.12 39 LEU B C 1
ATOM 3080 O O . LEU B 1 39 ? 21.422 8.539 1.675 1 94.12 39 LEU B O 1
ATOM 3084 N N . MET B 1 40 ? 20 7.016 2.381 1 93.38 40 MET B N 1
ATOM 3085 C CA . MET B 1 40 ? 19.141 7.141 1.208 1 93.38 40 MET B CA 1
ATOM 3086 C C . MET B 1 40 ? 18.234 8.359 1.323 1 93.38 40 MET B C 1
ATOM 3088 O O . MET B 1 40 ? 18.156 9.172 0.397 1 93.38 40 MET B O 1
ATOM 3092 N N . TYR B 1 41 ? 17.531 8.523 2.354 1 95.62 41 TYR B N 1
ATOM 3093 C CA . TYR B 1 41 ? 16.656 9.648 2.621 1 95.62 41 TYR B CA 1
ATOM 3094 C C . TYR B 1 41 ? 16.844 10.164 4.043 1 95.62 41 TYR B C 1
ATOM 3096 O O . TYR B 1 41 ? 16.141 9.727 4.965 1 95.62 41 TYR B O 1
ATOM 3104 N N . PRO B 1 42 ? 17.578 11.266 4.18 1 97.94 42 PRO B N 1
ATOM 3105 C CA . PRO B 1 42 ? 18.188 11.703 5.438 1 97.94 42 PRO B CA 1
ATOM 3106 C C . PRO B 1 42 ? 17.172 12.289 6.418 1 97.94 42 PRO B C 1
ATOM 3108 O O . PRO B 1 42 ? 17.469 12.445 7.602 1 97.94 42 PRO B O 1
ATOM 3111 N N . ILE B 1 43 ? 15.984 12.617 5.996 1 98.75 43 ILE B N 1
ATOM 3112 C CA . ILE B 1 43 ? 15 13.188 6.91 1 98.75 43 ILE B CA 1
ATOM 3113 C C . ILE B 1 43 ? 14.039 12.102 7.371 1 98.75 43 ILE B C 1
ATOM 3115 O O . ILE B 1 43 ? 13.859 11.883 8.578 1 98.75 43 ILE B O 1
ATOM 3119 N N . PHE B 1 44 ? 13.477 11.391 6.461 1 98.5 44 PHE B N 1
ATOM 3120 C CA . PHE B 1 44 ? 12.344 10.523 6.77 1 98.5 44 PHE B CA 1
ATOM 3121 C C . PHE B 1 44 ? 12.789 9.07 6.848 1 98.5 44 PHE B C 1
ATOM 3123 O O . PHE B 1 44 ? 12.148 8.188 6.27 1 98.5 44 PHE B O 1
ATOM 3130 N N . TYR B 1 45 ? 13.906 8.844 7.527 1 96.75 45 TYR B N 1
ATOM 3131 C CA . TYR B 1 45 ? 14.484 7.504 7.656 1 96.75 45 TYR B CA 1
ATOM 3132 C C . TYR B 1 45 ? 13.867 6.758 8.836 1 96.75 45 TYR B C 1
ATOM 3134 O O . TYR B 1 45 ? 13.961 5.531 8.922 1 96.75 45 TYR B O 1
ATOM 3142 N N . GLY B 1 46 ? 13.25 7.484 9.758 1 95.38 46 GLY B N 1
ATOM 3143 C CA . GLY B 1 46 ? 12.758 6.871 10.984 1 95.38 46 GLY B CA 1
ATOM 3144 C C . GLY B 1 46 ? 11.328 6.375 10.875 1 95.38 46 GLY B C 1
ATOM 3145 O O . GLY B 1 46 ? 10.766 6.324 9.781 1 95.38 46 GLY B O 1
ATOM 3146 N N . SER B 1 47 ? 10.883 5.879 12.031 1 94.31 47 SER B N 1
ATOM 3147 C CA . SER B 1 47 ? 9.5 5.434 12.148 1 94.31 47 SER B CA 1
ATOM 3148 C C . SER B 1 47 ? 9.211 4.262 11.211 1 94.31 47 SER B C 1
ATOM 3150 O O . SER B 1 47 ? 8.203 4.258 10.508 1 94.31 47 SER B O 1
ATOM 3152 N N . TYR B 1 48 ? 10.094 3.385 11.062 1 93.31 48 TYR B N 1
ATOM 3153 C CA . TYR B 1 48 ? 9.945 2.061 10.469 1 93.31 48 TYR B CA 1
ATOM 3154 C C . TYR B 1 48 ? 10.016 2.137 8.945 1 93.31 48 TYR B C 1
ATOM 3156 O O . TYR B 1 48 ? 10.664 1.306 8.305 1 93.31 48 TYR B O 1
ATOM 3164 N N . ASP B 1 49 ? 9.281 3.102 8.305 1 95 49 ASP B N 1
ATOM 3165 C CA . ASP B 1 49 ? 9.328 3.301 6.855 1 95 49 ASP B CA 1
ATOM 3166 C C . ASP B 1 49 ? 9.125 4.773 6.5 1 95 49 ASP B C 1
ATOM 3168 O O . ASP B 1 49 ? 8.773 5.582 7.359 1 95 49 ASP B O 1
ATOM 3172 N N . TRP B 1 50 ? 9.352 5.16 5.254 1 97.06 50 TRP B N 1
ATOM 3173 C CA . TRP B 1 50 ? 9.414 6.551 4.809 1 97.06 50 TRP B CA 1
ATOM 3174 C C . TRP B 1 50 ? 8.094 7.266 5.078 1 97.06 50 TRP B C 1
ATOM 3176 O O . TRP B 1 50 ? 8.07 8.344 5.68 1 97.06 50 TRP B O 1
ATOM 3186 N N . HIS B 1 51 ? 6.953 6.699 4.637 1 97.75 51 HIS B N 1
ATOM 3187 C CA . HIS B 1 51 ? 5.684 7.406 4.773 1 97.75 51 HIS B CA 1
ATOM 3188 C C . HIS B 1 51 ? 5.258 7.5 6.234 1 97.75 51 HIS B C 1
ATOM 3190 O O . HIS B 1 51 ? 4.648 8.492 6.645 1 97.75 51 HIS B O 1
ATOM 3196 N N . SER B 1 52 ? 5.555 6.465 7.043 1 96.56 52 SER B N 1
ATOM 3197 C CA . SER B 1 52 ? 5.254 6.574 8.469 1 96.56 52 SER B CA 1
ATOM 3198 C C . SER B 1 52 ? 6.035 7.711 9.109 1 96.56 52 SER B C 1
ATOM 3200 O O . SER B 1 52 ? 5.516 8.414 9.984 1 96.56 52 SER B O 1
ATOM 3202 N N . SER B 1 53 ? 7.254 7.871 8.664 1 97.5 53 SER B N 1
ATOM 3203 C CA . SER B 1 53 ? 8.055 8.984 9.156 1 97.5 53 S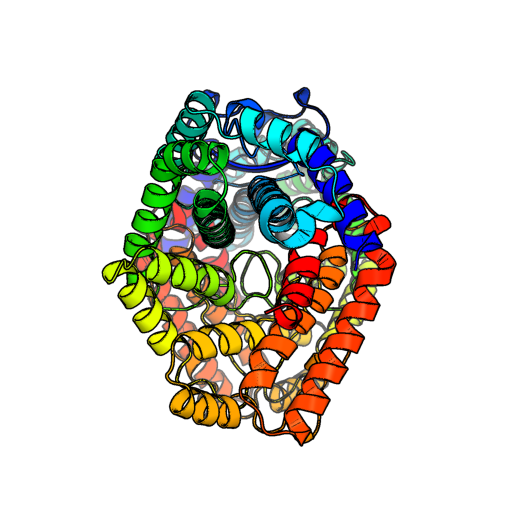ER B CA 1
ATOM 3204 C C . SER B 1 53 ? 7.445 10.32 8.758 1 97.5 53 SER B C 1
ATOM 3206 O O . SER B 1 53 ? 7.383 11.25 9.57 1 97.5 53 SER B O 1
ATOM 3208 N N . VAL B 1 54 ? 6.953 10.43 7.559 1 98.56 54 VAL B N 1
ATOM 3209 C CA . VAL B 1 54 ? 6.344 11.664 7.074 1 98.56 54 VAL B CA 1
ATOM 3210 C C . VAL B 1 54 ? 5.137 12.016 7.938 1 98.56 54 VAL B C 1
ATOM 3212 O O . VAL B 1 54 ? 5.027 13.141 8.43 1 98.56 54 VAL B O 1
ATOM 3215 N N . HIS B 1 55 ? 4.27 11.125 8.117 1 96.69 55 HIS B N 1
ATOM 3216 C CA . HIS B 1 55 ? 3.066 11.531 8.836 1 96.69 55 HIS B CA 1
ATOM 3217 C C . HIS B 1 55 ? 3.316 11.617 10.336 1 96.69 55 HIS B C 1
ATOM 3219 O O . HIS B 1 55 ? 2.568 12.281 11.055 1 96.69 55 HIS B O 1
ATOM 3225 N N . SER B 1 56 ? 4.402 11 10.859 1 97.25 56 SER B N 1
ATOM 3226 C CA . SER B 1 56 ? 4.824 11.312 12.227 1 97.25 56 SER B CA 1
ATOM 3227 C C . SER B 1 56 ? 5.289 12.758 12.344 1 97.25 56 SER B C 1
ATOM 3229 O O . SER B 1 56 ? 5.016 13.422 13.352 1 97.25 56 SER B O 1
ATOM 3231 N N . HIS B 1 57 ? 6 13.242 11.344 1 98.62 57 HIS B N 1
ATOM 3232 C CA . HIS B 1 57 ? 6.395 14.648 11.328 1 98.62 57 HIS B CA 1
ATOM 3233 C C . HIS B 1 57 ? 5.176 15.555 11.219 1 98.62 57 HIS B C 1
ATOM 3235 O O . HIS B 1 57 ? 5.117 16.594 11.875 1 98.62 57 HIS B O 1
ATOM 3241 N N . TRP B 1 58 ? 4.234 15.125 10.391 1 98.56 58 TRP B N 1
ATOM 3242 C CA . TRP B 1 58 ? 2.994 15.891 10.312 1 98.56 58 TRP B CA 1
ATOM 3243 C C . TRP B 1 58 ? 2.326 15.992 11.68 1 98.56 58 TRP B C 1
ATOM 3245 O O . TRP B 1 58 ? 1.858 17.062 12.07 1 98.56 58 TRP B O 1
ATOM 3255 N N . LEU B 1 59 ? 2.291 14.875 12.383 1 97.5 59 LEU B N 1
ATOM 3256 C CA . LEU B 1 59 ? 1.691 14.828 13.719 1 97.5 59 LEU B CA 1
ATOM 3257 C C . LEU B 1 59 ? 2.328 15.859 14.641 1 97.5 59 LEU B C 1
ATOM 3259 O O . LEU B 1 59 ? 1.625 16.609 15.32 1 97.5 59 LEU B O 1
ATOM 3263 N N . LEU B 1 60 ? 3.631 15.945 14.609 1 98 60 LEU B N 1
ATOM 3264 C CA . LEU B 1 60 ? 4.359 16.875 15.461 1 98 60 LEU B CA 1
ATOM 3265 C C . LEU B 1 60 ? 4.062 18.312 15.055 1 98 60 LEU B C 1
ATOM 3267 O O . LEU B 1 60 ? 3.842 19.172 15.914 1 98 60 LEU B O 1
ATOM 3271 N N . VAL B 1 61 ? 4.02 18.578 13.773 1 98.31 61 VAL B N 1
ATOM 3272 C CA . VAL B 1 61 ? 3.74 19.922 13.297 1 98.31 61 VAL B CA 1
ATOM 3273 C C . VAL B 1 61 ? 2.316 20.328 13.68 1 98.31 61 VAL B C 1
ATOM 3275 O O . VAL B 1 61 ? 2.088 21.438 14.156 1 98.31 61 VAL B O 1
ATOM 3278 N N . LYS B 1 62 ? 1.418 19.438 13.469 1 97.12 62 LYS B N 1
ATOM 3279 C CA . LYS B 1 62 ? 0.021 19.703 13.805 1 97.12 62 LYS B CA 1
ATOM 3280 C C . LYS B 1 62 ? -0.148 19.969 15.297 1 97.12 62 LYS B C 1
ATOM 3282 O O . LYS B 1 62 ? -0.878 20.891 15.688 1 97.12 62 LYS B O 1
ATOM 3287 N N . ILE B 1 63 ? 0.48 19.156 16.109 1 96 63 ILE B N 1
ATOM 3288 C CA . ILE B 1 63 ? 0.428 19.344 17.562 1 96 63 ILE B CA 1
ATOM 3289 C C . ILE B 1 63 ? 1.035 20.688 17.938 1 96 63 ILE B C 1
ATOM 3291 O O . ILE B 1 63 ? 0.475 21.422 18.75 1 96 63 ILE B O 1
ATOM 3295 N N . LEU B 1 64 ? 2.188 21.062 17.312 1 96.62 64 LEU B N 1
ATOM 3296 C CA . LEU B 1 64 ? 2.838 22.344 17.578 1 96.62 64 LEU B CA 1
ATOM 3297 C C . LEU B 1 64 ? 1.914 23.5 17.234 1 96.62 64 LEU B C 1
ATOM 3299 O O . LEU B 1 64 ? 1.857 24.5 17.969 1 96.62 64 LEU B O 1
ATOM 3303 N N . LYS B 1 65 ? 1.146 23.344 16.203 1 95.75 65 LYS B N 1
ATOM 3304 C CA . LYS B 1 65 ? 0.291 24.422 15.703 1 95.75 65 LYS B CA 1
ATOM 3305 C C . LYS B 1 65 ? -0.969 24.547 16.562 1 95.75 65 LYS B C 1
ATOM 3307 O O . LYS B 1 65 ? -1.321 25.656 16.984 1 95.75 65 LYS B O 1
ATOM 3312 N N . ASP B 1 66 ? -1.576 23.422 16.875 1 94.06 66 ASP B N 1
ATOM 3313 C CA . ASP B 1 66 ? -2.939 23.5 17.391 1 94.06 66 ASP B CA 1
ATOM 3314 C C . ASP B 1 66 ? -3 23.062 18.859 1 94.06 66 ASP B C 1
ATOM 3316 O O . ASP B 1 66 ? -3.971 23.359 19.562 1 94.06 66 ASP B O 1
ATOM 3320 N N . PHE B 1 67 ? -1.954 22.359 19.328 1 92.56 67 PHE B N 1
ATOM 3321 C CA . PHE B 1 67 ? -2.066 21.75 20.656 1 92.56 67 PHE B CA 1
ATOM 3322 C C . PHE B 1 67 ? -0.787 21.953 21.453 1 92.56 67 PHE B C 1
ATOM 3324 O O . PHE B 1 67 ? -0.42 21.109 22.281 1 92.56 67 PHE B O 1
ATOM 3331 N N . SER B 1 68 ? -0.084 22.969 21.188 1 90.88 68 SER B N 1
ATOM 3332 C CA . SER B 1 68 ? 1.241 23.188 21.75 1 90.88 68 SER B CA 1
ATOM 3333 C C . SER B 1 68 ? 1.188 23.266 23.266 1 90.88 68 SER B C 1
ATOM 3335 O O . SER B 1 68 ? 2.156 22.906 23.953 1 90.88 68 SER B O 1
ATOM 3337 N N . HIS B 1 69 ? 0.12 23.594 23.844 1 91.75 69 HIS B N 1
ATOM 3338 C CA . HIS B 1 69 ? -0.002 23.734 25.281 1 91.75 69 HIS B CA 1
ATOM 3339 C C . HIS B 1 69 ? 0.003 22.391 25.984 1 91.75 69 HIS B C 1
ATOM 3341 O O . HIS B 1 69 ? 0.271 22.297 27.188 1 91.75 69 HIS B O 1
ATOM 3347 N N . PHE B 1 70 ? -0.281 21.344 25.25 1 89.88 70 PHE B N 1
ATOM 3348 C CA . PHE B 1 70 ? -0.384 20.016 25.828 1 89.88 70 PHE B CA 1
ATOM 3349 C C . PHE B 1 70 ? 0.869 19.203 25.531 1 89.88 70 PHE B C 1
ATOM 3351 O O . PHE B 1 70 ? 0.952 18.016 25.891 1 89.88 70 PHE B O 1
ATOM 3358 N N . ALA B 1 71 ? 1.934 19.828 24.844 1 92.62 71 ALA B N 1
ATOM 3359 C CA . ALA B 1 71 ? 3.029 19.031 24.297 1 92.62 71 ALA B CA 1
ATOM 3360 C C . ALA B 1 71 ? 4.379 19.656 24.625 1 92.62 71 ALA B C 1
ATOM 3362 O O . ALA B 1 71 ? 4.449 20.812 25.031 1 92.62 71 ALA B O 1
ATOM 3363 N N . PRO B 1 72 ? 5.438 18.844 24.594 1 95.12 72 PRO B N 1
ATOM 3364 C CA . PRO B 1 72 ? 6.773 19.422 24.766 1 95.12 72 PRO B CA 1
ATOM 3365 C C . PRO B 1 72 ? 7.215 20.266 23.578 1 95.12 72 PRO B C 1
ATOM 3367 O O . PRO B 1 72 ? 8.016 19.812 22.75 1 95.12 72 PRO B O 1
ATOM 3370 N N . LYS B 1 73 ? 6.789 21.469 23.625 1 95.5 73 LYS B N 1
ATOM 3371 C CA . LYS B 1 73 ? 6.914 22.391 22.5 1 95.5 73 LYS B CA 1
ATOM 3372 C C . LYS B 1 73 ? 8.375 22.578 22.094 1 95.5 73 LYS B C 1
ATOM 3374 O O . LYS B 1 73 ? 8.727 22.469 20.922 1 95.5 73 LYS B O 1
ATOM 3379 N N . ASP B 1 74 ? 9.258 22.812 23.047 1 96.44 74 ASP B N 1
ATOM 3380 C CA . ASP B 1 74 ? 10.656 23.094 22.75 1 96.44 74 ASP B CA 1
ATOM 3381 C C . ASP B 1 74 ? 11.352 21.875 22.172 1 96.44 74 ASP B C 1
ATOM 3383 O O . ASP B 1 74 ? 12.18 22 21.266 1 96.44 74 ASP B O 1
ATOM 3387 N N . GLU B 1 75 ? 11.039 20.766 22.625 1 97.5 75 GLU B N 1
ATOM 3388 C CA . GLU B 1 75 ? 11.609 19.531 22.109 1 97.5 75 GLU B CA 1
ATOM 3389 C C . GLU B 1 75 ? 11.164 19.266 20.672 1 97.5 75 GLU B C 1
ATOM 3391 O O . GLU B 1 75 ? 11.953 18.828 19.828 1 97.5 75 GLU B O 1
ATOM 3396 N N . ILE B 1 76 ? 9.891 19.562 20.422 1 98.12 76 ILE B N 1
ATOM 3397 C CA . ILE B 1 76 ? 9.344 19.375 19.078 1 98.12 76 ILE B CA 1
ATOM 3398 C C . ILE B 1 76 ? 10.047 20.312 18.109 1 98.12 76 ILE B C 1
ATOM 3400 O O . ILE B 1 76 ? 10.484 19.891 17.031 1 98.12 76 ILE B O 1
ATOM 3404 N N . ILE B 1 77 ? 10.195 21.531 18.484 1 98 77 ILE B N 1
ATOM 3405 C CA . ILE B 1 77 ? 10.828 22.516 17.625 1 98 77 ILE B CA 1
ATOM 3406 C C . ILE B 1 77 ? 12.273 22.109 17.359 1 98 77 ILE B C 1
ATOM 3408 O O . ILE B 1 77 ? 12.734 22.172 16.203 1 98 77 ILE B O 1
ATOM 3412 N N . LYS B 1 78 ? 12.945 21.703 18.344 1 98 78 LYS B N 1
ATOM 3413 C CA . LYS B 1 78 ? 14.336 21.266 18.188 1 98 78 LYS B CA 1
ATOM 3414 C C . LYS B 1 78 ? 14.445 20.094 17.219 1 98 78 LYS B C 1
ATOM 3416 O O . LYS B 1 78 ? 15.344 20.062 16.375 1 98 78 LYS B O 1
ATOM 3421 N N . ALA B 1 79 ? 13.594 19.172 17.406 1 98.38 79 ALA B N 1
ATOM 3422 C CA . ALA B 1 79 ? 13.586 17.984 16.547 1 98.38 79 ALA B CA 1
ATOM 3423 C C . ALA B 1 79 ? 13.32 18.359 15.094 1 98.38 79 ALA B C 1
ATOM 3425 O O . ALA B 1 79 ? 14.039 17.938 14.188 1 98.38 79 ALA B O 1
ATOM 3426 N N . LEU B 1 80 ? 12.297 19.188 14.883 1 98.69 80 LEU B N 1
ATOM 3427 C CA . LEU B 1 80 ? 11.914 19.562 13.523 1 98.69 80 LEU B CA 1
ATOM 3428 C C . LEU B 1 80 ? 12.992 20.422 12.875 1 98.69 80 LEU B C 1
ATOM 3430 O O . LEU B 1 80 ? 13.266 20.297 11.68 1 98.69 80 LEU B O 1
ATOM 3434 N N . ASP B 1 81 ? 13.609 21.25 13.703 1 97.94 81 ASP B N 1
ATOM 3435 C CA . ASP B 1 81 ? 14.711 22.078 13.219 1 97.94 81 ASP B CA 1
ATOM 3436 C C . ASP B 1 81 ? 15.867 21.203 12.719 1 97.94 81 ASP B C 1
ATOM 3438 O O . ASP B 1 81 ? 16.484 21.516 11.703 1 97.94 81 ASP B O 1
ATOM 3442 N N . SER B 1 82 ? 16.125 20.281 13.398 1 97.75 82 SER B N 1
ATOM 3443 C CA . SER B 1 82 ? 17.203 19.375 13.031 1 97.75 82 SER B CA 1
ATOM 3444 C C . SER B 1 82 ? 16.859 18.562 11.789 1 97.75 82 SER B C 1
ATOM 3446 O O . SER B 1 82 ? 17.719 18.312 10.945 1 97.75 82 SER B O 1
ATOM 3448 N N . GLN B 1 83 ? 15.648 18.188 11.672 1 98.31 83 GLN B N 1
ATOM 3449 C CA . GLN B 1 83 ? 15.203 17.328 10.578 1 98.31 83 GLN B CA 1
ATOM 3450 C C . GLN B 1 83 ? 15.039 18.109 9.281 1 98.31 83 GLN B C 1
ATOM 3452 O O . GLN B 1 83 ? 15.453 17.656 8.211 1 98.31 83 GLN B O 1
ATOM 3457 N N . PHE B 1 84 ? 14.5 19.312 9.375 1 98.75 84 PHE B N 1
ATOM 3458 C CA . PHE B 1 84 ? 14.117 20.062 8.18 1 98.75 84 PHE B CA 1
ATOM 3459 C C . PHE B 1 84 ? 15.211 21.047 7.789 1 98.75 84 PHE B C 1
ATOM 3461 O O . PHE B 1 84 ? 14.922 22.188 7.422 1 98.75 84 PHE B O 1
ATOM 3468 N N . SER B 1 85 ? 16.453 20.625 7.832 1 98.38 85 SER B N 1
ATOM 3469 C CA . SER B 1 85 ? 17.562 21.453 7.363 1 98.38 85 SER B CA 1
ATOM 3470 C C . SER B 1 85 ? 17.641 21.469 5.844 1 98.38 85 SER B C 1
ATOM 3472 O O . SER B 1 85 ? 17.125 20.562 5.18 1 98.38 85 SER B O 1
ATOM 3474 N N . LYS B 1 86 ? 18.266 22.453 5.379 1 98.38 86 LYS B N 1
ATOM 3475 C CA . LYS B 1 86 ? 18.422 22.609 3.936 1 98.38 86 LYS B CA 1
ATOM 3476 C C . LYS B 1 86 ? 19.188 21.422 3.338 1 98.38 86 LYS B C 1
ATOM 3478 O O . LYS B 1 86 ? 18.781 20.875 2.318 1 98.38 86 LYS B O 1
ATOM 3483 N N . GLU B 1 87 ? 20.25 21.062 3.957 1 98.38 87 GLU B N 1
ATOM 3484 C CA . GLU B 1 87 ? 21.094 19.984 3.475 1 98.38 87 GLU B CA 1
ATOM 3485 C C . GLU B 1 87 ? 20.328 18.656 3.398 1 98.38 87 GLU B C 1
ATOM 3487 O O . GLU B 1 87 ? 20.406 17.953 2.396 1 98.38 87 GLU B O 1
ATOM 3492 N N . LYS B 1 88 ? 19.609 18.344 4.387 1 98.62 88 LYS B N 1
ATOM 3493 C CA . LYS B 1 88 ? 18.844 17.109 4.422 1 98.62 88 LYS B CA 1
ATOM 3494 C C . LYS B 1 88 ? 17.719 17.125 3.396 1 98.62 88 LYS B C 1
ATOM 3496 O O . LYS B 1 88 ? 17.422 16.094 2.766 1 98.62 88 LYS B O 1
ATOM 3501 N N . ALA B 1 89 ? 17.094 18.266 3.244 1 98.75 89 ALA B N 1
ATOM 3502 C CA . ALA B 1 89 ? 16.031 18.391 2.248 1 98.75 89 ALA B CA 1
ATOM 3503 C C . ALA B 1 89 ? 16.578 18.156 0.839 1 98.75 89 ALA B C 1
ATOM 3505 O O . ALA B 1 89 ? 15.93 17.5 0.021 1 98.75 89 ALA B O 1
ATOM 3506 N N . GLU B 1 90 ? 17.766 18.672 0.627 1 98.44 90 GLU B N 1
ATOM 3507 C CA . GLU B 1 90 ? 18.406 18.453 -0.666 1 98.44 90 GLU B CA 1
ATOM 3508 C C . GLU B 1 90 ? 18.734 16.984 -0.877 1 98.44 90 GLU B C 1
ATOM 3510 O O . GLU B 1 90 ? 18.625 16.469 -1.993 1 98.44 90 GLU B O 1
ATOM 3515 N N . GLY B 1 91 ? 19.141 16.375 0.198 1 97.88 91 GLY B N 1
ATOM 3516 C CA . GLY B 1 91 ? 19.391 14.938 0.133 1 97.88 91 GLY B CA 1
ATOM 3517 C C . GLY B 1 91 ? 18.141 14.133 -0.183 1 97.88 91 GLY B C 1
ATOM 3518 O O . GLY B 1 91 ? 18.188 13.211 -1.007 1 97.88 91 GLY B O 1
ATOM 3519 N N . GLU B 1 92 ? 17.016 14.445 0.466 1 98.44 92 GLU B N 1
ATOM 3520 C CA . GLU B 1 92 ? 15.742 13.812 0.172 1 98.44 92 GLU B CA 1
ATOM 3521 C C . GLU B 1 92 ? 15.375 13.969 -1.301 1 98.44 92 GLU B C 1
ATOM 3523 O O . GLU B 1 92 ? 14.984 13 -1.954 1 98.44 92 GLU B O 1
ATOM 3528 N N . LEU B 1 93 ? 15.523 15.172 -1.808 1 98.5 93 LEU B N 1
ATOM 3529 C CA . LEU B 1 93 ? 15.141 15.492 -3.18 1 98.5 93 LEU B CA 1
ATOM 3530 C C . LEU B 1 93 ? 16.016 14.734 -4.176 1 98.5 93 LEU B C 1
ATOM 3532 O O . LEU B 1 93 ? 15.523 14.242 -5.191 1 98.5 93 LEU B O 1
ATOM 3536 N N . LYS B 1 94 ? 17.266 14.672 -3.855 1 97.12 94 LYS B N 1
ATOM 3537 C CA . LYS B 1 94 ? 18.188 13.938 -4.719 1 97.12 94 LYS B CA 1
ATOM 3538 C C . LYS B 1 94 ? 17.781 12.477 -4.828 1 97.12 94 LYS B C 1
ATOM 3540 O O . LYS B 1 94 ? 17.828 11.891 -5.918 1 97.12 94 LYS B O 1
ATOM 3545 N N . TYR B 1 95 ? 17.422 11.875 -3.711 1 96 95 TYR B N 1
ATOM 3546 C CA . TYR B 1 95 ? 16.953 10.5 -3.719 1 96 95 TYR B CA 1
ATOM 3547 C C . TYR B 1 95 ? 15.719 10.352 -4.609 1 96 95 TYR B C 1
ATOM 3549 O O . TYR B 1 95 ? 15.641 9.43 -5.426 1 96 95 TYR B O 1
ATOM 3557 N N . LEU B 1 96 ? 14.773 11.242 -4.508 1 97.12 96 LEU B N 1
ATOM 3558 C CA . LEU B 1 96 ? 13.5 11.18 -5.215 1 97.12 96 LEU B CA 1
ATOM 3559 C C . LEU B 1 96 ? 13.695 11.375 -6.715 1 97.12 96 LEU B C 1
ATOM 3561 O O . LEU B 1 96 ? 12.961 10.805 -7.523 1 97.12 96 LEU B O 1
ATOM 3565 N N . GLN B 1 97 ? 14.688 12.125 -7.07 1 96.69 97 GLN B N 1
ATOM 3566 C CA . GLN B 1 97 ? 14.891 12.508 -8.461 1 96.69 97 GLN B CA 1
ATOM 3567 C C . GLN B 1 97 ? 15.625 11.422 -9.234 1 96.69 97 GLN B C 1
ATOM 3569 O O . GLN B 1 97 ? 15.711 11.469 -10.469 1 96.69 97 GLN B O 1
ATOM 3574 N N . ASN B 1 98 ? 16.141 10.438 -8.516 1 93.25 98 ASN B N 1
ATOM 3575 C CA . ASN B 1 98 ? 16.766 9.312 -9.203 1 93.25 98 ASN B CA 1
ATOM 3576 C C . ASN B 1 98 ? 15.742 8.547 -10.047 1 93.25 98 ASN B C 1
ATOM 3578 O O . ASN B 1 98 ? 14.719 8.086 -9.531 1 93.25 98 ASN B O 1
ATOM 3582 N N . PRO B 1 99 ? 16 8.383 -11.352 1 90.38 99 PRO B N 1
ATOM 3583 C CA . PRO B 1 99 ? 15.039 7.715 -12.234 1 90.38 99 PRO B CA 1
ATOM 3584 C C . PRO B 1 99 ? 14.719 6.289 -11.789 1 90.38 99 PRO B C 1
ATOM 3586 O O . PRO B 1 99 ? 13.617 5.793 -12.039 1 90.38 99 PRO B O 1
ATOM 3589 N N . ALA B 1 100 ? 15.609 5.648 -11.039 1 89.31 100 ALA B N 1
ATOM 3590 C CA . ALA B 1 100 ? 15.398 4.285 -10.562 1 89.31 100 ALA B CA 1
ATOM 3591 C C . ALA B 1 100 ? 14.305 4.242 -9.5 1 89.31 100 ALA B C 1
ATOM 3593 O O . ALA B 1 100 ? 13.75 3.178 -9.211 1 89.31 100 ALA B O 1
ATOM 3594 N N . HIS B 1 101 ? 14.031 5.441 -9 1 92.19 101 HIS B N 1
ATOM 3595 C CA . HIS B 1 101 ? 13.086 5.484 -7.883 1 92.19 101 HIS B CA 1
ATOM 3596 C C . HIS B 1 101 ? 11.742 6.062 -8.32 1 92.19 101 HIS B C 1
ATOM 3598 O O . HIS B 1 101 ? 10.93 6.457 -7.48 1 92.19 101 HIS B O 1
ATOM 3604 N N . LYS B 1 102 ? 11.531 6.031 -9.625 1 92.75 102 LYS B N 1
ATOM 3605 C CA . LYS B 1 102 ? 10.266 6.551 -10.141 1 92.75 102 LYS B CA 1
ATOM 3606 C C . LYS B 1 102 ? 9.078 5.848 -9.492 1 92.75 102 LYS B C 1
ATOM 3608 O O . LYS B 1 102 ? 9.039 4.617 -9.43 1 92.75 102 LYS B O 1
ATOM 3613 N N . GLY B 1 103 ? 8.148 6.66 -8.945 1 93.94 103 GLY B N 1
ATOM 3614 C CA . GLY B 1 103 ? 6.941 6.113 -8.344 1 93.94 103 GLY B CA 1
ATOM 3615 C C . GLY B 1 103 ? 7.109 5.758 -6.883 1 93.94 103 GLY B C 1
ATOM 3616 O O . GLY B 1 103 ? 6.188 5.23 -6.254 1 93.94 103 GLY B O 1
ATOM 3617 N N . PHE B 1 104 ? 8.305 6.09 -6.281 1 95.38 104 PHE B N 1
ATOM 3618 C CA . PHE B 1 104 ? 8.562 5.852 -4.863 1 95.38 104 PHE B CA 1
ATOM 3619 C C . PHE B 1 104 ? 7.469 6.48 -4.004 1 95.38 104 PHE B C 1
ATOM 3621 O O . PHE B 1 104 ? 7.191 7.676 -4.117 1 95.38 104 PHE B O 1
ATOM 3628 N N . GLU B 1 105 ? 6.723 5.641 -3.166 1 97.12 105 GLU B N 1
ATOM 3629 C CA . GLU B 1 105 ? 5.75 6.031 -2.15 1 97.12 105 GLU B CA 1
ATOM 3630 C C . GLU B 1 105 ? 4.461 6.539 -2.791 1 97.12 105 GLU B C 1
ATOM 3632 O O . GLU B 1 105 ? 3.66 7.215 -2.139 1 97.12 105 GLU B O 1
ATOM 3637 N N . ARG B 1 106 ? 4.238 6.191 -4.203 1 97.31 106 ARG B N 1
ATOM 3638 C CA . ARG B 1 106 ? 3.029 6.566 -4.93 1 97.31 106 ARG B CA 1
ATOM 3639 C C . ARG B 1 106 ? 1.83 5.754 -4.453 1 97.31 106 ARG B C 1
ATOM 3641 O O . ARG B 1 106 ? 1.873 4.52 -4.441 1 97.31 106 ARG B O 1
ATOM 3648 N N . PRO B 1 107 ? 0.653 6.41 -4.07 1 98 107 PRO B N 1
ATOM 3649 C CA . PRO B 1 107 ? 0.5 7.859 -3.912 1 98 107 PRO B CA 1
ATOM 3650 C C . PRO B 1 107 ? 0.456 8.289 -2.449 1 98 107 PRO B C 1
ATOM 3652 O O . PRO B 1 107 ? 0.339 9.484 -2.156 1 98 107 PRO B O 1
ATOM 3655 N N . TYR B 1 108 ? 0.539 7.273 -1.557 1 98.44 108 TYR B N 1
ATOM 3656 C CA . TYR B 1 108 ? 0.27 7.488 -0.14 1 98.44 108 TYR B CA 1
ATOM 3657 C C . TYR B 1 108 ? 1.265 8.477 0.46 1 98.44 108 TYR B C 1
ATOM 3659 O O . TYR B 1 108 ? 0.87 9.484 1.052 1 98.44 108 TYR B O 1
ATOM 3667 N N . GLY B 1 109 ? 2.553 8.172 0.172 1 98.56 109 GLY B N 1
ATOM 3668 C CA . GLY B 1 109 ? 3.586 9.07 0.674 1 98.56 109 GLY B CA 1
ATOM 3669 C C . GLY B 1 109 ? 3.51 10.461 0.081 1 98.56 109 GLY B C 1
ATOM 3670 O O . GLY B 1 109 ? 3.754 11.453 0.775 1 98.56 109 GLY B O 1
ATOM 3671 N N . TRP B 1 110 ? 3.146 10.539 -1.237 1 98.88 110 TRP B N 1
ATOM 3672 C CA . TRP B 1 110 ? 2.979 11.828 -1.898 1 98.88 110 TRP B CA 1
ATOM 3673 C C . TRP B 1 110 ? 1.927 12.672 -1.186 1 98.88 110 TRP B C 1
ATOM 3675 O O . TRP B 1 110 ? 2.162 13.852 -0.888 1 98.88 110 TRP B O 1
ATOM 3685 N N . GLY B 1 111 ? 0.777 12.008 -0.918 1 98.88 111 GLY B N 1
ATOM 3686 C CA . GLY B 1 111 ? -0.307 12.695 -0.238 1 98.88 111 GLY B CA 1
ATOM 3687 C C . GLY B 1 111 ? 0.073 13.188 1.146 1 98.88 111 GLY B C 1
ATOM 3688 O O . GLY B 1 111 ? -0.15 14.359 1.479 1 98.88 111 GLY B O 1
ATOM 3689 N N . TRP B 1 112 ? 0.676 12.352 1.955 1 98.81 112 TRP B N 1
ATOM 3690 C CA . TRP B 1 112 ? 1.065 12.711 3.314 1 98.81 112 TRP B CA 1
ATOM 3691 C C . TRP B 1 112 ? 2.09 13.844 3.311 1 98.81 112 TRP B C 1
ATOM 3693 O O . TRP B 1 112 ? 2.059 14.719 4.176 1 98.81 112 TRP B O 1
ATOM 3703 N N . PHE B 1 113 ? 3.064 13.789 2.322 1 98.94 113 PHE B N 1
ATOM 3704 C CA . PHE B 1 113 ? 4.078 14.836 2.297 1 98.94 113 PHE B CA 1
ATOM 3705 C C . PHE B 1 113 ? 3.449 16.188 1.999 1 98.94 113 PHE B C 1
ATOM 3707 O O . PHE B 1 113 ? 3.807 17.188 2.617 1 98.94 113 PHE B O 1
ATOM 3714 N N . LEU B 1 114 ? 2.539 16.188 1.051 1 98.94 114 LEU B N 1
ATOM 3715 C CA . LEU B 1 114 ? 1.863 17.453 0.745 1 98.94 114 LEU B CA 1
ATOM 3716 C C . LEU B 1 114 ? 1.032 17.922 1.933 1 98.94 114 LEU B C 1
ATOM 3718 O O . LEU B 1 114 ? 0.948 19.125 2.195 1 98.94 114 LEU B O 1
ATOM 3722 N N . LYS B 1 115 ? 0.406 17 2.68 1 98.81 115 LYS B N 1
ATOM 3723 C CA . LYS B 1 115 ? -0.325 17.359 3.893 1 98.81 115 LYS B CA 1
ATOM 3724 C C . LYS B 1 115 ? 0.609 17.938 4.945 1 98.81 115 LYS B C 1
ATOM 3726 O O . LYS B 1 115 ? 0.268 18.922 5.609 1 98.81 115 LYS B O 1
ATOM 3731 N N . LEU B 1 116 ? 1.779 17.328 5.062 1 98.88 116 LEU B N 1
ATOM 3732 C CA . LEU B 1 116 ? 2.791 17.828 5.984 1 98.88 116 LEU B CA 1
ATOM 3733 C C . LEU B 1 116 ? 3.209 19.25 5.605 1 98.88 116 LEU B C 1
ATOM 3735 O O . LEU B 1 116 ? 3.219 20.141 6.457 1 98.88 116 LEU B O 1
ATOM 3739 N N . THR B 1 117 ? 3.529 19.469 4.348 1 98.75 117 THR B N 1
ATOM 3740 C CA . THR B 1 117 ? 4.016 20.766 3.906 1 98.75 117 THR B CA 1
ATOM 3741 C C . THR B 1 117 ? 2.916 21.828 4.027 1 98.75 117 THR B C 1
ATOM 3743 O O . THR B 1 117 ? 3.195 22.984 4.336 1 98.75 117 THR B O 1
ATOM 3746 N N . LEU B 1 118 ? 1.676 21.438 3.789 1 98.75 118 LEU B N 1
ATOM 3747 C CA . LEU B 1 118 ? 0.555 22.344 4.027 1 98.75 118 LEU B CA 1
ATOM 3748 C C . LEU B 1 118 ? 0.522 22.797 5.48 1 98.75 118 LEU B C 1
ATOM 3750 O O . LEU B 1 118 ? 0.422 23.984 5.762 1 98.75 118 LEU B O 1
ATOM 3754 N N . GLU B 1 119 ? 0.677 21.828 6.406 1 98.44 119 GLU B N 1
ATOM 3755 C CA . GLU B 1 119 ? 0.605 22.141 7.828 1 98.44 119 GLU B CA 1
ATOM 3756 C C . GLU B 1 119 ? 1.761 23.031 8.258 1 98.44 119 GLU B C 1
ATOM 3758 O O . GLU B 1 119 ? 1.587 23.922 9.094 1 98.44 119 GLU B O 1
ATOM 3763 N N . ILE B 1 120 ? 2.91 22.797 7.68 1 98.81 120 ILE B N 1
ATOM 3764 C CA . ILE B 1 120 ? 4.078 23.609 7.977 1 98.81 120 ILE B CA 1
ATOM 3765 C C . ILE B 1 120 ? 3.83 25.047 7.508 1 98.81 120 ILE B C 1
ATOM 3767 O O . ILE B 1 120 ? 4.141 26 8.227 1 98.81 120 ILE B O 1
ATOM 3771 N N . ASN B 1 121 ? 3.322 25.188 6.34 1 98.69 121 ASN B N 1
ATOM 3772 C CA . ASN B 1 121 ? 3.027 26.516 5.805 1 98.69 121 ASN B CA 1
ATOM 3773 C C . ASN B 1 121 ? 1.993 27.234 6.656 1 98.69 121 ASN B C 1
ATOM 3775 O O . ASN B 1 121 ? 2.094 28.453 6.863 1 98.69 121 ASN B O 1
ATOM 3779 N N . LEU B 1 122 ? 0.97 26.547 7.18 1 98.19 122 LEU B N 1
ATOM 3780 C CA . LEU B 1 122 ? -0.009 27.156 8.078 1 98.19 122 LEU B CA 1
ATOM 3781 C C . LEU B 1 122 ? 0.647 27.594 9.383 1 98.19 122 LEU B C 1
ATOM 3783 O O . LEU B 1 122 ? 0.359 28.672 9.891 1 98.19 122 LEU B O 1
ATOM 3787 N N . LEU B 1 123 ? 1.561 26.766 9.852 1 98 123 LEU B N 1
ATOM 3788 C CA . LEU B 1 123 ? 2.287 27.109 11.07 1 98 123 LEU B CA 1
ATOM 3789 C C . LEU B 1 123 ? 3.197 28.312 10.852 1 98 123 LEU B C 1
ATOM 3791 O O . LEU B 1 123 ? 3.408 29.109 11.766 1 98 123 LEU B O 1
ATOM 3795 N N . ALA B 1 124 ? 3.717 28.438 9.68 1 97.88 124 ALA B N 1
ATOM 3796 C CA . ALA B 1 124 ? 4.672 29.484 9.328 1 97.88 124 ALA B CA 1
ATOM 3797 C C . ALA B 1 124 ? 4.043 30.859 9.461 1 97.88 124 ALA B C 1
ATOM 3799 O O . ALA B 1 124 ? 4.754 31.875 9.586 1 97.88 124 ALA B O 1
ATOM 3800 N N . LYS B 1 125 ? 2.783 30.922 9.469 1 95.81 125 LYS B N 1
ATOM 3801 C CA . LYS B 1 125 ? 2.094 32.219 9.633 1 95.81 125 LYS B CA 1
ATOM 3802 C C . LYS B 1 125 ? 2.33 32.781 11.023 1 95.81 125 LYS B C 1
ATOM 3804 O O . LYS B 1 125 ? 2.215 34 11.227 1 95.81 125 LYS B O 1
ATOM 3809 N N . GLU B 1 126 ? 2.703 31.891 11.992 1 92.56 126 GLU B N 1
ATOM 3810 C CA . GLU B 1 126 ? 2.834 32.344 13.367 1 92.56 126 GLU B CA 1
ATOM 3811 C C . GLU B 1 126 ? 4.148 31.875 13.984 1 92.56 126 GLU B C 1
ATOM 3813 O O . GLU B 1 126 ? 4.359 32.031 15.195 1 92.56 126 GLU B O 1
ATOM 3818 N N . ASN B 1 127 ? 4.965 31.297 13.133 1 93.31 127 ASN B N 1
ATOM 3819 C CA . ASN B 1 127 ? 6.215 30.719 13.625 1 93.31 127 ASN B CA 1
ATOM 3820 C C . ASN B 1 127 ? 7.352 30.906 12.625 1 93.31 127 ASN B C 1
ATOM 3822 O O . ASN B 1 127 ? 7.34 30.312 11.547 1 93.31 127 ASN B O 1
ATOM 3826 N N . ASP B 1 128 ? 8.359 31.578 13.07 1 95 128 ASP B N 1
ATOM 3827 C CA . ASP B 1 128 ? 9.461 31.938 12.172 1 95 128 ASP B CA 1
ATOM 3828 C C . ASP B 1 128 ? 10.25 30.703 11.75 1 95 128 ASP B C 1
ATOM 3830 O O . ASP B 1 128 ? 10.711 30.609 10.609 1 95 128 ASP B O 1
ATOM 3834 N N . LYS B 1 129 ? 10.422 29.797 12.562 1 96.75 129 LYS B N 1
ATOM 3835 C CA . LYS B 1 129 ? 11.148 28.578 12.227 1 96.75 129 LYS B CA 1
ATOM 3836 C C . LYS B 1 129 ? 10.422 27.797 11.133 1 96.75 129 LYS B C 1
ATOM 3838 O O . LYS B 1 129 ? 11.062 27.234 10.242 1 96.75 129 LYS B O 1
ATOM 3843 N N . ALA B 1 130 ? 9.164 27.797 11.281 1 98.19 130 ALA B N 1
ATOM 3844 C CA . ALA B 1 130 ? 8.359 27.062 10.312 1 98.19 130 ALA B CA 1
ATOM 3845 C C . ALA B 1 130 ? 8.492 27.656 8.914 1 98.19 130 ALA B C 1
ATOM 3847 O O . ALA B 1 130 ? 8.375 26.953 7.914 1 98.19 130 ALA B O 1
ATOM 3848 N N . GLU B 1 131 ? 8.719 28.938 8.836 1 98.31 131 GLU B N 1
ATOM 3849 C CA . GLU B 1 131 ? 8.969 29.578 7.539 1 98.31 131 GLU B CA 1
ATOM 3850 C C . GLU B 1 131 ? 10.219 29 6.879 1 98.31 131 GLU B C 1
ATOM 3852 O O . GLU B 1 131 ? 10.234 28.766 5.668 1 98.31 131 GLU B O 1
ATOM 3857 N N . ILE B 1 132 ? 11.234 28.781 7.68 1 98.5 132 ILE B N 1
ATOM 3858 C CA . ILE B 1 132 ? 12.484 28.219 7.191 1 98.5 132 ILE B CA 1
ATOM 3859 C C . ILE B 1 132 ? 12.258 26.781 6.75 1 98.5 132 ILE B C 1
ATOM 3861 O O . ILE B 1 132 ? 12.719 26.359 5.684 1 98.5 132 ILE B O 1
ATOM 3865 N N . TRP B 1 133 ? 11.555 26 7.625 1 98.75 133 TRP B N 1
ATOM 3866 C CA . TRP B 1 133 ? 11.242 24.609 7.277 1 98.75 133 TRP B CA 1
ATOM 3867 C C . TRP B 1 133 ? 10.508 24.531 5.941 1 98.75 133 TRP B C 1
ATOM 3869 O O . TRP B 1 133 ? 10.844 23.719 5.086 1 98.75 133 TRP B O 1
ATOM 3879 N N . ALA B 1 134 ? 9.461 25.406 5.773 1 98.69 134 ALA B N 1
ATOM 3880 C CA . ALA B 1 134 ? 8.656 25.438 4.555 1 98.69 134 ALA B CA 1
ATOM 3881 C C . ALA B 1 134 ? 9.523 25.703 3.328 1 98.69 134 ALA B C 1
ATOM 3883 O O . ALA B 1 134 ? 9.391 25.031 2.305 1 98.69 134 ALA B O 1
ATOM 3884 N N . LYS B 1 135 ? 10.43 26.625 3.475 1 98.5 135 LYS B N 1
ATOM 3885 C CA . LYS B 1 135 ? 11.328 26.969 2.377 1 98.5 135 LYS B CA 1
ATOM 3886 C C . LYS B 1 135 ? 12.234 25.797 2.023 1 98.5 135 LYS B C 1
ATOM 3888 O O . LYS B 1 135 ? 12.43 25.5 0.845 1 98.5 135 LYS B O 1
ATOM 3893 N N . ASN B 1 136 ? 12.742 25.172 3.004 1 98.81 136 ASN B N 1
ATOM 3894 C CA . ASN B 1 136 ? 13.672 24.062 2.789 1 98.81 136 ASN B CA 1
ATOM 3895 C C . ASN B 1 136 ? 12.984 22.891 2.107 1 98.81 136 ASN B C 1
ATOM 3897 O O . ASN B 1 136 ? 13.594 22.188 1.301 1 98.81 136 ASN B O 1
ATOM 3901 N N . LEU B 1 137 ? 11.719 22.672 2.398 1 98.81 137 LEU B N 1
ATOM 3902 C CA . LEU B 1 137 ? 11.023 21.469 1.934 1 98.81 137 LEU B CA 1
ATOM 3903 C C . LEU B 1 137 ? 10.258 21.75 0.644 1 98.81 137 LEU B C 1
ATOM 3905 O O . LEU B 1 137 ? 9.672 20.844 0.054 1 98.81 137 LEU B O 1
ATOM 3909 N N . GLU B 1 138 ? 10.281 22.969 0.169 1 98.56 138 GLU B N 1
ATOM 3910 C CA . GLU B 1 138 ? 9.469 23.391 -0.967 1 98.56 138 GLU B CA 1
ATOM 3911 C C . GLU B 1 138 ? 9.82 22.594 -2.223 1 98.56 138 GLU B C 1
ATOM 3913 O O . GLU B 1 138 ? 8.945 22.266 -3.018 1 98.56 138 GLU B O 1
ATOM 3918 N N . GLY B 1 139 ? 11.109 22.375 -2.418 1 98.69 139 GLY B N 1
ATOM 3919 C CA . GLY B 1 139 ? 11.539 21.609 -3.584 1 98.69 139 GLY B CA 1
ATOM 3920 C C . GLY B 1 139 ? 10.961 20.219 -3.635 1 98.69 139 GLY B C 1
ATOM 3921 O O . GLY B 1 139 ? 10.625 19.719 -4.711 1 98.69 139 GLY B O 1
ATOM 3922 N N . ILE B 1 140 ? 10.852 19.594 -2.49 1 98.88 140 ILE B N 1
ATOM 3923 C CA . ILE B 1 140 ? 10.289 18.25 -2.412 1 98.88 140 ILE B CA 1
ATOM 3924 C C . ILE B 1 140 ? 8.789 18.297 -2.709 1 98.88 140 ILE B C 1
ATOM 3926 O O . ILE B 1 140 ? 8.258 17.453 -3.43 1 98.88 140 ILE B O 1
ATOM 3930 N N . ALA B 1 141 ? 8.094 19.281 -2.182 1 98.88 141 ALA B N 1
ATOM 3931 C CA . ALA B 1 141 ? 6.676 19.453 -2.473 1 98.88 141 ALA B CA 1
ATOM 3932 C C . ALA B 1 141 ? 6.445 19.656 -3.969 1 98.88 141 ALA B C 1
ATOM 3934 O O . ALA B 1 141 ? 5.551 19.031 -4.551 1 98.88 141 ALA B O 1
ATOM 3935 N N . ASP B 1 142 ? 7.281 20.484 -4.582 1 98.81 142 ASP B N 1
ATOM 3936 C CA . ASP B 1 142 ? 7.184 20.734 -6.02 1 98.81 142 ASP B CA 1
ATOM 3937 C C . ASP B 1 142 ? 7.375 19.438 -6.805 1 98.81 142 ASP B C 1
ATOM 3939 O O . ASP B 1 142 ? 6.711 19.219 -7.824 1 98.81 142 ASP B O 1
ATOM 3943 N N . PHE B 1 143 ? 8.266 18.672 -6.344 1 98.81 143 PHE B N 1
ATOM 3944 C CA . PHE B 1 143 ? 8.516 17.391 -6.992 1 98.81 143 PHE B CA 1
ATOM 3945 C C . PHE B 1 143 ? 7.262 16.531 -6.988 1 98.81 143 PHE B C 1
ATOM 3947 O O . PHE B 1 143 ? 6.863 16 -8.031 1 98.81 143 PHE B O 1
ATOM 3954 N N . PHE B 1 144 ? 6.609 16.359 -5.859 1 98.81 144 PHE B N 1
ATOM 3955 C CA . PHE B 1 144 ? 5.441 15.5 -5.758 1 98.81 144 PHE B CA 1
ATOM 3956 C C . PHE B 1 144 ? 4.258 16.094 -6.508 1 98.81 144 PHE B C 1
ATOM 3958 O O . PHE B 1 144 ? 3.441 15.359 -7.074 1 98.81 144 PHE B O 1
ATOM 3965 N N . VAL B 1 145 ? 4.145 17.422 -6.516 1 98.94 145 VAL B N 1
ATOM 3966 C CA . VAL B 1 145 ? 3.109 18.078 -7.309 1 98.94 145 VAL B CA 1
ATOM 3967 C C . VAL B 1 145 ? 3.285 17.719 -8.781 1 98.94 145 VAL B C 1
ATOM 3969 O O . VAL B 1 145 ? 2.322 17.344 -9.461 1 98.94 145 VAL B O 1
ATOM 3972 N N . LYS B 1 146 ? 4.512 17.859 -9.227 1 98.75 146 LYS B N 1
ATOM 3973 C CA . LYS B 1 146 ? 4.816 17.516 -10.617 1 98.75 146 LYS B CA 1
ATOM 3974 C C . LYS B 1 146 ? 4.5 16.047 -10.898 1 98.75 146 LYS B C 1
ATOM 3976 O O . LYS B 1 146 ? 3.932 15.719 -11.945 1 98.75 146 LYS B O 1
ATOM 3981 N N . GLU B 1 147 ? 4.863 15.219 -9.953 1 98.5 147 GLU B N 1
ATOM 3982 C CA . GLU B 1 147 ? 4.602 13.797 -10.117 1 98.5 147 GLU B CA 1
ATOM 3983 C C . GLU B 1 147 ? 3.104 13.516 -10.211 1 98.5 147 GLU B C 1
ATOM 3985 O O . GLU B 1 147 ? 2.668 12.711 -11.039 1 98.5 147 GLU B O 1
ATOM 3990 N N . PHE B 1 148 ? 2.293 14.125 -9.406 1 98.75 148 PHE B N 1
ATOM 3991 C CA . PHE B 1 148 ? 0.846 13.961 -9.461 1 98.75 148 PHE B CA 1
ATOM 3992 C C . PHE B 1 148 ? 0.307 14.406 -10.812 1 98.75 148 PHE B C 1
ATOM 3994 O O . PHE B 1 148 ? -0.494 13.703 -11.438 1 98.75 148 PHE B O 1
ATOM 4001 N N . LYS B 1 149 ? 0.726 15.57 -11.281 1 98.69 149 LYS B N 1
ATOM 4002 C CA . LYS B 1 149 ? 0.237 16.141 -12.539 1 98.69 149 LYS B CA 1
ATOM 4003 C C . LYS B 1 149 ? 0.588 15.25 -13.719 1 98.69 149 LYS B C 1
ATOM 4005 O O . LYS B 1 149 ? -0.174 15.156 -14.688 1 98.69 149 LYS B O 1
ATOM 4010 N N . GLU B 1 150 ? 1.718 14.586 -13.617 1 97.38 150 GLU B N 1
ATOM 4011 C CA . GLU B 1 150 ? 2.156 13.711 -14.695 1 97.38 150 GLU B CA 1
ATOM 4012 C C . GLU B 1 150 ? 1.44 12.359 -14.641 1 97.38 150 GLU B C 1
ATOM 4014 O O . GLU B 1 150 ? 1.131 11.773 -15.672 1 97.38 150 GLU B O 1
ATOM 4019 N N . PHE B 1 151 ? 1.145 11.938 -13.5 1 96.62 151 PHE B N 1
ATOM 4020 C CA . PHE B 1 151 ? 0.683 10.57 -13.297 1 96.62 151 PHE B CA 1
ATOM 4021 C C . PHE B 1 151 ? -0.832 10.484 -13.438 1 96.62 151 PHE B C 1
ATOM 4023 O O . PHE B 1 151 ? -1.35 9.531 -14.031 1 96.62 151 PHE B O 1
ATOM 4030 N N . LEU B 1 152 ? -1.575 11.391 -12.945 1 98.12 152 LEU B N 1
ATOM 4031 C CA . LEU B 1 152 ? -3.025 11.297 -12.82 1 98.12 152 LEU B CA 1
ATOM 4032 C C . LEU B 1 152 ? -3.68 11.156 -14.188 1 98.12 152 LEU B C 1
ATOM 4034 O O . LEU B 1 152 ? -4.566 10.32 -14.375 1 98.12 152 LEU B O 1
ATOM 4038 N N . PRO B 1 153 ? -3.223 11.875 -15.242 1 97.19 153 PRO B N 1
ATOM 4039 C CA . PRO B 1 153 ? -3.85 11.734 -16.562 1 97.19 153 PRO B CA 1
ATOM 4040 C C . PRO B 1 153 ? -3.646 10.352 -17.172 1 97.19 153 PRO B C 1
ATOM 4042 O O . PRO B 1 153 ? -4.387 9.953 -18.078 1 97.19 153 PRO B O 1
ATOM 4045 N N . LYS B 1 154 ? -2.686 9.617 -16.672 1 96.19 154 LYS B N 1
ATOM 4046 C CA . LYS B 1 154 ? -2.389 8.289 -17.203 1 96.19 154 LYS B CA 1
ATOM 4047 C C . LYS B 1 154 ? -3.236 7.223 -16.516 1 96.19 154 LYS B C 1
ATOM 4049 O O . LYS B 1 154 ? -3.312 6.086 -16.984 1 96.19 154 LYS B O 1
ATOM 4054 N N . MET B 1 155 ? -3.883 7.621 -15.453 1 96.88 155 MET B N 1
ATOM 4055 C CA . MET B 1 155 ? -4.645 6.648 -14.672 1 96.88 155 MET B CA 1
ATOM 4056 C C . MET B 1 155 ? -6.082 6.555 -15.18 1 96.88 155 MET B C 1
ATOM 4058 O O . MET B 1 155 ? -6.934 7.359 -14.797 1 96.88 155 MET B O 1
ATOM 4062 N N . ASP B 1 156 ? -6.336 5.492 -15.914 1 96.75 156 ASP B N 1
ATOM 4063 C CA . ASP B 1 156 ? -7.691 5.281 -16.406 1 96.75 156 ASP B CA 1
ATOM 4064 C C . ASP B 1 156 ? -8.617 4.816 -15.289 1 96.75 156 ASP B C 1
ATOM 4066 O O . ASP B 1 156 ? -9.828 5.059 -15.328 1 96.75 156 ASP B O 1
ATOM 4070 N N . TYR B 1 157 ? -8.031 4.191 -14.289 1 97.56 157 TYR B N 1
ATOM 4071 C CA . TYR B 1 157 ? -8.812 3.588 -13.211 1 97.56 157 TYR B CA 1
ATOM 4072 C C . TYR B 1 157 ? -8.289 4.031 -11.852 1 97.56 157 TYR B C 1
ATOM 4074 O O . TYR B 1 157 ? -7.082 4.234 -11.68 1 97.56 157 TYR B O 1
ATOM 4082 N N . PRO B 1 158 ? -9.18 4.184 -10.867 1 98 158 PRO B N 1
ATOM 4083 C CA . PRO B 1 158 ? -8.727 4.457 -9.5 1 98 158 PRO B CA 1
ATOM 4084 C C . PRO B 1 158 ? -8.148 3.221 -8.812 1 98 158 PRO B C 1
ATOM 4086 O O . PRO B 1 158 ? -8.25 2.111 -9.344 1 98 158 PRO B O 1
ATOM 4089 N N . ILE B 1 159 ? -7.5 3.354 -7.77 1 98.19 159 ILE B N 1
ATOM 4090 C CA . ILE B 1 159 ? -7.152 2.27 -6.859 1 98.19 159 ILE B CA 1
ATOM 4091 C C . ILE B 1 159 ? -7.988 2.375 -5.586 1 98.19 159 ILE B C 1
ATOM 4093 O O . ILE B 1 159 ? -7.852 3.334 -4.824 1 98.19 159 ILE B O 1
ATOM 4097 N N . ARG B 1 160 ? -8.812 1.38 -5.312 1 97.31 160 ARG B N 1
ATOM 4098 C CA . ARG B 1 160 ? -9.875 1.476 -4.312 1 97.31 160 ARG B CA 1
ATOM 4099 C C . ARG B 1 160 ? -9.516 0.695 -3.055 1 97.31 160 ARG B C 1
ATOM 4101 O O . ARG B 1 160 ? -10.352 0.501 -2.174 1 97.31 160 ARG B O 1
ATOM 4108 N N . VAL B 1 161 ? -8.242 0.307 -2.902 1 97.56 161 VAL B N 1
ATOM 4109 C CA . VAL B 1 161 ? -7.871 -0.554 -1.786 1 97.56 161 VAL B CA 1
ATOM 4110 C C . VAL B 1 161 ? -7.879 0.249 -0.488 1 97.56 161 VAL B C 1
ATOM 4112 O O . VAL B 1 161 ? -7.891 1.482 -0.514 1 97.56 161 VAL B O 1
ATOM 4115 N N . GLY B 1 162 ? -7.918 -0.433 0.625 1 98.06 162 GLY B N 1
ATOM 4116 C CA . GLY B 1 162 ? -7.934 0.218 1.925 1 98.06 162 GLY B CA 1
ATOM 4117 C C . GLY B 1 162 ? -6.555 0.341 2.549 1 98.06 162 GLY B C 1
ATOM 4118 O O . GLY B 1 162 ? -6.414 0.291 3.771 1 98.06 162 GLY B O 1
ATOM 4119 N N . THR B 1 163 ? -5.562 0.359 1.734 1 98 163 THR B N 1
ATOM 4120 C CA . THR B 1 163 ? -4.184 0.461 2.191 1 98 163 THR B CA 1
ATOM 4121 C C . THR B 1 163 ? -3.459 1.597 1.474 1 98 163 THR B C 1
ATOM 4123 O O . THR B 1 163 ? -4.078 2.586 1.08 1 98 163 THR B O 1
ATOM 4126 N N . HIS B 1 164 ? -2.174 1.535 1.308 1 97.62 164 HIS B N 1
ATOM 4127 C CA . HIS B 1 164 ? -1.334 2.672 0.946 1 97.62 164 HIS B CA 1
ATOM 4128 C C . HIS B 1 164 ? -1.631 3.146 -0.472 1 97.62 164 HIS B C 1
ATOM 4130 O O . HIS B 1 164 ? -1.403 4.312 -0.801 1 97.62 164 HIS B O 1
ATOM 4136 N N . PHE B 1 165 ? -2.205 2.355 -1.252 1 97.81 165 PHE B N 1
ATOM 4137 C CA . PHE B 1 165 ? -2.328 2.711 -2.66 1 97.81 165 PHE B CA 1
ATOM 4138 C C . PHE B 1 165 ? -3.666 3.389 -2.934 1 97.81 165 PHE B C 1
ATOM 4140 O O . PHE B 1 165 ? -3.986 3.701 -4.082 1 97.81 165 PHE B O 1
ATOM 4147 N N . ASN B 1 166 ? -4.477 3.648 -1.916 1 98.44 166 ASN B N 1
ATOM 4148 C CA . ASN B 1 166 ? -5.797 4.258 -2.043 1 98.44 166 ASN B CA 1
ATOM 4149 C C . ASN B 1 166 ? -5.719 5.621 -2.723 1 98.44 166 ASN B C 1
ATOM 4151 O O . ASN B 1 166 ? -5.145 6.562 -2.172 1 98.44 166 ASN B O 1
ATOM 4155 N N . SER B 1 167 ? -6.367 5.738 -3.885 1 98.62 167 SER B N 1
ATOM 4156 C CA . SER B 1 167 ? -6.324 6.98 -4.648 1 98.62 167 SER B CA 1
ATOM 4157 C C . SER B 1 167 ? -7.035 8.109 -3.908 1 98.62 167 SER B C 1
ATOM 4159 O O . SER B 1 167 ? -6.539 9.234 -3.855 1 98.62 167 SER B O 1
ATOM 4161 N N . SER B 1 168 ? -8.141 7.789 -3.328 1 98.88 168 SER B N 1
ATOM 4162 C CA . SER B 1 168 ? -8.992 8.812 -2.727 1 98.88 168 SER B CA 1
ATOM 4163 C C . SER B 1 168 ? -8.289 9.492 -1.555 1 98.88 168 SER B C 1
ATOM 4165 O O . SER B 1 168 ? -8.336 10.719 -1.428 1 98.88 168 SER B O 1
ATOM 4167 N N . PHE B 1 169 ? -7.613 8.688 -0.732 1 98.88 169 PHE B N 1
ATOM 4168 C CA . PHE B 1 169 ? -6.922 9.227 0.434 1 98.88 169 PHE B CA 1
ATOM 4169 C C . PHE B 1 169 ? -5.855 10.234 0.014 1 98.88 169 PHE B C 1
ATOM 4171 O O . PHE B 1 169 ? -5.824 11.359 0.509 1 98.88 169 PHE B O 1
ATOM 4178 N N . ALA B 1 170 ? -4.977 9.82 -0.894 1 98.88 170 ALA B N 1
ATOM 4179 C CA . ALA B 1 170 ? -3.869 10.664 -1.328 1 98.88 170 ALA B CA 1
ATOM 4180 C C . ALA B 1 170 ? -4.379 11.938 -2.008 1 98.88 170 ALA B C 1
ATOM 4182 O O . ALA B 1 170 ? -3.861 13.031 -1.766 1 98.88 170 ALA B O 1
ATOM 4183 N N . LEU B 1 171 ? -5.438 11.766 -2.816 1 98.94 171 LEU B N 1
ATOM 4184 C CA . LEU B 1 171 ? -5.934 12.906 -3.582 1 98.94 171 LEU B CA 1
ATOM 4185 C C . LEU B 1 171 ? -6.668 13.891 -2.678 1 98.94 171 LEU B C 1
ATOM 4187 O O . LEU B 1 171 ? -6.676 15.094 -2.943 1 98.94 171 LEU B O 1
ATOM 4191 N N . TYR B 1 172 ? -7.273 13.406 -1.602 1 98.94 172 TYR B N 1
ATOM 4192 C CA . TYR B 1 172 ? -7.902 14.305 -0.642 1 98.94 172 TYR B CA 1
ATOM 4193 C C . TYR B 1 172 ? -6.879 15.266 -0.044 1 98.94 172 TYR B C 1
ATOM 4195 O O . TYR B 1 172 ? -7.102 16.484 -0.011 1 98.94 172 TYR B O 1
ATOM 4203 N N . PHE B 1 173 ? -5.723 14.734 0.339 1 98.88 173 PHE B N 1
ATOM 4204 C CA . PHE B 1 173 ? -4.66 15.555 0.902 1 98.88 173 PHE B CA 1
ATOM 4205 C C . PHE B 1 173 ? -4.055 16.469 -0.163 1 98.88 173 PHE B C 1
ATOM 4207 O O . PHE B 1 173 ? -3.803 17.641 0.086 1 98.88 173 PHE B O 1
ATOM 4214 N N . ALA B 1 174 ? -3.859 15.914 -1.326 1 98.94 174 ALA B N 1
ATOM 4215 C CA . ALA B 1 174 ? -3.279 16.703 -2.416 1 98.94 174 ALA B CA 1
ATOM 4216 C C . ALA B 1 174 ? -4.191 17.859 -2.811 1 98.94 174 ALA B C 1
ATOM 4218 O O . ALA B 1 174 ? -3.719 18.938 -3.178 1 98.94 174 ALA B O 1
ATOM 4219 N N . LEU B 1 175 ? -5.512 17.609 -2.77 1 98.94 175 LEU B N 1
ATOM 4220 C CA . LEU B 1 175 ? -6.477 18.656 -3.109 1 98.94 175 LEU B CA 1
ATOM 4221 C C . LEU B 1 175 ? -6.402 19.812 -2.113 1 98.94 175 LEU B C 1
ATOM 4223 O O . LEU B 1 175 ? -6.414 20.984 -2.508 1 98.94 175 LEU B O 1
ATOM 4227 N N . GLU B 1 176 ? -6.297 19.5 -0.819 1 98.62 176 GLU B N 1
ATOM 4228 C CA . GLU B 1 176 ? -6.137 20.531 0.193 1 98.62 176 GLU B CA 1
ATOM 4229 C C . GLU B 1 176 ? -4.902 21.391 -0.086 1 98.62 176 GLU B C 1
ATOM 4231 O O . GLU B 1 176 ? -4.961 22.609 -0.002 1 98.62 176 GLU B O 1
ATOM 4236 N N . TYR B 1 177 ? -3.867 20.734 -0.442 1 98.81 177 TYR B N 1
ATOM 4237 C CA . TYR B 1 177 ? -2.623 21.438 -0.732 1 98.81 177 TYR B CA 1
ATOM 4238 C C . TYR B 1 177 ? -2.764 22.312 -1.978 1 98.81 177 TYR B C 1
ATOM 4240 O O . TYR B 1 177 ? -2.324 23.469 -1.993 1 98.81 177 TYR B O 1
ATOM 4248 N N . ALA B 1 178 ? -3.312 21.719 -3.004 1 98.88 178 ALA B N 1
ATOM 4249 C CA . ALA B 1 178 ? -3.504 22.453 -4.258 1 98.88 178 ALA B CA 1
ATOM 4250 C C . ALA B 1 178 ? -4.285 23.734 -4.027 1 98.88 178 ALA B C 1
ATOM 4252 O O . ALA B 1 178 ? -3.92 24.797 -4.551 1 98.88 178 ALA B O 1
ATOM 4253 N N . ARG B 1 179 ? -5.32 23.656 -3.258 1 98.75 179 ARG B N 1
ATOM 4254 C CA . ARG B 1 179 ? -6.16 24.812 -2.99 1 98.75 179 ARG B CA 1
ATOM 4255 C C . ARG B 1 179 ? -5.43 25.828 -2.117 1 98.75 179 ARG B C 1
ATOM 4257 O O . ARG B 1 179 ? -5.527 27.047 -2.348 1 98.75 179 ARG B O 1
ATOM 4264 N N . PHE B 1 180 ? -4.656 25.344 -1.185 1 98.44 180 PHE B N 1
ATOM 4265 C CA . PHE B 1 180 ? -3.857 26.234 -0.346 1 98.44 180 PHE B CA 1
ATOM 4266 C C . PHE B 1 180 ? -2.852 27 -1.187 1 98.44 180 PHE B C 1
ATOM 4268 O O . PHE B 1 180 ? -2.674 28.219 -0.994 1 98.44 180 PHE B O 1
ATOM 4275 N N . LYS B 1 181 ? -2.232 26.359 -2.113 1 98.5 181 LYS B N 1
ATOM 4276 C CA . LYS B 1 181 ? -1.197 26.969 -2.949 1 98.5 181 LYS B CA 1
ATOM 4277 C C . LYS B 1 181 ? -1.807 27.656 -4.16 1 98.5 181 LYS B C 1
ATOM 4279 O O . LYS B 1 181 ? -1.092 28.281 -4.953 1 98.5 181 LYS B O 1
ATOM 4284 N N . LYS B 1 182 ? -3.15 27.531 -4.336 1 98.56 182 LYS B N 1
ATOM 4285 C CA . LYS B 1 182 ? -3.857 28.047 -5.504 1 98.56 182 LYS B CA 1
ATOM 4286 C C . LYS B 1 182 ? -3.281 27.469 -6.797 1 98.56 182 LYS B C 1
ATOM 4288 O O . LYS B 1 182 ? -3.086 28.203 -7.773 1 98.56 182 LYS B O 1
ATOM 4293 N N . ASP B 1 183 ? -2.846 26.266 -6.699 1 98.62 183 ASP B N 1
ATOM 4294 C CA . ASP B 1 183 ? -2.391 25.547 -7.879 1 98.62 183 ASP B CA 1
ATOM 4295 C C . ASP B 1 183 ? -3.572 25.016 -8.688 1 98.62 183 ASP B C 1
ATOM 4297 O O . ASP B 1 183 ? -4.035 23.891 -8.477 1 98.62 183 ASP B O 1
ATOM 4301 N N . GLN B 1 184 ? -3.996 25.656 -9.688 1 98.56 184 GLN B N 1
ATOM 4302 C CA . GLN B 1 184 ? -5.199 25.359 -10.453 1 98.56 184 GLN B CA 1
ATOM 4303 C C . GLN B 1 184 ? -5.02 24.094 -11.297 1 98.56 184 GLN B C 1
ATOM 4305 O O . GLN B 1 184 ? -5.969 23.344 -11.5 1 98.56 184 GLN B O 1
ATOM 4310 N N . GLU B 1 185 ? -3.822 23.938 -11.75 1 98.69 185 GLU B N 1
ATOM 4311 C CA . GLU B 1 185 ? -3.564 22.766 -12.586 1 98.69 185 GLU B CA 1
ATOM 4312 C C . GLU B 1 185 ? -3.688 21.469 -11.789 1 98.69 185 GLU B C 1
ATOM 4314 O O . GLU B 1 185 ? -4.344 20.531 -12.227 1 98.69 185 GLU B O 1
ATOM 4319 N N . LEU B 1 186 ? -3.059 21.422 -10.648 1 98.81 186 LEU B N 1
ATOM 4320 C CA . LEU B 1 186 ? -3.168 20.234 -9.797 1 98.81 186 LEU B CA 1
ATOM 4321 C C . LEU B 1 186 ? -4.613 20 -9.367 1 98.81 186 LEU B C 1
ATOM 4323 O O . LEU B 1 186 ? -5.109 18.875 -9.398 1 98.81 186 LEU B O 1
ATOM 4327 N N . GLU B 1 187 ? -5.262 21.078 -8.914 1 98.81 187 GLU B N 1
ATOM 4328 C CA . GLU B 1 187 ? -6.66 20.969 -8.516 1 98.81 187 GLU B CA 1
ATOM 4329 C C . GLU B 1 187 ? -7.516 20.391 -9.641 1 98.81 187 GLU B C 1
ATOM 4331 O O . GLU B 1 187 ? -8.336 19.5 -9.406 1 98.81 187 GLU B O 1
ATOM 4336 N N . TYR B 1 188 ? -7.293 20.875 -10.82 1 98.69 188 TYR B N 1
ATOM 4337 C CA . TYR B 1 188 ? -8.047 20.406 -11.977 1 98.69 188 TYR B CA 1
ATOM 4338 C C . TYR B 1 188 ? -7.809 18.922 -12.227 1 98.69 188 TYR B C 1
ATOM 4340 O O . TYR B 1 188 ? -8.758 18.172 -12.445 1 98.69 188 TYR B O 1
ATOM 4348 N N . CYS B 1 189 ? -6.555 18.516 -12.203 1 98.75 189 CYS B N 1
ATOM 4349 C CA . CYS B 1 189 ? -6.211 17.125 -12.422 1 98.75 189 CYS B CA 1
ATOM 4350 C C . CYS B 1 189 ? -6.906 16.219 -11.406 1 98.75 189 CYS B C 1
ATOM 4352 O O . CYS B 1 189 ? -7.438 15.164 -11.766 1 98.75 189 CYS B O 1
ATOM 4354 N N . ILE B 1 190 ? -6.941 16.641 -10.219 1 98.88 190 ILE B N 1
ATOM 4355 C CA . ILE B 1 190 ? -7.523 15.844 -9.141 1 98.88 190 ILE B CA 1
ATOM 4356 C C . ILE B 1 190 ? -9.039 15.758 -9.312 1 98.88 190 ILE B C 1
ATOM 4358 O O . ILE B 1 190 ? -9.617 14.672 -9.25 1 98.88 190 ILE B O 1
ATOM 4362 N N . ILE B 1 191 ? -9.672 16.891 -9.547 1 98.81 191 ILE B N 1
ATOM 4363 C CA . ILE B 1 191 ? -11.117 16.969 -9.688 1 98.81 191 ILE B CA 1
ATOM 4364 C C . ILE B 1 191 ? -11.57 16.125 -10.883 1 98.81 191 ILE B C 1
ATOM 4366 O O . ILE B 1 191 ? -12.508 15.336 -10.781 1 98.81 191 ILE B O 1
ATOM 4370 N N . GLN B 1 192 ? -10.875 16.25 -11.984 1 98.69 192 GLN B N 1
ATOM 4371 C CA . GLN B 1 192 ? -11.227 15.5 -13.188 1 98.69 192 GLN B CA 1
ATOM 4372 C C . GLN B 1 192 ? -11.078 14 -12.961 1 98.69 192 GLN B C 1
ATOM 4374 O O . GLN B 1 192 ? -11.938 13.219 -13.359 1 98.69 192 GLN B O 1
ATOM 4379 N N . SER B 1 193 ? -10.023 13.633 -12.32 1 98.75 193 SER B N 1
ATOM 4380 C CA . SER B 1 193 ? -9.805 12.211 -12.047 1 98.75 193 SER B CA 1
ATOM 4381 C C . SER B 1 193 ? -10.875 11.656 -11.117 1 98.75 193 SER B C 1
ATOM 4383 O O . SER B 1 193 ? -11.445 10.594 -11.383 1 98.75 193 SER B O 1
ATOM 4385 N N . ALA B 1 194 ? -11.133 12.344 -10.086 1 98.81 194 ALA B N 1
ATOM 4386 C CA . ALA B 1 194 ? -12.117 11.898 -9.102 1 98.81 194 ALA B CA 1
ATOM 4387 C C . ALA B 1 194 ? -13.492 11.727 -9.734 1 98.81 194 ALA B C 1
ATOM 4389 O O . ALA B 1 194 ? -14.164 10.719 -9.508 1 98.81 194 ALA B O 1
ATOM 4390 N N . LYS B 1 195 ? -13.906 12.695 -10.5 1 98.75 195 LYS B N 1
ATOM 4391 C CA . LYS B 1 195 ? -15.203 12.641 -11.156 1 98.75 195 LYS B CA 1
ATOM 4392 C C . LYS B 1 195 ? -15.266 11.492 -12.156 1 98.75 195 LYS B C 1
ATOM 4394 O O . LYS B 1 195 ? -16.234 10.727 -12.18 1 98.75 195 LYS B O 1
ATOM 4399 N N . LYS B 1 196 ? -14.219 11.352 -12.953 1 97.94 196 LYS B N 1
ATOM 4400 C CA . LYS B 1 196 ? -14.133 10.273 -13.93 1 97.94 196 LYS B CA 1
ATOM 4401 C C . LYS B 1 196 ? -14.258 8.914 -13.258 1 97.94 196 LYS B C 1
ATOM 4403 O O . LYS B 1 196 ? -14.945 8.023 -13.766 1 97.94 196 LYS B O 1
ATOM 4408 N N . TRP B 1 197 ? -13.68 8.805 -12.117 1 98.12 197 TRP B N 1
ATOM 4409 C CA . TRP B 1 197 ? -13.523 7.512 -11.469 1 98.12 197 TRP B CA 1
ATOM 4410 C C . TRP B 1 197 ? -14.773 7.156 -10.664 1 98.12 197 TRP B C 1
ATOM 4412 O O . TRP B 1 197 ? -15.188 5.992 -10.633 1 98.12 197 TRP B O 1
ATOM 4422 N N . PHE B 1 198 ? -15.414 8.117 -10.008 1 98.06 198 PHE B N 1
ATOM 4423 C CA . PHE B 1 198 ? -16.266 7.727 -8.898 1 98.06 198 PHE B CA 1
ATOM 4424 C C . PHE B 1 198 ? -17.672 8.305 -9.055 1 98.06 198 PHE B C 1
ATOM 4426 O O . PHE B 1 198 ? -18.609 7.883 -8.375 1 98.06 198 PHE B O 1
ATOM 4433 N N . LEU B 1 199 ? -17.875 9.297 -9.891 1 97.94 199 LEU B N 1
ATOM 4434 C CA . LEU B 1 199 ? -19.094 10.094 -9.906 1 97.94 199 LEU B CA 1
ATOM 4435 C C . LEU B 1 199 ? -20.312 9.219 -10.164 1 97.94 199 LEU B C 1
ATOM 4437 O O . LEU B 1 199 ? -21.422 9.523 -9.703 1 97.94 199 LEU B O 1
ATOM 4441 N N . ASN B 1 200 ? -20.172 8.062 -10.836 1 96.19 200 ASN B N 1
ATOM 4442 C CA . ASN B 1 200 ? -21.312 7.23 -11.211 1 96.19 200 ASN B CA 1
ATOM 4443 C C . ASN B 1 200 ? -21.484 6.059 -10.25 1 96.19 200 ASN B C 1
ATOM 4445 O O . ASN B 1 200 ? -22.359 5.211 -10.461 1 96.19 200 ASN B O 1
ATOM 4449 N N . ASP B 1 201 ? -20.672 6.004 -9.25 1 96.56 201 ASP B N 1
ATOM 4450 C CA . ASP B 1 201 ? -20.812 4.93 -8.273 1 96.56 201 ASP B CA 1
ATOM 4451 C C . ASP B 1 201 ? -22.109 5.066 -7.484 1 96.56 201 ASP B C 1
ATOM 4453 O O . ASP B 1 201 ? -22.469 6.164 -7.051 1 96.56 201 ASP B O 1
ATOM 4457 N N . LYS B 1 202 ? -22.812 3.955 -7.316 1 96.12 202 LYS B N 1
ATOM 4458 C CA . LYS B 1 202 ? -24.078 3.936 -6.586 1 96.12 202 LYS B CA 1
ATOM 4459 C C . LYS B 1 202 ? -24.281 2.607 -5.863 1 96.12 202 LYS B C 1
ATOM 4461 O O . LYS B 1 202 ? -23.719 1.585 -6.27 1 96.12 202 LYS B O 1
ATOM 4466 N N . ASN B 1 203 ? -24.984 2.635 -4.801 1 96 203 ASN B N 1
ATOM 4467 C CA . ASN B 1 203 ? -25.359 1.451 -4.035 1 96 203 ASN B CA 1
ATOM 4468 C C . ASN B 1 203 ? -24.141 0.622 -3.658 1 96 203 ASN B C 1
ATOM 4470 O O . ASN B 1 203 ? -24.094 -0.583 -3.916 1 96 203 ASN B O 1
ATOM 4474 N N . MET B 1 204 ? -23.172 1.389 -3.186 1 95.25 204 MET B N 1
ATOM 4475 C CA . MET B 1 204 ? -21.891 0.746 -2.885 1 95.25 204 MET B CA 1
ATOM 4476 C C . MET B 1 204 ? -22.078 -0.376 -1.867 1 95.25 204 MET B C 1
ATOM 4478 O O . MET B 1 204 ? -22.766 -0.199 -0.858 1 95.25 204 MET B O 1
ATOM 4482 N N . GLN B 1 205 ? -21.391 -1.503 -2.326 1 88.5 205 GLN B N 1
ATOM 4483 C CA . GLN B 1 205 ? -21.219 -2.576 -1.352 1 88.5 205 GLN B CA 1
ATOM 4484 C C . GLN B 1 205 ? -19.969 -2.363 -0.515 1 88.5 205 GLN B C 1
ATOM 4486 O O . GLN B 1 205 ? -19 -1.736 -0.972 1 88.5 205 GLN B O 1
ATOM 4491 N N . ALA B 1 206 ? -19.984 -2.459 0.778 1 83.31 206 ALA B N 1
ATOM 4492 C CA . ALA B 1 206 ? -18.828 -2.445 1.67 1 83.31 206 ALA B CA 1
ATOM 4493 C C . ALA B 1 206 ? -18.25 -3.848 1.842 1 83.31 206 ALA B C 1
ATOM 4495 O O . ALA B 1 206 ? -18.672 -4.594 2.727 1 83.31 206 ALA B O 1
ATOM 4496 N N . LEU B 1 207 ? -17.203 -4.086 0.851 1 89.44 207 LEU B N 1
ATOM 4497 C CA . LEU B 1 207 ? -16.547 -5.375 0.974 1 89.44 207 LEU B CA 1
ATOM 4498 C C . LEU B 1 207 ? -15.406 -5.309 1.989 1 89.44 207 LEU B C 1
ATOM 4500 O O . LEU B 1 207 ? -14.492 -6.133 1.962 1 89.44 207 LEU B O 1
ATOM 4504 N N . GLU B 1 208 ? -15.422 -4.363 2.732 1 94 208 GLU B N 1
ATOM 4505 C CA . GLU B 1 208 ? -14.555 -4.199 3.898 1 94 208 GLU B CA 1
ATOM 4506 C C . GLU B 1 208 ? -15.227 -4.742 5.16 1 94 208 GLU B C 1
ATOM 4508 O O . GLU B 1 208 ? -16.453 -4.816 5.234 1 94 208 GLU B O 1
ATOM 4513 N N . PRO B 1 209 ? -14.352 -5.184 6.188 1 96.5 209 PRO B N 1
ATOM 4514 C CA . PRO B 1 209 ? -12.891 -5.047 6.305 1 96.5 209 PRO B CA 1
ATOM 4515 C C . PRO B 1 209 ? -12.141 -6.145 5.562 1 96.5 209 PRO B C 1
ATOM 4517 O O . PRO B 1 209 ? -12.578 -7.297 5.543 1 96.5 209 PRO B O 1
ATOM 4520 N N . CYS B 1 210 ? -11.062 -5.738 4.883 1 96.44 210 CYS B N 1
ATOM 4521 C CA . CYS B 1 210 ? -10.008 -6.68 4.531 1 96.44 210 CYS B CA 1
ATOM 4522 C C . CYS B 1 210 ? -8.969 -6.77 5.637 1 96.44 210 CYS B C 1
ATOM 4524 O O . CYS B 1 210 ? -8.828 -5.844 6.441 1 96.44 210 CYS B O 1
ATOM 4526 N N . GLY B 1 211 ? -8.297 -7.855 5.684 1 96.38 211 GLY B N 1
ATOM 4527 C CA . GLY B 1 211 ? -7.496 -8.242 6.836 1 96.38 211 GLY B CA 1
ATOM 4528 C C . GLY B 1 211 ? -6.301 -7.336 7.062 1 96.38 211 GLY B C 1
ATOM 4529 O O . GLY B 1 211 ? -5.641 -7.414 8.102 1 96.38 211 GLY B O 1
ATOM 4530 N N . ASP B 1 212 ? -5.996 -6.387 6.133 1 96.38 212 ASP B N 1
ATOM 4531 C CA . ASP B 1 212 ? -4.832 -5.52 6.293 1 96.38 212 ASP B CA 1
ATOM 4532 C C . ASP B 1 212 ? -5.188 -4.062 6.008 1 96.38 212 ASP B C 1
ATOM 4534 O O . ASP B 1 212 ? -4.316 -3.262 5.66 1 96.38 212 ASP B O 1
ATOM 4538 N N . GLU B 1 213 ? -6.398 -3.676 6.047 1 97.62 213 GLU B N 1
ATOM 4539 C CA . GLU B 1 213 ? -6.844 -2.332 5.699 1 97.62 213 GLU B CA 1
ATOM 4540 C C . GLU B 1 213 ? -6.703 -1.377 6.879 1 97.62 213 GLU B C 1
ATOM 4542 O O . GLU B 1 213 ? -6.965 -1.756 8.023 1 97.62 213 GLU B O 1
ATOM 4547 N N . PHE B 1 214 ? -6.273 -0.155 6.648 1 97.62 214 PHE B N 1
ATOM 4548 C CA . PHE B 1 214 ? -6.32 0.892 7.664 1 97.62 214 PHE B CA 1
ATOM 4549 C C . PHE B 1 214 ? -7.117 2.092 7.164 1 97.62 214 PHE B C 1
ATOM 4551 O O . PHE B 1 214 ? -7.289 3.072 7.891 1 97.62 214 PHE B O 1
ATOM 4558 N N . LEU B 1 215 ? -7.605 2.059 5.922 1 98.5 215 LEU B N 1
ATOM 4559 C CA . LEU B 1 215 ? -8.539 3.006 5.328 1 98.5 215 LEU B CA 1
ATOM 4560 C C . LEU B 1 215 ? -9.82 2.301 4.895 1 98.5 215 LEU B C 1
ATOM 4562 O O . LEU B 1 215 ? -9.789 1.135 4.496 1 98.5 215 LEU B O 1
ATOM 4566 N N . SER B 1 216 ? -10.922 2.98 4.996 1 98.12 216 SER B N 1
ATOM 4567 C CA . SER B 1 216 ? -12.156 2.488 4.395 1 98.12 216 SER B CA 1
ATOM 4568 C C . SER B 1 216 ? -12.234 2.857 2.916 1 98.12 216 SER B C 1
ATOM 4570 O O . SER B 1 216 ? -12.367 4.035 2.57 1 98.12 216 SER B O 1
ATOM 4572 N N . PRO B 1 217 ? -12.211 1.879 2.068 1 97.19 217 PRO B N 1
ATOM 4573 C CA . PRO B 1 217 ? -12.305 2.211 0.646 1 97.19 217 PRO B CA 1
ATOM 4574 C C . PRO B 1 217 ? -13.562 3.006 0.302 1 97.19 217 PRO B C 1
ATOM 4576 O O . PRO B 1 217 ? -13.484 4.02 -0.399 1 97.19 217 PRO B O 1
ATOM 4579 N N . VAL B 1 218 ? -14.688 2.598 0.849 1 97.81 218 VAL B N 1
ATOM 4580 C CA . VAL B 1 218 ? -15.984 3.178 0.514 1 97.81 218 VAL B CA 1
ATOM 4581 C C . VAL B 1 218 ? -16.078 4.59 1.088 1 97.81 218 VAL B C 1
ATOM 4583 O O . VAL B 1 218 ? -16.469 5.527 0.385 1 97.81 218 VAL B O 1
ATOM 4586 N N . LEU B 1 219 ? -15.68 4.766 2.285 1 98.62 219 LEU B N 1
ATOM 4587 C CA . LEU B 1 219 ? -15.828 6.07 2.922 1 98.62 219 LEU B CA 1
ATOM 4588 C C . LEU B 1 219 ? -14.82 7.066 2.371 1 98.62 219 LEU B C 1
ATOM 4590 O O . LEU B 1 219 ? -15.117 8.258 2.236 1 98.62 219 LEU B O 1
ATOM 4594 N N . MET B 1 220 ? -13.648 6.602 2.014 1 98.62 220 MET B N 1
ATOM 4595 C CA . MET B 1 220 ? -12.633 7.508 1.488 1 98.62 220 MET B CA 1
ATOM 4596 C C . MET B 1 220 ? -13.055 8.086 0.144 1 98.62 220 MET B C 1
ATOM 4598 O O . MET B 1 220 ? -12.781 9.25 -0.151 1 98.62 220 MET B O 1
ATOM 4602 N N . GLU B 1 221 ? -13.68 7.262 -0.656 1 98.62 221 GLU B N 1
ATOM 4603 C CA . GLU B 1 221 ? -14.234 7.758 -1.915 1 98.62 221 GLU B CA 1
ATOM 4604 C C . GLU B 1 221 ? -15.242 8.875 -1.675 1 98.62 221 GLU B C 1
ATOM 4606 O O . GLU B 1 221 ? -15.188 9.922 -2.326 1 98.62 221 GLU B O 1
ATOM 4611 N N . ALA B 1 222 ? -16.141 8.625 -0.719 1 98.81 222 ALA B N 1
ATOM 4612 C CA . ALA B 1 222 ? -17.141 9.625 -0.392 1 98.81 222 ALA B CA 1
ATOM 4613 C C . ALA B 1 222 ? -16.5 10.906 0.139 1 98.81 222 ALA B C 1
ATOM 4615 O O . ALA B 1 222 ? -16.906 12.008 -0.233 1 98.81 222 ALA B O 1
ATOM 4616 N N . VAL B 1 223 ? -15.484 10.75 0.946 1 98.81 223 VAL B N 1
ATOM 4617 C CA . VAL B 1 223 ? -14.812 11.906 1.523 1 98.81 223 VAL B CA 1
ATOM 4618 C C . VAL B 1 223 ? -14.141 12.719 0.417 1 98.81 223 VAL B C 1
ATOM 4620 O O . VAL B 1 223 ? -14.258 13.945 0.383 1 98.81 223 VAL B O 1
ATOM 4623 N N . LEU B 1 224 ? -13.477 12.07 -0.508 1 98.94 224 LEU B N 1
ATOM 4624 C CA . LEU B 1 224 ? -12.859 12.805 -1.61 1 98.94 224 LEU B CA 1
ATOM 4625 C C . LEU B 1 224 ? -13.906 13.562 -2.414 1 98.94 224 LEU B C 1
ATOM 4627 O O . LEU B 1 224 ? -13.727 14.742 -2.715 1 98.94 224 LEU B O 1
ATOM 4631 N N . LEU B 1 225 ? -15.023 12.906 -2.719 1 98.88 225 LEU B N 1
ATOM 4632 C CA . LEU B 1 225 ? -16.047 13.547 -3.535 1 98.88 225 LEU B CA 1
ATOM 4633 C C . LEU B 1 225 ? -16.734 14.672 -2.764 1 98.88 225 LEU B C 1
ATOM 4635 O O . LEU B 1 225 ? -17.203 15.641 -3.359 1 98.88 225 LEU B O 1
ATOM 4639 N N . SER B 1 226 ? -16.781 14.57 -1.408 1 98.75 226 SER B N 1
ATOM 4640 C CA . SER B 1 226 ? -17.328 15.664 -0.612 1 98.75 226 SER B CA 1
ATOM 4641 C C . SER B 1 226 ? -16.484 16.938 -0.753 1 98.75 226 SER B C 1
ATOM 4643 O O . SER B 1 226 ? -17 18.047 -0.602 1 98.75 226 SER B O 1
ATOM 4645 N N . ALA B 1 227 ? -15.195 16.734 -1.022 1 98.56 227 ALA B N 1
ATOM 4646 C CA . ALA B 1 227 ? -14.297 17.875 -1.209 1 98.56 227 ALA B CA 1
ATOM 4647 C C . ALA B 1 227 ? -14.32 18.359 -2.656 1 98.56 227 ALA B C 1
ATOM 4649 O O . ALA B 1 227 ? -14.086 19.547 -2.926 1 98.56 227 ALA B O 1
ATOM 4650 N N . VAL B 1 228 ? -14.625 17.516 -3.582 1 98.5 228 VAL B N 1
ATOM 4651 C CA . VAL B 1 228 ? -14.539 17.781 -5.016 1 98.5 228 VAL B CA 1
ATOM 4652 C C . VAL B 1 228 ? -15.82 18.453 -5.496 1 98.5 228 VAL B C 1
ATOM 4654 O O . VAL B 1 228 ? -15.781 19.406 -6.285 1 98.5 228 VAL B O 1
ATOM 4657 N N . LEU B 1 229 ? -16.938 18 -5.039 1 98.62 229 LEU B N 1
ATOM 4658 C CA . LEU B 1 229 ? -18.234 18.453 -5.527 1 98.62 229 LEU B CA 1
ATOM 4659 C C . LEU B 1 229 ? -18.766 19.609 -4.691 1 98.62 229 LEU B C 1
ATOM 4661 O O . LEU B 1 229 ? -18.406 19.75 -3.52 1 98.62 229 LEU B O 1
ATOM 4665 N N . HIS B 1 230 ? -19.609 20.453 -5.324 1 97.75 230 HIS B N 1
ATOM 4666 C CA . HIS B 1 230 ? -20.391 21.406 -4.539 1 97.75 230 HIS B CA 1
ATOM 4667 C C . HIS B 1 230 ? -21.297 20.688 -3.551 1 97.75 230 HIS B C 1
ATOM 4669 O O . HIS B 1 230 ? -21.75 19.578 -3.811 1 97.75 230 HIS B O 1
ATOM 4675 N N . LYS B 1 231 ? -21.562 21.344 -2.531 1 97.69 231 LYS B N 1
ATOM 4676 C CA . LYS B 1 231 ? -22.266 20.75 -1.401 1 97.69 231 LYS B CA 1
ATOM 4677 C C . LYS B 1 231 ? -23.547 20.062 -1.854 1 97.69 231 LYS B C 1
ATOM 4679 O O . LYS B 1 231 ? -23.781 18.891 -1.529 1 97.69 231 LYS B O 1
ATOM 4684 N N . ASN B 1 232 ? -24.391 20.672 -2.615 1 97.94 232 ASN B N 1
ATOM 4685 C CA . ASN B 1 232 ? -25.672 20.125 -3.033 1 97.94 232 ASN B CA 1
ATOM 4686 C C . ASN B 1 232 ? -25.484 18.906 -3.949 1 97.94 232 ASN B C 1
ATOM 4688 O O . ASN B 1 232 ? -26.25 17.938 -3.859 1 97.94 232 ASN B O 1
ATOM 4692 N N . ASP B 1 233 ? -24.516 19.031 -4.82 1 98.38 233 ASP B N 1
ATOM 4693 C CA . ASP B 1 233 ? -24.234 17.922 -5.715 1 98.38 233 ASP B CA 1
ATOM 4694 C C . ASP B 1 233 ? -23.703 16.719 -4.934 1 98.38 233 ASP B C 1
ATOM 4696 O O . ASP B 1 233 ? -24.047 15.57 -5.246 1 98.38 233 ASP B O 1
ATOM 4700 N N . PHE B 1 234 ? -22.938 17.031 -3.959 1 98.69 234 PHE B N 1
ATOM 4701 C CA . PHE B 1 234 ? -22.406 15.945 -3.15 1 98.69 234 PHE B CA 1
ATOM 4702 C C . PHE B 1 234 ? -23.531 15.266 -2.373 1 98.69 234 PHE B C 1
ATOM 4704 O O . PHE B 1 234 ? -23.562 14.031 -2.279 1 98.69 234 PHE B O 1
ATOM 4711 N N . VAL B 1 235 ? -24.391 16.016 -1.749 1 98.56 235 VAL B N 1
ATOM 4712 C CA . VAL B 1 235 ? -25.484 15.453 -0.97 1 98.56 235 VAL B CA 1
ATOM 4713 C C . VAL B 1 235 ? -26.312 14.508 -1.845 1 98.56 235 VAL B C 1
ATOM 4715 O O . VAL B 1 235 ? -26.656 13.406 -1.416 1 98.56 235 VAL B O 1
ATOM 4718 N N . LYS B 1 236 ? -26.578 14.867 -3.104 1 98.25 236 LYS B N 1
ATOM 4719 C CA . LYS B 1 236 ? -27.297 14.016 -4.043 1 98.25 236 LYS B CA 1
ATOM 4720 C C . LYS B 1 236 ? -26.5 12.758 -4.363 1 98.25 236 LYS B C 1
ATOM 4722 O O . LYS B 1 236 ? -27.047 11.648 -4.352 1 98.25 236 LYS B O 1
ATOM 4727 N N . PHE B 1 237 ? -25.203 12.969 -4.609 1 98.62 237 PHE B N 1
ATOM 4728 C CA . PHE B 1 237 ? -24.312 11.844 -4.875 1 98.62 237 PHE B CA 1
ATOM 4729 C C . PHE B 1 237 ? -24.297 10.875 -3.703 1 98.62 237 PHE B C 1
ATOM 4731 O O . PHE B 1 237 ? -24.422 9.664 -3.891 1 98.62 237 PHE B O 1
ATOM 4738 N N . PHE B 1 238 ? -24.172 11.43 -2.535 1 98.62 238 PHE B N 1
ATOM 4739 C CA . PHE B 1 238 ? -23.984 10.633 -1.328 1 98.62 238 PHE B CA 1
ATOM 4740 C C . PHE B 1 238 ? -25.219 9.781 -1.038 1 98.62 238 PHE B C 1
ATOM 4742 O O . PHE B 1 238 ? -25.094 8.625 -0.625 1 98.62 238 PHE B O 1
ATOM 4749 N N . LYS B 1 239 ? -26.406 10.281 -1.305 1 98.06 239 LYS B N 1
ATOM 4750 C CA . LYS B 1 239 ? -27.656 9.562 -1.127 1 98.06 239 LYS B CA 1
ATOM 4751 C C . LYS B 1 239 ? -27.75 8.367 -2.074 1 98.06 239 LYS B C 1
ATOM 4753 O O . LYS B 1 239 ? -28.266 7.312 -1.705 1 98.06 239 LYS B O 1
ATOM 4758 N N . ALA B 1 240 ? -27.266 8.539 -3.252 1 98.25 240 ALA B N 1
ATOM 4759 C CA . ALA B 1 240 ? -27.266 7.449 -4.223 1 98.25 240 ALA B CA 1
ATOM 4760 C C . ALA B 1 240 ? -26.141 6.457 -3.928 1 98.25 240 ALA B C 1
ATOM 4762 O O . ALA B 1 240 ? -26.297 5.254 -4.156 1 98.25 240 ALA B O 1
ATOM 4763 N N . TYR B 1 241 ? -25.047 6.984 -3.457 1 98.12 241 TYR B N 1
ATOM 4764 C CA . TYR B 1 241 ? -23.844 6.219 -3.18 1 98.12 241 TYR B CA 1
ATOM 4765 C C . TYR B 1 241 ? -24.062 5.254 -2.021 1 98.12 241 TYR B C 1
ATOM 4767 O O . TYR B 1 241 ? -23.703 4.074 -2.115 1 98.12 241 TYR B O 1
ATOM 4775 N N . LEU B 1 242 ? -24.656 5.68 -0.918 1 98.06 242 LEU B N 1
ATOM 4776 C CA . LEU B 1 242 ? -25.031 4.898 0.255 1 98.06 242 LEU B CA 1
ATOM 4777 C C . LEU B 1 242 ? -26.469 5.199 0.672 1 98.06 242 LEU B C 1
ATOM 4779 O O . LEU B 1 242 ? -26.688 5.875 1.68 1 98.06 242 LEU B O 1
ATOM 4783 N N . PRO B 1 243 ? -27.406 4.539 0.017 1 97.44 243 PRO B N 1
ATOM 4784 C CA . PRO B 1 243 ? -28.812 4.949 0.173 1 97.44 243 PRO B CA 1
ATOM 4785 C C . PRO B 1 243 ? -29.406 4.484 1.495 1 97.44 243 PRO B C 1
ATOM 4787 O O . PRO B 1 243 ? -30.438 5.023 1.933 1 97.44 243 PRO B O 1
ATOM 4790 N N . ASN B 1 244 ? -28.781 3.568 2.184 1 97.38 244 ASN B N 1
ATOM 4791 C CA . ASN B 1 244 ? -29.438 2.957 3.334 1 97.38 244 ASN B CA 1
ATOM 4792 C C . ASN B 1 244 ? -28.672 3.232 4.625 1 97.38 244 ASN B C 1
ATOM 4794 O O . ASN B 1 244 ? -28.641 2.391 5.523 1 97.38 244 ASN B O 1
ATOM 4798 N N . LEU B 1 245 ? -28.047 4.363 4.738 1 97.31 245 LEU B N 1
ATOM 4799 C CA . LEU B 1 245 ? -27.25 4.715 5.914 1 97.31 245 LEU B CA 1
ATOM 4800 C C . LEU B 1 245 ? -28.141 4.781 7.16 1 97.31 245 LEU B C 1
ATOM 4802 O O . LEU B 1 245 ? -27.703 4.391 8.25 1 97.31 245 LEU B O 1
ATOM 4806 N N . GLU B 1 246 ? -29.344 5.266 7.051 1 96.31 246 GLU B N 1
ATOM 4807 C CA . GLU B 1 246 ? -30.25 5.379 8.195 1 96.31 246 GLU B CA 1
ATOM 4808 C C . GLU B 1 246 ? -30.562 4.012 8.789 1 96.31 246 GLU B C 1
ATOM 4810 O O . GLU B 1 246 ? -30.812 3.893 9.984 1 96.31 246 GLU B O 1
ATOM 4815 N N . ALA B 1 247 ? -30.516 3.043 7.969 1 97.25 247 ALA B N 1
ATOM 4816 C CA . ALA B 1 247 ? -30.75 1.669 8.406 1 97.25 247 ALA B CA 1
ATOM 4817 C C . ALA B 1 247 ? -29.438 1.002 8.836 1 97.25 247 ALA B C 1
ATOM 4819 O O . ALA B 1 247 ? -29.406 -0.207 9.078 1 97.25 247 ALA B O 1
ATOM 4820 N N . LYS B 1 248 ? -28.297 1.765 8.867 1 96.94 248 LYS B N 1
ATOM 4821 C CA . LYS B 1 248 ? -26.969 1.275 9.227 1 96.94 248 LYS B CA 1
ATOM 4822 C C . LYS B 1 248 ? -26.5 0.19 8.266 1 96.94 248 LYS B C 1
ATOM 4824 O O . LYS B 1 248 ? -26 -0.853 8.688 1 96.94 248 LYS B O 1
ATOM 4829 N N . GLU B 1 249 ? -26.766 0.434 6.992 1 96.06 249 GLU B N 1
ATOM 4830 C CA . GLU B 1 249 ? -26.281 -0.403 5.898 1 96.06 249 GLU B CA 1
ATOM 4831 C C . GLU B 1 249 ? -25.359 0.378 4.969 1 96.06 249 GLU B C 1
ATOM 4833 O O . GLU B 1 249 ? -25.594 1.555 4.691 1 96.06 249 GLU B O 1
ATOM 4838 N N . PRO B 1 250 ? -24.375 -0.303 4.469 1 95.81 250 PRO B N 1
ATOM 4839 C CA . PRO B 1 250 ? -23.969 -1.69 4.703 1 95.81 250 PRO B CA 1
ATOM 4840 C C . PRO B 1 250 ? -23.547 -1.945 6.152 1 95.81 250 PRO B C 1
ATOM 4842 O O . PRO B 1 250 ? -22.828 -1.132 6.746 1 95.81 250 PRO B O 1
ATOM 4845 N N . ALA B 1 251 ? -23.828 -3.104 6.664 1 94.81 251 ALA B N 1
ATOM 4846 C CA . ALA B 1 251 ? -23.703 -3.4 8.094 1 94.81 251 ALA B CA 1
ATOM 4847 C C . ALA B 1 251 ? -22.25 -3.35 8.547 1 94.81 251 ALA B C 1
ATOM 4849 O O . ALA B 1 251 ? -21.969 -2.926 9.672 1 94.81 251 ALA B O 1
ATOM 4850 N N . THR B 1 252 ? -21.391 -3.686 7.691 1 94.81 252 THR B N 1
ATOM 4851 C CA . THR B 1 252 ? -20 -3.793 8.094 1 94.81 252 THR B CA 1
ATOM 4852 C C . THR B 1 252 ? -19.406 -2.414 8.375 1 94.81 252 THR B C 1
ATOM 4854 O O . THR B 1 252 ? -18.453 -2.287 9.148 1 94.81 252 THR B O 1
ATOM 4857 N N . LEU B 1 253 ? -19.922 -1.364 7.785 1 96.75 253 LEU B N 1
ATOM 4858 C CA . LEU B 1 253 ? -19.422 -0.01 8.023 1 96.75 253 LEU B CA 1
ATOM 4859 C C . LEU B 1 253 ? -19.766 0.454 9.43 1 96.75 253 LEU B C 1
ATOM 4861 O O . LEU B 1 253 ? -19.141 1.373 9.961 1 96.75 253 LEU B O 1
ATOM 4865 N N . PHE B 1 254 ? -20.75 -0.176 10.008 1 97 254 PHE B N 1
ATOM 4866 C CA . PHE B 1 254 ? -21.281 0.317 11.273 1 97 254 PHE B CA 1
ATOM 4867 C C . PHE B 1 254 ? -20.875 -0.591 12.43 1 97 254 PHE B C 1
ATOM 4869 O O . PHE B 1 254 ? -21.359 -0.448 13.547 1 97 254 PHE B O 1
ATOM 4876 N N . THR B 1 255 ? -19.938 -1.538 12.188 1 96.44 255 THR B N 1
ATOM 4877 C CA . THR B 1 255 ? -19.391 -2.426 13.211 1 96.44 255 THR B CA 1
ATOM 4878 C C . THR B 1 255 ? -17.891 -2.23 13.344 1 96.44 255 THR B C 1
ATOM 4880 O O . THR B 1 255 ? -17.141 -2.506 12.406 1 96.44 255 THR B O 1
ATOM 4883 N N . PRO B 1 256 ? -17.438 -1.753 14.492 1 96.81 256 PRO B N 1
ATOM 4884 C CA . PRO B 1 256 ? -15.984 -1.648 14.664 1 96.81 256 PRO B CA 1
ATOM 4885 C C . PRO B 1 256 ? -15.258 -2.961 14.383 1 96.81 256 PRO B C 1
ATOM 4887 O O . PRO B 1 256 ? -15.766 -4.035 14.711 1 96.81 256 PRO B O 1
ATOM 4890 N N . VAL B 1 257 ? -14.156 -2.863 13.812 1 96.31 257 VAL B N 1
ATOM 4891 C CA . VAL B 1 257 ? -13.43 -4.059 13.391 1 96.31 257 VAL B CA 1
ATOM 4892 C C . VAL B 1 257 ? -12.609 -4.605 14.562 1 96.31 257 VAL B C 1
ATOM 4894 O O . VAL B 1 257 ? -12.148 -3.844 15.414 1 96.31 257 VAL B O 1
ATOM 4897 N N . SER B 1 258 ? -12.406 -5.883 14.57 1 93.12 258 SER B N 1
ATOM 4898 C CA . SER B 1 258 ? -11.625 -6.578 15.586 1 93.12 258 SER B CA 1
ATOM 4899 C C . SER B 1 258 ? -10.188 -6.793 15.117 1 93.12 258 SER B C 1
ATOM 4901 O O . SER B 1 258 ? -9.938 -7.004 13.93 1 93.12 258 SER B O 1
ATOM 4903 N N . VAL B 1 259 ? -9.273 -6.727 16.047 1 92.69 259 VAL B N 1
ATOM 4904 C CA . VAL B 1 259 ? -7.859 -7.004 15.789 1 92.69 259 VAL B CA 1
ATOM 4905 C C . VAL B 1 259 ? -7.441 -8.266 16.547 1 92.69 259 VAL B C 1
ATOM 4907 O O . VAL B 1 259 ? -7.312 -8.25 17.766 1 92.69 259 VAL B O 1
ATOM 4910 N N . SER B 1 260 ? -7.168 -9.336 15.812 1 93.25 260 SER B N 1
ATOM 4911 C CA . SER B 1 260 ? -6.941 -10.656 16.406 1 93.25 260 SER B CA 1
ATOM 4912 C C . SER B 1 260 ? -5.52 -10.781 16.938 1 93.25 260 SER B C 1
ATOM 4914 O O . SER B 1 260 ? -5.258 -11.562 17.844 1 93.25 260 SER B O 1
ATOM 4916 N N . ASP B 1 261 ? -4.578 -10.055 16.312 1 91.75 261 ASP B N 1
ATOM 4917 C CA . ASP B 1 261 ? -3.168 -10.133 16.688 1 91.75 261 ASP B CA 1
ATOM 4918 C C . ASP B 1 261 ? -2.453 -8.812 16.422 1 91.75 261 ASP B C 1
ATOM 4920 O O . ASP B 1 261 ? -2.02 -8.562 15.289 1 91.75 261 ASP B O 1
ATOM 4924 N N . ARG B 1 262 ? -2.121 -8.039 17.359 1 89.38 262 ARG B N 1
ATOM 4925 C CA . ARG B 1 262 ? -1.53 -6.711 17.203 1 89.38 262 ARG B CA 1
ATOM 4926 C C . ARG B 1 262 ? -0.018 -6.805 17.047 1 89.38 262 ARG B C 1
ATOM 4928 O O . ARG B 1 262 ? 0.631 -5.824 16.672 1 89.38 262 ARG B O 1
ATOM 4935 N N . SER B 1 263 ? 0.505 -8 17.234 1 87.81 263 SER B N 1
ATOM 4936 C CA . SER B 1 263 ? 1.937 -8.18 17.016 1 87.81 263 SER B CA 1
ATOM 4937 C C . SER B 1 263 ? 2.242 -8.414 15.539 1 87.81 263 SER B C 1
ATOM 4939 O O . SER B 1 263 ? 3.402 -8.367 15.125 1 87.81 263 SER B O 1
ATOM 4941 N N . ASP B 1 264 ? 1.177 -8.68 14.836 1 90 264 ASP B N 1
ATOM 4942 C CA . ASP B 1 264 ? 1.31 -8.742 13.383 1 90 264 ASP B CA 1
ATOM 4943 C C . ASP B 1 264 ? 1.072 -7.371 12.75 1 90 264 ASP B C 1
ATOM 4945 O O . ASP B 1 264 ? -0.028 -6.824 12.844 1 90 264 ASP B O 1
ATOM 4949 N N . GLY B 1 265 ? 2.047 -6.898 12.07 1 87.69 265 GLY B N 1
ATOM 4950 C CA . GLY B 1 265 ? 2.012 -5.539 11.547 1 87.69 265 GLY B CA 1
ATOM 4951 C C . GLY B 1 265 ? 0.872 -5.309 10.57 1 87.69 265 GLY B C 1
ATOM 4952 O O . GLY B 1 265 ? 0.335 -4.199 10.484 1 87.69 265 GLY B O 1
ATOM 4953 N N . LYS B 1 266 ? 0.484 -6.277 9.836 1 91.81 266 LYS B N 1
ATOM 4954 C CA . LYS B 1 266 ? -0.601 -6.148 8.867 1 91.81 266 LYS B CA 1
ATOM 4955 C C . LYS B 1 266 ? -1.962 -6.207 9.555 1 91.81 266 LYS B C 1
ATOM 4957 O O . LYS B 1 266 ? -2.852 -5.406 9.258 1 91.81 266 LYS B O 1
ATOM 4962 N N . ILE B 1 267 ? -2.117 -7.129 10.508 1 93.19 267 ILE B N 1
ATOM 4963 C CA . ILE B 1 267 ? -3.383 -7.266 11.219 1 93.19 267 ILE B CA 1
ATOM 4964 C C . ILE B 1 267 ? -3.625 -6.031 12.086 1 93.19 267 ILE B C 1
ATOM 4966 O O . ILE B 1 267 ? -4.762 -5.57 12.219 1 93.19 267 ILE B O 1
ATOM 4970 N N . ALA B 1 268 ? -2.576 -5.434 12.555 1 91.94 268 ALA B N 1
ATOM 4971 C CA . ALA B 1 268 ? -2.67 -4.246 13.406 1 91.94 268 ALA B CA 1
ATOM 4972 C C . ALA B 1 268 ? -3.217 -3.055 12.625 1 91.94 268 ALA B C 1
ATOM 4974 O O . ALA B 1 268 ? -3.688 -2.082 13.219 1 91.94 268 ALA B O 1
ATOM 4975 N N . HIS B 1 269 ? -3.154 -3.088 11.281 1 94.94 269 HIS B N 1
ATOM 4976 C CA . HIS B 1 269 ? -3.729 -2.045 10.438 1 94.94 269 HIS B CA 1
ATOM 4977 C C . HIS B 1 269 ? -5.199 -1.823 10.758 1 94.94 269 HIS B C 1
ATOM 4979 O O . HIS B 1 269 ? -5.711 -0.709 10.617 1 94.94 269 HIS B O 1
ATOM 4985 N N . LEU B 1 270 ? -5.797 -2.803 11.297 1 96.12 270 LEU B N 1
ATOM 4986 C CA . LEU B 1 270 ? -7.238 -2.754 11.516 1 96.12 270 LEU B CA 1
ATOM 4987 C C . LEU B 1 270 ? -7.59 -1.751 12.609 1 96.12 270 LEU B C 1
ATOM 4989 O O . LEU B 1 270 ? -8.688 -1.188 12.617 1 96.12 270 LEU B O 1
ATOM 4993 N N . ASP B 1 271 ? -6.723 -1.502 13.5 1 95 271 ASP B N 1
ATOM 4994 C CA . ASP B 1 271 ? -6.926 -0.387 14.422 1 95 271 ASP B CA 1
ATOM 4995 C C . ASP B 1 271 ? -6.988 0.941 13.664 1 95 271 ASP B C 1
ATOM 4997 O O . ASP B 1 271 ? -7.793 1.813 14 1 95 271 ASP B O 1
ATOM 5001 N N . GLY B 1 272 ? -6.125 1.057 12.664 1 95.88 272 GLY B N 1
ATOM 5002 C CA . GLY B 1 272 ? -6.156 2.24 11.82 1 95.88 272 GLY B CA 1
ATOM 5003 C C . GLY B 1 272 ? -7.453 2.383 11.039 1 95.88 272 GLY B C 1
ATOM 5004 O O . GLY B 1 272 ? -7.926 3.5 10.82 1 95.88 272 GLY B O 1
ATOM 5005 N N . LEU B 1 273 ? -7.992 1.24 10.688 1 97.75 273 LEU B N 1
ATOM 5006 C CA . LEU B 1 273 ? -9.266 1.274 9.984 1 97.75 273 LEU B CA 1
ATOM 5007 C C . LEU B 1 273 ? -10.359 1.879 10.859 1 97.75 273 LEU B C 1
ATOM 5009 O O . LEU B 1 273 ? -11.156 2.695 10.398 1 97.75 273 LEU B O 1
ATOM 5013 N N . ASN B 1 274 ? -10.383 1.505 12.109 1 97.5 274 ASN B N 1
ATOM 5014 C CA . ASN B 1 274 ? -11.344 2.102 13.039 1 97.5 274 ASN B CA 1
ATOM 5015 C C . ASN B 1 274 ? -11.148 3.611 13.148 1 97.5 274 ASN B C 1
ATOM 5017 O O . ASN B 1 274 ? -12.125 4.367 13.109 1 97.5 274 ASN B O 1
ATOM 5021 N N . LEU B 1 275 ? -9.969 4.043 13.172 1 96.75 275 LEU B N 1
ATOM 5022 C CA . LEU B 1 275 ? -9.688 5.469 13.312 1 96.75 275 LEU B CA 1
ATOM 5023 C C . LEU B 1 275 ? -10.031 6.223 12.031 1 96.75 275 LEU B C 1
ATOM 5025 O O . LEU B 1 275 ? -10.609 7.312 12.078 1 96.75 275 LEU B O 1
ATOM 5029 N N . SER B 1 276 ? -9.664 5.633 10.906 1 97.94 276 SER B N 1
ATOM 5030 C CA . SER B 1 276 ? -9.961 6.293 9.641 1 97.94 276 SER B CA 1
ATOM 5031 C C . SER B 1 276 ? -11.461 6.34 9.383 1 97.94 276 SER B C 1
ATOM 5033 O O . SER B 1 276 ? -11.977 7.316 8.836 1 97.94 276 SER B O 1
ATOM 5035 N N . ARG B 1 277 ? -12.156 5.285 9.781 1 98.44 277 ARG B N 1
ATOM 5036 C CA . ARG B 1 277 ? -13.609 5.316 9.672 1 98.44 277 ARG B CA 1
ATOM 5037 C C . ARG B 1 277 ? -14.203 6.418 10.555 1 98.44 277 ARG B C 1
ATOM 5039 O O . ARG B 1 277 ? -15.094 7.152 10.117 1 98.44 277 ARG B O 1
ATOM 5046 N N . ALA B 1 278 ? -13.711 6.5 11.75 1 98.12 278 ALA B N 1
ATOM 5047 C CA . ALA B 1 278 ? -14.164 7.574 12.633 1 98.12 278 ALA B CA 1
ATOM 5048 C C . ALA B 1 278 ? -13.953 8.938 11.984 1 98.12 278 ALA B C 1
ATOM 5050 O O . ALA B 1 278 ? -14.859 9.773 11.984 1 98.12 278 ALA B O 1
ATOM 5051 N N . TRP B 1 279 ? -12.805 9.148 11.445 1 98.38 279 TRP B N 1
ATOM 5052 C CA . TRP B 1 279 ? -12.461 10.391 10.766 1 98.38 279 TRP B CA 1
ATOM 5053 C C . TRP B 1 279 ? -13.414 10.664 9.609 1 98.38 279 TRP B C 1
ATOM 5055 O O . TRP B 1 279 ? -13.977 11.75 9.5 1 98.38 279 TRP B O 1
ATOM 5065 N N . CYS B 1 280 ? -13.672 9.695 8.805 1 98.69 280 CYS B N 1
ATOM 5066 C CA . CYS B 1 280 ? -14.523 9.828 7.633 1 98.69 280 CYS B CA 1
ATOM 5067 C C . CYS B 1 280 ? -15.969 10.094 8.031 1 98.69 280 CYS B C 1
ATOM 5069 O O . CYS B 1 280 ? -16.625 10.953 7.449 1 98.69 280 CYS B O 1
ATOM 5071 N N . PHE B 1 281 ? -16.438 9.328 9.062 1 98.56 281 PHE B N 1
ATOM 5072 C CA . PHE B 1 281 ? -17.812 9.516 9.516 1 98.56 281 PHE B CA 1
ATOM 5073 C C . PHE B 1 281 ? -18.031 10.938 10.016 1 98.56 281 PHE B C 1
ATOM 5075 O O . PHE B 1 281 ? -19.078 11.547 9.75 1 98.56 281 PHE B O 1
ATOM 5082 N N . LYS B 1 282 ? -17.094 11.453 10.664 1 98.31 282 LYS B N 1
ATOM 5083 C CA . LYS B 1 282 ? -17.203 12.828 11.156 1 98.31 282 LYS B CA 1
ATOM 5084 C C . LYS B 1 282 ? -17.266 13.82 10 1 98.31 282 LYS B C 1
ATOM 5086 O O . LYS B 1 282 ? -18.109 14.727 10 1 98.31 282 LYS B O 1
ATOM 5091 N N . ILE B 1 283 ? -16.453 13.672 9.039 1 98.38 283 ILE B N 1
ATOM 5092 C CA . ILE B 1 283 ? -16.453 14.562 7.887 1 98.38 283 ILE B CA 1
ATOM 5093 C C . ILE B 1 283 ? -17.797 14.469 7.164 1 98.38 283 ILE B C 1
ATOM 5095 O O . ILE B 1 283 ? -18.438 15.484 6.891 1 98.38 283 ILE B O 1
ATOM 5099 N N . LEU B 1 284 ? -18.234 13.258 6.898 1 98.56 284 LEU B N 1
ATOM 5100 C CA . LEU B 1 284 ? -19.422 13.023 6.074 1 98.56 284 LEU B CA 1
ATOM 5101 C C . LEU B 1 284 ? -20.688 13.453 6.809 1 98.56 284 LEU B C 1
ATOM 5103 O O . LEU B 1 284 ? -21.672 13.828 6.176 1 98.56 284 LEU B O 1
ATOM 5107 N N . SER B 1 285 ? -20.609 13.406 8.195 1 97.88 285 SER B N 1
ATOM 5108 C CA . SER B 1 285 ? -21.766 13.797 8.984 1 97.88 285 SER B CA 1
ATOM 5109 C C . SER B 1 285 ? -22.156 15.25 8.719 1 97.88 285 SER B C 1
ATOM 5111 O O . SER B 1 285 ? -23.312 15.633 8.875 1 97.88 285 SER B O 1
ATOM 5113 N N . ASN B 1 286 ? -21.281 16.062 8.25 1 96.5 286 ASN B N 1
ATOM 5114 C CA . ASN B 1 286 ? -21.531 17.469 7.984 1 96.5 286 ASN B CA 1
ATOM 5115 C C . ASN B 1 286 ? -22.406 17.672 6.762 1 96.5 286 ASN B C 1
ATOM 5117 O O . ASN B 1 286 ? -22.922 18.766 6.52 1 96.5 286 ASN B O 1
ATOM 5121 N N . PHE B 1 287 ? -22.656 16.625 6.047 1 97.5 287 PHE B N 1
ATOM 5122 C CA . PHE B 1 287 ? -23.438 16.719 4.82 1 97.5 287 PHE B CA 1
ATOM 5123 C C . PHE B 1 287 ? -24.781 16.031 4.988 1 97.5 287 PHE B C 1
ATOM 5125 O O . PHE B 1 287 ? -25.484 15.773 4.004 1 97.5 287 PHE B O 1
ATOM 5132 N N . CYS B 1 288 ? -25.125 15.719 6.215 1 97.5 288 CYS B N 1
ATOM 5133 C CA . CYS B 1 288 ? -26.328 14.938 6.492 1 97.5 288 CYS B CA 1
ATOM 5134 C C . CYS B 1 288 ? -27.328 15.766 7.289 1 97.5 288 CYS B C 1
ATOM 5136 O O . CYS B 1 288 ? -26.984 16.812 7.844 1 97.5 288 CYS B O 1
ATOM 5138 N N . ASP B 1 289 ? -28.625 15.328 7.309 1 97 289 ASP B N 1
ATOM 5139 C CA . ASP B 1 289 ? -29.594 15.922 8.211 1 97 289 ASP B CA 1
ATOM 5140 C C . ASP B 1 289 ? -29.297 15.562 9.664 1 97 289 ASP B C 1
ATOM 5142 O O . ASP B 1 289 ? -28.391 14.781 9.938 1 97 289 ASP B O 1
ATOM 5146 N N . GLU B 1 290 ? -30.016 16.125 10.586 1 97.5 290 GLU B N 1
ATOM 5147 C CA . GLU B 1 290 ? -29.703 16.047 12.008 1 97.5 290 GLU B CA 1
ATOM 5148 C C . GLU B 1 290 ? -29.734 14.609 12.5 1 97.5 290 GLU B C 1
ATOM 5150 O O . GLU B 1 290 ? -28.844 14.18 13.242 1 97.5 290 GLU B O 1
ATOM 5155 N N . ASN B 1 291 ? -30.672 13.828 12.094 1 97.44 291 ASN B N 1
ATOM 5156 C CA . ASN B 1 291 ? -30.781 12.445 12.555 1 97.44 291 ASN B CA 1
ATOM 5157 C C . ASN B 1 291 ? -29.609 11.594 12.07 1 97.44 291 ASN B C 1
ATOM 5159 O O . ASN B 1 291 ? -29 10.875 12.859 1 97.44 291 ASN B O 1
ATOM 5163 N N . LEU B 1 292 ? -29.359 11.727 10.82 1 98 292 LEU B N 1
ATOM 5164 C CA . LEU B 1 292 ? -28.25 10.961 10.258 1 98 292 LEU B CA 1
ATOM 5165 C C . LEU B 1 292 ? -26.922 11.461 10.797 1 98 292 LEU B C 1
ATOM 5167 O O . LEU B 1 292 ? -25.984 10.672 11 1 98 292 LEU B O 1
ATOM 5171 N N . LYS B 1 293 ? -26.812 12.688 10.984 1 97.88 293 LYS B N 1
ATOM 5172 C CA . LYS B 1 293 ? -25.609 13.266 11.578 1 97.88 293 LYS B CA 1
ATOM 5173 C C . LYS B 1 293 ? -25.328 12.641 12.945 1 97.88 293 LYS B C 1
ATOM 5175 O O . LYS B 1 293 ? -24.203 12.227 13.219 1 97.88 293 LYS B O 1
ATOM 5180 N N . ILE B 1 294 ? -26.328 12.586 13.75 1 97.94 294 ILE B N 1
ATOM 5181 C CA . ILE B 1 294 ? -26.188 12 15.086 1 97.94 294 ILE B CA 1
ATOM 5182 C C . ILE B 1 294 ? -25.75 10.539 14.969 1 97.94 294 ILE B C 1
ATOM 5184 O O . ILE B 1 294 ? -24.844 10.094 15.672 1 97.94 294 ILE B O 1
ATOM 5188 N N . LEU B 1 295 ? -26.375 9.844 14.039 1 98.19 295 LEU B N 1
ATOM 5189 C CA . LEU B 1 295 ? -26.062 8.43 13.836 1 98.19 295 LEU B CA 1
ATOM 5190 C C . LEU B 1 295 ? -24.609 8.25 13.422 1 98.19 295 LEU B C 1
ATOM 5192 O O . LEU B 1 295 ? -23.891 7.43 14 1 98.19 295 LEU B O 1
ATOM 5196 N N . LEU B 1 296 ? -24.156 9.031 12.43 1 98.12 296 LEU B N 1
ATOM 5197 C CA . LEU B 1 296 ? -22.797 8.914 11.922 1 98.12 296 LEU B CA 1
ATOM 5198 C C . LEU B 1 296 ? -21.781 9.336 12.984 1 98.12 296 LEU B C 1
ATOM 5200 O O . LEU B 1 296 ? -20.719 8.719 13.117 1 98.12 296 LEU B O 1
ATOM 5204 N N . ARG B 1 297 ? -22.062 10.312 13.781 1 97.88 297 ARG B N 1
ATOM 5205 C CA . ARG B 1 297 ? -21.172 10.773 14.844 1 97.88 297 ARG B CA 1
ATOM 5206 C C . ARG B 1 297 ? -21.062 9.734 15.953 1 97.88 297 ARG B C 1
ATOM 5208 O O . ARG B 1 297 ? -19.984 9.531 16.516 1 97.88 297 ARG B O 1
ATOM 5215 N N . ASN B 1 298 ? -22.188 9.133 16.266 1 97.88 298 ASN B N 1
ATOM 5216 C CA . ASN B 1 298 ? -22.172 8.055 17.234 1 97.88 298 ASN B CA 1
ATOM 5217 C C . ASN B 1 298 ? -21.312 6.887 16.766 1 97.88 298 ASN B C 1
ATOM 5219 O O . ASN B 1 298 ? -20.531 6.324 17.547 1 97.88 298 ASN B O 1
ATOM 5223 N N . ASN B 1 299 ? -21.484 6.578 15.508 1 97.94 299 ASN B N 1
ATOM 5224 C CA . ASN B 1 299 ? -20.672 5.512 14.938 1 97.94 299 ASN B CA 1
ATOM 5225 C C . ASN B 1 299 ? -19.188 5.875 14.953 1 97.94 299 ASN B C 1
ATOM 5227 O O . ASN B 1 299 ? -18.344 5.02 15.203 1 97.94 299 ASN B O 1
ATOM 5231 N N . ALA B 1 300 ? -18.891 7.102 14.617 1 98.06 300 ALA B N 1
ATOM 5232 C CA . ALA B 1 300 ? -17.516 7.594 14.68 1 98.06 300 ALA B CA 1
ATOM 5233 C C . ALA B 1 300 ? -16.938 7.395 16.078 1 98.06 300 ALA B C 1
ATOM 5235 O O . ALA B 1 300 ? -15.805 6.922 16.219 1 98.06 300 ALA B O 1
ATOM 5236 N N . THR B 1 301 ? -17.688 7.711 17.078 1 97 301 THR B N 1
ATOM 5237 C CA . THR B 1 301 ? -17.25 7.586 18.469 1 97 301 THR B CA 1
ATOM 5238 C C . THR B 1 301 ? -16.984 6.125 18.812 1 97 301 THR B C 1
ATOM 5240 O O . THR B 1 301 ? -15.969 5.809 19.453 1 97 301 THR B O 1
ATOM 5243 N N . GLU B 1 302 ? -17.859 5.246 18.406 1 97.44 302 GLU B N 1
ATOM 5244 C CA . GLU B 1 302 ? -17.688 3.824 18.688 1 97.44 302 GLU B CA 1
ATOM 5245 C C . GLU B 1 302 ? -16.422 3.279 18.047 1 97.44 302 GLU B C 1
ATOM 5247 O O . GLU B 1 302 ? -15.664 2.547 18.703 1 97.44 302 GLU B O 1
ATOM 5252 N N . HIS B 1 303 ? -16.203 3.664 16.812 1 97.81 303 HIS B N 1
ATOM 5253 C CA . HIS B 1 303 ? -15 3.229 16.125 1 97.81 303 HIS B CA 1
ATOM 5254 C C . HIS B 1 303 ? -13.75 3.801 16.797 1 97.81 303 HIS B C 1
ATOM 5256 O O . HIS B 1 303 ? -12.773 3.084 17 1 97.81 303 HIS B O 1
ATOM 5262 N N . PHE B 1 304 ? -13.766 5.02 17.094 1 96 304 PHE B N 1
ATOM 5263 C CA . PHE B 1 304 ? -12.633 5.68 17.734 1 96 304 PHE B CA 1
ATOM 5264 C C . PHE B 1 304 ? -12.289 5.012 19.062 1 96 304 PHE B C 1
ATOM 5266 O O . PHE B 1 304 ? -11.133 4.68 19.312 1 96 304 PHE B O 1
ATOM 5273 N N . ASP B 1 305 ? -13.25 4.75 19.875 1 94.69 305 ASP B N 1
ATOM 5274 C CA . ASP B 1 305 ? -13.055 4.188 21.203 1 94.69 305 ASP B CA 1
ATOM 5275 C C . ASP B 1 305 ? -12.477 2.777 21.125 1 94.69 305 ASP B C 1
ATOM 5277 O O . ASP B 1 305 ? -11.641 2.398 21.953 1 94.69 305 ASP B O 1
ATOM 5281 N N . LYS B 1 306 ? -12.891 2.062 20.141 1 94 306 LYS B N 1
ATOM 5282 C CA . LYS B 1 306 ? -12.391 0.702 19.953 1 94 306 LYS B CA 1
ATOM 5283 C C . LYS B 1 306 ? -10.891 0.697 19.688 1 94 306 LYS B C 1
ATOM 5285 O O . LYS B 1 306 ? -10.172 -0.195 20.141 1 94 306 LYS B O 1
ATOM 5290 N N . ALA B 1 307 ? -10.453 1.681 18.953 1 92.38 307 ALA B N 1
ATOM 5291 C CA . ALA B 1 307 ? -9.062 1.71 18.5 1 92.38 307 ALA B CA 1
ATOM 5292 C C . ALA B 1 307 ? -8.172 2.383 19.531 1 92.38 307 ALA B C 1
ATOM 5294 O O . ALA B 1 307 ? -7.055 1.924 19.797 1 92.38 307 ALA B O 1
ATOM 5295 N N . ILE B 1 308 ? -8.641 3.424 20.172 1 88.62 308 ILE B N 1
ATOM 5296 C CA . ILE B 1 308 ? -7.797 4.285 21 1 88.62 308 ILE B CA 1
ATOM 5297 C C . ILE B 1 308 ? -7.387 3.543 22.266 1 88.62 308 ILE B C 1
ATOM 5299 O O . ILE B 1 308 ? -6.34 3.834 22.844 1 88.62 308 ILE B O 1
ATOM 5303 N N . ALA 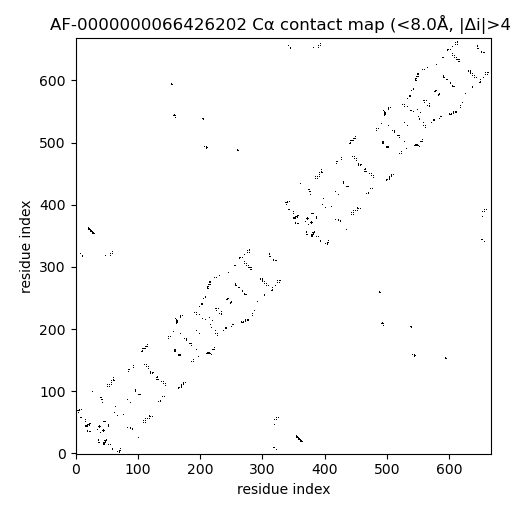B 1 309 ? -8.094 2.543 22.641 1 83.88 309 ALA B N 1
ATOM 5304 C CA . ALA B 1 309 ? -7.816 1.742 23.828 1 83.88 309 ALA B CA 1
ATOM 5305 C C . ALA B 1 309 ? -6.555 0.906 23.641 1 83.88 309 ALA B C 1
ATOM 5307 O O . ALA B 1 309 ? -5.965 0.438 24.625 1 83.88 309 ALA B O 1
ATOM 5308 N N . HIS B 1 310 ? -5.996 0.859 22.422 1 81.31 310 HIS B N 1
ATOM 5309 C CA . HIS B 1 310 ? -4.902 -0.067 22.141 1 81.31 310 HIS B CA 1
ATOM 5310 C C . HIS B 1 310 ? -3.715 0.656 21.516 1 81.31 310 HIS B C 1
ATOM 5312 O O . HIS B 1 310 ? -2.84 0.021 20.922 1 81.31 310 HIS B O 1
ATOM 5318 N N . ILE B 1 311 ? -3.615 1.826 21.547 1 76.5 311 ILE B N 1
ATOM 5319 C CA . ILE B 1 311 ? -2.631 2.619 20.828 1 76.5 311 ILE B CA 1
ATOM 5320 C C . ILE B 1 311 ? -1.234 2.34 21.375 1 76.5 311 ILE B C 1
ATOM 5322 O O . ILE B 1 311 ? -0.247 2.404 20.641 1 76.5 311 ILE B O 1
ATOM 5326 N N . GLU B 1 312 ? -1.074 1.907 22.641 1 68.5 312 GLU B N 1
ATOM 5327 C CA . GLU B 1 312 ? 0.247 1.739 23.25 1 68.5 312 GLU B CA 1
ATOM 5328 C C . GLU B 1 312 ? 0.667 0.272 23.25 1 68.5 312 GLU B C 1
ATOM 5330 O O . GLU B 1 312 ? 1.739 -0.069 23.75 1 68.5 312 GLU B O 1
ATOM 5335 N N . ASP B 1 313 ? -0.077 -0.513 22.734 1 68.69 313 ASP B N 1
ATOM 5336 C CA . ASP B 1 313 ? 0.154 -1.938 22.953 1 68.69 313 ASP B CA 1
ATOM 5337 C C . ASP B 1 313 ? 1.4 -2.412 22.219 1 68.69 313 ASP B C 1
ATOM 5339 O O . ASP B 1 313 ? 2.162 -3.234 22.734 1 68.69 313 ASP B O 1
ATOM 5343 N N . ASP B 1 314 ? 1.631 -1.938 20.984 1 69.31 314 ASP B N 1
ATOM 5344 C CA . ASP B 1 314 ? 2.738 -2.463 20.188 1 69.31 314 ASP B CA 1
ATOM 5345 C C . ASP B 1 314 ? 3.346 -1.372 19.312 1 69.31 314 ASP B C 1
ATOM 5347 O O . ASP B 1 314 ? 2.633 -0.5 18.812 1 69.31 314 ASP B O 1
ATOM 5351 N N . TYR B 1 315 ? 4.652 -1.549 19.203 1 63.31 315 TYR B N 1
ATOM 5352 C CA . TYR B 1 315 ? 5.402 -0.601 18.391 1 63.31 315 TYR B CA 1
ATOM 5353 C C . TYR B 1 315 ? 4.836 -0.536 16.969 1 63.31 315 TYR B C 1
ATOM 5355 O O . TYR B 1 315 ? 4.766 0.541 16.375 1 63.31 315 TYR B O 1
ATOM 5363 N N . LEU B 1 316 ? 4.418 -1.607 16.562 1 62.38 316 LEU B N 1
ATOM 5364 C CA . LEU B 1 316 ? 3.963 -1.681 15.18 1 62.38 316 LEU B CA 1
ATOM 5365 C C . LEU B 1 316 ? 2.672 -0.894 14.984 1 62.38 316 LEU B C 1
ATOM 5367 O O . LEU B 1 316 ? 2.377 -0.434 13.883 1 62.38 316 LEU B O 1
ATOM 5371 N N . GLY B 1 317 ? 2.029 -0.76 15.938 1 67.94 317 GLY B N 1
ATOM 5372 C CA . GLY B 1 317 ? 0.863 0.107 15.891 1 67.94 317 GLY B CA 1
ATOM 5373 C C . GLY B 1 317 ? 1.149 1.521 16.359 1 67.94 317 GLY B C 1
ATOM 5374 O O . GLY B 1 317 ? 0.733 2.49 15.727 1 67.94 317 GLY B O 1
ATOM 5375 N N . SER B 1 318 ? 2.004 1.636 17.141 1 73.5 318 SER B N 1
ATOM 5376 C CA . SER B 1 318 ? 2.176 2.898 17.844 1 73.5 318 SER B CA 1
ATOM 5377 C C . SER B 1 318 ? 2.895 3.928 16.984 1 73.5 318 SER B C 1
ATOM 5379 O O . SER B 1 318 ? 2.662 5.133 17.109 1 73.5 318 SER B O 1
ATOM 5381 N N . HIS B 1 319 ? 3.553 3.404 15.992 1 77.81 319 HIS B N 1
ATOM 5382 C CA . HIS B 1 319 ? 4.395 4.363 15.289 1 77.81 319 HIS B CA 1
ATOM 5383 C C . HIS B 1 319 ? 3.58 5.172 14.281 1 77.81 319 HIS B C 1
ATOM 5385 O O . HIS B 1 319 ? 4.062 6.172 13.75 1 77.81 319 HIS B O 1
ATOM 5391 N N . TRP B 1 320 ? 2.355 4.824 14.086 1 86.56 320 TRP B N 1
ATOM 5392 C CA . TRP B 1 320 ? 1.673 5.574 13.031 1 86.56 320 TRP B CA 1
ATOM 5393 C C . TRP B 1 320 ? 0.218 5.832 13.414 1 86.56 320 TRP B C 1
ATOM 5395 O O . TRP B 1 320 ? -0.417 6.742 12.867 1 86.56 320 TRP B O 1
ATOM 5405 N N . LEU B 1 321 ? -0.315 5.168 14.406 1 90.31 321 LEU B N 1
ATOM 5406 C CA . LEU B 1 321 ? -1.732 5.281 14.734 1 90.31 321 LEU B CA 1
ATOM 5407 C C . LEU B 1 321 ? -2.059 6.676 15.258 1 90.31 321 LEU B C 1
ATOM 5409 O O . LEU B 1 321 ? -3.18 7.16 15.094 1 90.31 321 LEU B O 1
ATOM 5413 N N . GLY B 1 322 ? -1.084 7.344 15.859 1 91.94 322 GLY B N 1
ATOM 5414 C CA . GLY B 1 322 ? -1.285 8.68 16.391 1 91.94 322 GLY B CA 1
ATOM 5415 C C . GLY B 1 322 ? -1.747 9.68 15.352 1 91.94 322 GLY B C 1
ATOM 5416 O O . GLY B 1 322 ? -2.586 10.539 15.633 1 91.94 322 GLY B O 1
ATOM 5417 N N . SER B 1 323 ? -1.253 9.578 14.141 1 94.94 323 SER B N 1
ATOM 5418 C CA . SER B 1 323 ? -1.63 10.492 13.062 1 94.94 323 SER B CA 1
ATOM 5419 C C . SER B 1 323 ? -3.098 10.32 12.688 1 94.94 323 SER B C 1
ATOM 5421 O O . SER B 1 323 ? -3.809 11.305 12.484 1 94.94 323 SER B O 1
ATOM 5423 N N . PHE B 1 324 ? -3.59 9.148 12.656 1 95.56 324 PHE B N 1
ATOM 5424 C CA . PHE B 1 324 ? -4.977 8.891 12.297 1 95.56 324 PHE B CA 1
ATOM 5425 C C . PHE B 1 324 ? -5.914 9.266 13.445 1 95.56 324 PHE B C 1
ATOM 5427 O O . PHE B 1 324 ? -7.027 9.742 13.211 1 95.56 324 PHE B O 1
ATOM 5434 N N . ALA B 1 325 ? -5.418 8.977 14.68 1 94.19 325 ALA B N 1
ATOM 5435 C CA . ALA B 1 325 ? -6.195 9.422 15.828 1 94.19 325 ALA B CA 1
ATOM 5436 C C . ALA B 1 325 ? -6.395 10.938 15.812 1 94.19 325 ALA B C 1
ATOM 5438 O O . ALA B 1 325 ? -7.496 11.43 16.062 1 94.19 325 ALA B O 1
ATOM 5439 N N . LEU B 1 326 ? -5.363 11.633 15.469 1 94.88 326 LEU B N 1
ATOM 5440 C CA . LEU B 1 326 ? -5.457 13.086 15.445 1 94.88 326 LEU B CA 1
ATOM 5441 C C . LEU B 1 326 ? -6.355 13.562 14.312 1 94.88 326 LEU B C 1
ATOM 5443 O O . LEU B 1 326 ? -7.109 14.523 14.469 1 94.88 326 LEU B O 1
ATOM 5447 N N . LEU B 1 327 ? -6.305 12.938 13.164 1 95.62 327 LEU B N 1
ATOM 5448 C CA . LEU B 1 327 ? -7.219 13.258 12.078 1 95.62 327 LEU B CA 1
ATOM 5449 C C . LEU B 1 327 ? -8.672 13.156 12.531 1 95.62 327 LEU B C 1
ATOM 5451 O O . LEU B 1 327 ? -9.484 14.039 12.242 1 95.62 327 LEU B O 1
ATOM 5455 N N . ALA B 1 328 ? -8.945 12.117 13.266 1 94.19 328 ALA B N 1
ATOM 5456 C CA . ALA B 1 328 ? -10.305 11.891 13.742 1 94.19 328 ALA B CA 1
ATOM 5457 C C . ALA B 1 328 ? -10.703 12.922 14.789 1 94.19 328 ALA B C 1
ATOM 5459 O O . ALA B 1 328 ? -11.852 13.383 14.82 1 94.19 328 ALA B O 1
ATOM 5460 N N . LEU B 1 329 ? -9.75 13.367 15.586 1 90.81 329 LEU B N 1
ATOM 5461 C CA . LEU B 1 329 ? -10.016 14.32 16.656 1 90.81 329 LEU B CA 1
ATOM 5462 C C . LEU B 1 329 ? -10.133 15.734 16.109 1 90.81 329 LEU B C 1
ATOM 5464 O O . LEU B 1 329 ? -10.906 16.547 16.625 1 90.81 329 LEU B O 1
ATOM 5468 N N . ASP B 1 330 ? -9.461 16.016 15.094 1 84.19 330 ASP B N 1
ATOM 5469 C CA . ASP B 1 330 ? -9.32 17.359 14.531 1 84.19 330 ASP B CA 1
ATOM 5470 C C . ASP B 1 330 ? -10.633 17.844 13.922 1 84.19 330 ASP B C 1
ATOM 5472 O O . ASP B 1 330 ? -10.906 19.047 13.898 1 84.19 330 ASP B O 1
ATOM 5476 N N . VAL B 1 331 ? -11.422 16.984 13.516 1 80.94 331 VAL B N 1
ATOM 5477 C CA . VAL B 1 331 ? -12.664 17.375 12.859 1 80.94 331 VAL B CA 1
ATOM 5478 C C . VAL B 1 331 ? -13.555 18.125 13.836 1 80.94 331 VAL B C 1
ATOM 5480 O O . VAL B 1 331 ? -14.336 19 13.438 1 80.94 331 VAL B O 1
ATOM 5483 N N . ASP B 1 332 ? -13.383 17.812 15.094 1 74.19 332 ASP B N 1
ATOM 5484 C CA . ASP B 1 332 ? -14.242 18.406 16.125 1 74.19 332 ASP B CA 1
ATOM 5485 C C . ASP B 1 332 ? -13.672 19.719 16.625 1 74.19 332 ASP B C 1
ATOM 5487 O O . ASP B 1 332 ? -14.359 20.484 17.297 1 74.19 332 ASP B O 1
ATOM 5491 N N . ILE B 1 333 ? -12.422 19.953 16.375 1 63.28 333 ILE B N 1
ATOM 5492 C CA . ILE B 1 333 ? -11.789 21.172 16.875 1 63.28 333 ILE B CA 1
ATOM 5493 C C . ILE B 1 333 ? -12.008 22.297 15.859 1 63.28 333 ILE B C 1
ATOM 5495 O O . ILE B 1 333 ? -12.125 23.469 16.234 1 63.28 333 ILE B O 1
ATOM 5499 N N . LEU B 1 334 ? -12.258 21.938 14.68 1 46.47 334 LEU B N 1
ATOM 5500 C CA . LEU B 1 334 ? -12.547 23.016 13.734 1 46.47 334 LEU B CA 1
ATOM 5501 C C . LEU B 1 334 ? -14.031 23.359 13.727 1 46.47 334 LEU B C 1
ATOM 5503 O O . LEU B 1 334 ? -14.875 22.469 13.883 1 46.47 334 LEU B O 1
#

Sequence (668 aa):
MEKFIKQFSFIALENIFRELPNKITHSFNDINDIKPPKLMYPIFYGSYDWHSSVHSHWLLVKILKDFSHFAPKDEIIKALDSQFSKEKAEGELKYLQNPAHKGFERPYGWGWFLKLTLEINLLAKENDKAEIWAKNLEGIADFFVKEFKEFLPKMDYPIRVGTHFNSSFALYFALEYARFKKDQELEYCIIQSAKKWFLNDKNMQALEPCGDEFLSPVLMEAVLLSAVLHKNDFVKFFKAYLPNLEAKEPATLFTPVSVSDRSDGKIAHLDGLNLSRAWCFKILSNFCDENLKILLRNNATEHFDKAIAHIEDDYLGSHWLGSFALLALDVDILMEKFIKQFSFIALENIFRELPNKITHSFNDINDIKPPKLMYPIFYGSYDWHSSVHSHWLLVKILKDFSHFAPKDEIIKALDSQFSKEKAEGELKYLQNPAHKGFERPYGWGWFLKLTLEINLLAKENDKAEIWAKNLEGIADFFVKEFKEFLPKMDYPIRVGTHFNSSFALYFALEYARFKKDQELEYCIIQSAKKWFLNDKNMQALEPCGDEFLSPVLMEAVLLSAVLHKNDFVKFFKAYLPNLEAKEPATLFTPVSVSDRSDGKIAHLDGLNLSRAWCFKILSNFCDENLKILLRNNATEHFDKAIAHIEDDYLGSHWLGSFALLALDVDIL

Secondary structure (DSSP, 8-state):
-HHHHHHHHHHHHHHTT---SEEEEEEESSGGG---HHHHSSSTT-SSSHHHHHHHHHHHHHHHHH-GGGS-HHHHHHHHHHHT-HHHHHHHHHHHH-GGGTTTTTTHHHHHHHHHHHHHHHHHTT-HHHHHHHHHHHHHHHHHHHHHHHHGGG-SS----SSTT-HHHHHHHHHHHHHHHT-HHHHHHHHHHHHHHHTT--S----PPPTT-SS-HHHHHHHHHHHHS-HHHHHHHHHHHSTTGGGT-SGGGGSPPP-S-TTSTTTTHHHHHHHHHHHHHHHHHTTS-HHHHHHHHHHHHHHHHHHHTTTTS-HHHHHHHHHHHHHHHHHHH-/-HHHHHHHHHHHHHHTT---SEEEEEEESSGGG---HHHHSSSTT-SSSHHHHHHHHHHHHHHHHH-GGGS-HHHHHHHHHHHT-HHHHHHHHHHHH-GGGTTTTTTHHHHHHHHHHHHHHHHHTT-HHHHHHHHHHHHHHHHHHHHHHHHGGG-SS----SSTT-HHHHHHHHHHHHHHHT-HHHHHHHHHHHHHHHTT--S----PPPTT-SS-HHHHHHHHHHHHS-HHHHHHHHHHHSTTGGGT-SGGGGSPPP-S-TTSTTTTHHHHHHHHHHHHHHHHHTTS-HHHHHHHHHHHHHHHHHHHTTTTS-HHHHHHHHHHHHHHHHHHH-

Organism: Campylobacter jejuni subsp. jejuni serotype O:2 (strain ATCC 700819 / NCTC 11168) (NCBI:txid192222)

Foldseek 3Di:
DLVLLALLQVLLLVFQPAQPPADDDFFDPDPVQDDRQCQLQVQQNTLRYRLLSLLSLLSLLLCLQPPVVSYPNVSSLVSLLVRLDLVRLVSNLVNCPPPRCQCPLPPQSLLSNLLSLLSLVVSVVPDVSSVNSNVSNVSVNVVSLVSLLVVLVVDQEADLAQDSNHLLNSLQSVCVSCVVVVPPSSNVSSLVSLCSHPQPAFPDDQPDDDQQGLGRSLLSSLLSVCVNDDLVSSLVSVCRNHVCVLVCPPVVLQDQDDQPDCQDLRNVSSLSNLLNSLLSLLSCLVSDPPSSSVSSNVSSVVSLVVNVVCCPVDSSRVSRSSSSNVSNVVSVVD/DLVLLALLQVLLLVFQPAQPPADDDFFDPDPVQDDRQCQLQVQQNGLRYRLLSLLSLLSLLLCLQPPVVSYPNVSSLVSLLVRLDLVRLVSNLVSCPPPRCQCPLPPQSLLSNLLSLLSLVVSVVPDVSSVVSNVSNVSVNVVSLVSLLVVLVVDQEADLAQDSNHLLNSLQSVCVSCVVVVPVSSNVSSLVSLCSHPQPAFPDDQPDDDQQGLGRSLLSSLLSVCVNDDLVSSLVSVCRNHVCVLVCPPVVLQDQDDQPDCQDLRNVSSLSHLLNSLLSLLSCLVSDPPSSSVSSNVSSVVSLVVNVVCCPPDSSRVSRSSSSNVSNVVSVVD

pLDDT: mean 94.89, std 6.59, range [46.47, 98.94]